Protein AF-A0A922L3V4-F1 (afdb_monomer_lite)

InterPro domains:
  IPR001154 DNA topoisomerase II, eukaryotic-type [PR01158] (78-90)
  IPR001154 DNA topoisomerase II, eukaryotic-type [PR01158] (203-226)
  IPR002205 DNA topoisomerase, type IIA, domain A [PF00521] (175-257)
  IPR002205 DNA topoisomerase, type IIA, domain A [PS52040] (177-422)
  IPR002205 DNA topoisomerase, type IIA, domain A [SM00434] (155-391)
  IPR013758 DNA topoisomerase, type IIA, domain A, alpha-beta [G3DSA:3.90.199.10] (173-296)
  IPR013759 DNA topoisomerase, type IIA, subunit B, C-terminal [G3DSA:3.40.50.670] (58-172)
  IPR013760 DNA topoisomerase, type IIA-like domain superfamily [SSF56719] (78-256)
  IPR031660 C-terminal associated domain of TOPRIM [PF16898] (78-173)
  IPR050634 DNA Topoisomerase II [PTHR10169] (78-257)

Structure (mmCIF, N/CA/C/O backbone):
data_AF-A0A922L3V4-F1
#
_entry.id   AF-A0A922L3V4-F1
#
loop_
_atom_site.group_PDB
_atom_site.id
_atom_site.type_symbol
_atom_site.label_atom_id
_atom_site.label_alt_id
_atom_site.label_comp_id
_atom_site.label_asym_id
_atom_site.label_entity_id
_atom_site.label_seq_id
_atom_site.pdbx_PDB_ins_code
_atom_site.Cartn_x
_atom_site.Cartn_y
_atom_site.Cartn_z
_atom_site.occupancy
_atom_site.B_iso_or_equiv
_atom_site.auth_seq_id
_atom_site.auth_comp_id
_atom_site.auth_asym_id
_atom_site.auth_atom_id
_atom_site.pdbx_PDB_model_num
ATOM 1 N N . MET A 1 1 ? 60.036 5.336 -0.768 1.00 25.92 1 MET A N 1
ATOM 2 C CA . MET A 1 1 ? 60.297 6.714 -1.249 1.00 25.92 1 MET A CA 1
ATOM 3 C C . MET A 1 1 ? 59.589 6.863 -2.587 1.00 25.92 1 MET A C 1
ATOM 5 O O . MET A 1 1 ? 59.737 5.952 -3.379 1.00 25.92 1 MET A O 1
ATOM 9 N N . SER A 1 2 ? 58.806 7.871 -2.942 1.00 23.41 2 SER A N 1
ATOM 10 C CA . SER A 1 2 ? 58.337 9.097 -2.295 1.00 23.41 2 SER A CA 1
ATOM 11 C C . SER A 1 2 ? 57.252 9.677 -3.221 1.00 23.41 2 SER A C 1
ATOM 13 O O . SER A 1 2 ? 57.492 9.841 -4.410 1.00 23.41 2 SER A O 1
ATOM 15 N N . THR A 1 3 ? 56.068 9.887 -2.651 1.00 24.22 3 THR A N 1
ATOM 16 C CA . THR A 1 3 ? 55.086 10.981 -2.808 1.00 24.22 3 THR A CA 1
ATOM 17 C C . THR A 1 3 ? 55.228 12.003 -3.954 1.00 24.22 3 THR A C 1
ATOM 19 O O . THR A 1 3 ? 56.295 12.585 -4.091 1.00 24.22 3 THR A O 1
ATOM 22 N N . ILE A 1 4 ? 54.102 12.292 -4.638 1.00 24.23 4 ILE A N 1
ATOM 23 C CA . ILE A 1 4 ? 53.485 13.590 -5.069 1.00 24.23 4 ILE A CA 1
ATOM 24 C C . ILE A 1 4 ? 52.202 13.159 -5.836 1.00 24.23 4 ILE A C 1
ATOM 26 O O . ILE A 1 4 ? 52.320 12.448 -6.823 1.00 24.23 4 ILE A O 1
ATOM 30 N N . ILE A 1 5 ? 50.950 13.246 -5.359 1.00 26.70 5 ILE A N 1
ATOM 31 C CA . ILE A 1 5 ? 50.065 14.362 -4.945 1.00 26.70 5 ILE A CA 1
ATOM 32 C C . ILE A 1 5 ? 49.883 15.456 -6.011 1.00 26.70 5 ILE A C 1
ATOM 34 O O . ILE A 1 5 ? 50.557 16.474 -5.951 1.00 26.70 5 ILE A O 1
ATOM 38 N N . GLU A 1 6 ? 48.855 15.315 -6.856 1.00 26.03 6 GLU A N 1
ATOM 39 C CA . GLU A 1 6 ? 48.089 16.432 -7.447 1.00 26.03 6 GLU A CA 1
ATOM 40 C C . GLU A 1 6 ? 46.595 16.046 -7.430 1.00 26.03 6 GLU A C 1
ATOM 42 O O . GLU A 1 6 ? 46.161 15.132 -8.118 1.00 26.03 6 GLU A O 1
ATOM 47 N N . ARG A 1 7 ? 45.874 16.416 -6.364 1.00 23.95 7 ARG A N 1
ATOM 48 C CA . ARG A 1 7 ? 44.991 17.595 -6.229 1.00 23.95 7 ARG A CA 1
ATOM 49 C C . ARG A 1 7 ? 43.665 17.486 -6.996 1.00 23.95 7 ARG A C 1
ATOM 51 O O . ARG A 1 7 ? 43.504 17.970 -8.106 1.00 23.95 7 ARG A O 1
ATOM 58 N N . ASN A 1 8 ? 42.689 16.941 -6.267 1.00 25.91 8 ASN A N 1
ATOM 59 C CA . ASN A 1 8 ? 41.256 17.175 -6.420 1.00 25.91 8 ASN A CA 1
ATOM 60 C C . ASN A 1 8 ? 40.939 18.674 -6.560 1.00 25.91 8 ASN A C 1
ATOM 62 O O . ASN A 1 8 ? 41.177 19.442 -5.626 1.00 25.91 8 ASN A O 1
ATOM 66 N N . THR A 1 9 ? 40.289 19.065 -7.652 1.00 24.41 9 THR A N 1
ATOM 67 C CA . THR A 1 9 ? 39.433 20.256 -7.702 1.00 24.41 9 THR A CA 1
ATOM 68 C C . THR A 1 9 ? 37.987 19.829 -7.457 1.00 24.41 9 THR A C 1
ATOM 70 O O . THR A 1 9 ? 37.200 19.582 -8.363 1.00 24.41 9 THR A O 1
ATOM 73 N N . LEU A 1 10 ? 37.644 19.729 -6.173 1.00 24.91 10 LEU A N 1
ATOM 74 C CA . LEU A 1 10 ? 36.265 19.816 -5.702 1.00 24.91 10 LEU A CA 1
ATOM 75 C C . LEU A 1 10 ? 35.822 21.276 -5.851 1.00 24.91 10 LEU A C 1
ATOM 77 O O . LEU A 1 10 ? 36.384 22.146 -5.188 1.00 24.91 10 LEU A O 1
ATOM 81 N N . ILE A 1 11 ? 34.821 21.553 -6.687 1.00 22.64 11 ILE A N 1
ATOM 82 C CA . ILE A 1 11 ? 34.084 22.821 -6.609 1.00 22.64 11 ILE A CA 1
ATOM 83 C C . ILE A 1 11 ? 33.045 22.663 -5.486 1.00 22.64 11 ILE A C 1
ATOM 85 O O . ILE A 1 11 ? 32.180 21.788 -5.579 1.00 22.64 11 ILE A O 1
ATOM 89 N N . PRO A 1 12 ? 33.121 23.461 -4.406 1.00 22.95 12 PRO A N 1
ATOM 90 C CA . PRO A 1 12 ? 32.189 23.380 -3.296 1.00 22.95 12 PRO A CA 1
ATOM 91 C C . PRO A 1 12 ? 30.939 24.196 -3.628 1.00 22.95 12 PRO A C 1
ATOM 93 O O . PRO A 1 12 ? 31.010 25.413 -3.788 1.00 22.95 12 PRO A O 1
ATOM 96 N N . ILE A 1 13 ? 29.769 23.560 -3.674 1.00 24.56 13 ILE A N 1
ATOM 97 C CA . ILE A 1 13 ? 28.508 24.309 -3.637 1.00 24.56 13 ILE A CA 1
ATOM 98 C C . ILE A 1 13 ? 28.261 24.694 -2.176 1.00 24.56 13 ILE A C 1
ATOM 100 O O . ILE A 1 13 ? 27.690 23.938 -1.388 1.00 24.56 13 ILE A O 1
ATOM 104 N N . GLN A 1 14 ? 28.758 25.872 -1.798 1.00 24.48 14 GLN A N 1
ATOM 105 C CA . GLN A 1 14 ? 28.368 26.543 -0.565 1.00 24.48 14 GLN A CA 1
ATOM 106 C C . GLN A 1 14 ? 26.897 26.962 -0.656 1.00 24.48 14 GLN A C 1
ATOM 108 O O . GLN A 1 14 ? 26.466 27.605 -1.609 1.00 24.48 14 GLN A O 1
ATOM 113 N N . ARG A 1 15 ? 26.131 26.619 0.383 1.00 28.17 15 ARG A N 1
ATOM 114 C CA . ARG A 1 15 ? 24.833 27.234 0.670 1.00 28.17 15 ARG A CA 1
ATOM 115 C C . ARG A 1 15 ? 25.059 28.682 1.094 1.00 28.17 15 ARG A C 1
ATOM 117 O O . ARG A 1 15 ? 25.556 28.912 2.195 1.00 28.17 15 ARG A O 1
ATOM 124 N N . THR A 1 16 ? 24.600 29.638 0.301 1.00 23.73 16 THR A N 1
ATOM 125 C CA . THR A 1 16 ? 24.307 30.990 0.782 1.00 23.73 16 THR A CA 1
ATOM 126 C C . THR A 1 16 ? 22.803 31.112 1.017 1.00 23.73 16 THR A C 1
ATOM 128 O O . THR A 1 16 ? 21.981 30.877 0.136 1.00 23.73 16 THR A O 1
ATOM 131 N N . LYS A 1 17 ? 22.434 31.418 2.265 1.00 28.56 17 LYS A N 1
ATOM 132 C CA . LYS A 1 17 ? 21.102 31.919 2.613 1.00 28.56 17 LYS A CA 1
ATOM 133 C C . LYS A 1 17 ? 21.004 33.362 2.114 1.00 28.56 17 LYS A C 1
ATOM 135 O O . LYS A 1 17 ? 21.827 34.180 2.511 1.00 28.56 17 LYS A O 1
ATOM 140 N N . GLY A 1 18 ? 19.969 33.660 1.340 1.00 23.31 18 GLY A N 1
ATOM 141 C CA . GLY A 1 18 ? 19.440 35.004 1.127 1.00 23.31 18 GLY A CA 1
ATOM 142 C C . GLY A 1 18 ? 17.927 34.944 1.306 1.00 23.31 18 GLY A C 1
ATOM 143 O O . GLY A 1 18 ? 17.251 34.218 0.586 1.00 23.31 18 GLY A O 1
ATOM 144 N N . PHE A 1 19 ? 17.430 35.612 2.342 1.00 22.34 19 PHE A N 1
ATOM 145 C CA . PHE A 1 19 ? 16.015 35.925 2.536 1.00 22.34 19 PHE A CA 1
ATOM 146 C C . PHE A 1 19 ? 15.600 36.981 1.501 1.00 22.34 19 PHE A C 1
ATOM 148 O O . PHE A 1 19 ? 16.358 37.927 1.331 1.00 22.34 19 PHE A O 1
ATOM 155 N N . GLU A 1 20 ? 14.433 36.810 0.867 1.00 21.75 20 GLU A N 1
ATOM 156 C CA . GLU A 1 20 ? 13.394 37.827 0.559 1.00 21.75 20 GLU A CA 1
ATOM 157 C C . GLU A 1 20 ? 12.424 37.258 -0.500 1.00 21.75 20 GLU A C 1
ATOM 159 O O . GLU A 1 20 ? 12.811 36.909 -1.608 1.00 21.75 20 GLU A O 1
ATOM 164 N N . THR A 1 21 ? 11.242 36.814 -0.057 1.00 24.00 21 THR A N 1
ATOM 165 C CA . THR A 1 21 ? 9.917 37.399 -0.371 1.00 24.00 21 THR A CA 1
ATOM 166 C C . THR A 1 21 ? 9.510 37.334 -1.844 1.00 24.00 21 THR A C 1
ATOM 168 O O . THR A 1 21 ? 9.984 38.102 -2.669 1.00 24.00 21 THR A O 1
ATOM 171 N N . GLY A 1 22 ? 8.536 36.474 -2.140 1.00 21.41 22 GLY A N 1
ATOM 172 C CA . GLY A 1 22 ? 7.862 36.429 -3.433 1.00 21.41 22 GLY A CA 1
ATOM 173 C C . GLY A 1 22 ? 7.052 35.151 -3.550 1.00 21.41 22 GLY A C 1
ATOM 174 O O . GLY A 1 22 ? 7.593 34.095 -3.853 1.00 21.41 22 GLY A O 1
ATOM 175 N N . PHE A 1 23 ? 5.766 35.244 -3.223 1.00 25.61 23 PHE A N 1
ATOM 176 C CA . PHE A 1 23 ? 4.773 34.261 -3.630 1.00 25.61 23 PHE A CA 1
ATOM 177 C C . PHE A 1 23 ? 4.863 34.081 -5.145 1.00 25.61 23 PHE A C 1
ATOM 179 O O . PHE A 1 23 ? 4.768 35.076 -5.848 1.00 25.61 23 PHE A O 1
ATOM 186 N N . ASP A 1 24 ? 4.969 32.844 -5.626 1.00 23.16 24 ASP A N 1
ATOM 187 C CA . ASP A 1 24 ? 4.148 32.434 -6.759 1.00 23.16 24 ASP A CA 1
ATOM 188 C C . ASP A 1 24 ? 3.940 30.919 -6.809 1.00 23.16 24 ASP A C 1
ATOM 190 O O . ASP A 1 24 ? 4.831 30.096 -6.592 1.00 23.16 24 ASP A O 1
ATOM 194 N N . ASN A 1 25 ? 2.673 30.581 -7.028 1.00 30.75 25 ASN A N 1
ATOM 195 C CA . ASN A 1 25 ? 2.144 29.244 -7.213 1.00 30.75 25 ASN A CA 1
ATOM 196 C C . ASN A 1 25 ? 2.721 28.618 -8.482 1.00 30.75 25 ASN A C 1
ATOM 198 O O . ASN A 1 25 ? 2.481 29.159 -9.551 1.00 30.75 25 ASN A O 1
ATOM 202 N N . GLN A 1 26 ? 3.365 27.453 -8.369 1.00 25.34 26 GLN A N 1
ATOM 203 C CA . GLN A 1 26 ? 3.388 26.372 -9.369 1.00 25.34 26 GLN A CA 1
ATOM 204 C C . GLN A 1 26 ? 4.271 25.233 -8.829 1.00 25.34 26 GLN A C 1
ATOM 206 O O . GLN A 1 26 ? 5.491 25.329 -8.800 1.00 25.34 26 GLN A O 1
ATOM 211 N N . ASN A 1 27 ? 3.659 24.141 -8.363 1.00 23.39 27 ASN A N 1
ATOM 212 C CA . ASN A 1 27 ? 4.379 22.914 -7.998 1.00 23.39 27 ASN A CA 1
ATOM 213 C C . ASN A 1 27 ? 4.147 21.850 -9.076 1.00 23.39 27 ASN A C 1
ATOM 215 O O . ASN A 1 27 ? 3.427 20.873 -8.880 1.00 23.39 27 ASN A O 1
ATOM 219 N N . SER A 1 28 ? 4.794 22.065 -10.215 1.00 23.78 28 SER A N 1
ATOM 220 C CA . SER A 1 28 ? 5.120 21.051 -11.216 1.00 23.78 28 SER A CA 1
ATOM 221 C C . SER A 1 28 ? 6.589 21.242 -11.586 1.00 23.78 28 SER A C 1
ATOM 223 O O . SER A 1 28 ? 6.910 21.854 -12.596 1.00 23.78 28 SER A O 1
ATOM 225 N N . TYR A 1 29 ? 7.494 20.766 -10.732 1.00 23.66 29 TYR A N 1
ATOM 226 C CA . TYR A 1 29 ? 8.915 20.699 -11.072 1.00 23.66 29 TYR A CA 1
ATOM 227 C C . TYR A 1 29 ? 9.140 19.494 -11.996 1.00 23.66 29 TYR A C 1
ATOM 229 O O . TYR A 1 29 ? 9.478 18.401 -11.544 1.00 23.66 29 TYR A O 1
ATOM 237 N N . PHE A 1 30 ? 8.901 19.696 -13.291 1.00 22.77 30 PHE A N 1
ATOM 238 C CA . PHE A 1 30 ? 9.600 18.962 -14.342 1.00 22.77 30 PHE A CA 1
ATOM 239 C C . PHE A 1 30 ? 10.972 19.632 -14.508 1.00 22.77 30 PHE A C 1
ATOM 241 O O . PHE A 1 30 ? 11.011 20.856 -14.612 1.00 22.77 30 PHE A O 1
ATOM 248 N N . PRO A 1 31 ? 12.102 18.905 -14.480 1.00 28.16 31 PRO A N 1
ATOM 249 C CA . PRO A 1 31 ? 13.363 19.492 -14.900 1.00 28.16 31 PRO A CA 1
ATOM 250 C C . PRO A 1 31 ? 13.306 19.728 -16.413 1.00 28.16 31 PRO A C 1
ATOM 252 O O . PRO A 1 31 ? 12.919 18.831 -17.164 1.00 28.16 31 PRO A O 1
ATOM 255 N N . ASP A 1 32 ? 13.658 20.946 -16.817 1.00 24.50 32 ASP A N 1
ATOM 256 C CA . ASP A 1 32 ? 13.682 21.410 -18.200 1.00 24.50 32 ASP A CA 1
ATOM 257 C C . ASP A 1 32 ? 14.374 20.414 -19.142 1.00 24.50 32 ASP A C 1
ATOM 259 O O . ASP A 1 32 ? 15.419 19.829 -18.841 1.00 24.50 32 ASP A O 1
ATOM 263 N N . SER A 1 33 ? 13.750 20.227 -20.301 1.00 26.41 33 SER A N 1
ATOM 264 C CA . SER A 1 33 ? 14.195 19.391 -21.409 1.00 26.41 33 SER A CA 1
ATOM 265 C C . SER A 1 33 ? 15.575 19.820 -21.915 1.00 26.41 33 SER A C 1
ATOM 267 O O . SER A 1 33 ? 15.713 20.874 -22.537 1.00 26.41 33 SER A O 1
ATOM 269 N N . TYR A 1 34 ? 16.585 18.973 -21.715 1.00 26.20 34 TYR A N 1
ATOM 270 C CA . TYR A 1 34 ? 17.838 19.052 -22.463 1.00 26.20 34 TYR A CA 1
ATOM 271 C C . TYR A 1 34 ? 17.752 18.128 -23.686 1.00 26.20 34 TYR A C 1
ATOM 273 O O . TYR A 1 34 ? 17.377 16.964 -23.526 1.00 26.20 34 TYR A O 1
ATOM 281 N N . PRO A 1 35 ? 18.102 18.595 -24.899 1.00 23.55 35 PRO A N 1
ATOM 282 C CA . PRO A 1 35 ? 18.116 17.741 -26.078 1.00 23.55 35 PRO A CA 1
ATOM 283 C C . PRO A 1 35 ? 19.216 16.679 -25.936 1.00 23.55 35 PRO A C 1
ATOM 285 O O . PRO A 1 35 ? 20.406 16.995 -25.865 1.00 23.55 35 PRO A O 1
ATOM 288 N N . PHE A 1 36 ? 18.819 15.407 -25.883 1.00 26.02 36 PHE A N 1
ATOM 289 C CA . PHE A 1 36 ? 19.728 14.264 -25.943 1.00 26.02 36 PHE A CA 1
ATOM 290 C C . PHE A 1 36 ? 20.154 14.036 -27.400 1.00 26.02 36 PHE A C 1
ATOM 292 O O . PHE A 1 36 ? 19.508 13.313 -28.146 1.00 26.02 36 PHE A O 1
ATOM 299 N N . THR A 1 37 ? 21.268 14.630 -27.827 1.00 22.86 37 THR A N 1
ATOM 300 C CA . THR A 1 37 ? 21.982 14.160 -29.027 1.00 22.86 37 THR A CA 1
ATOM 301 C C . THR A 1 37 ? 22.879 12.987 -28.643 1.00 22.86 37 THR A C 1
ATOM 303 O O . THR A 1 37 ? 23.949 13.178 -28.059 1.00 22.86 37 THR A O 1
ATOM 306 N N . LEU A 1 38 ? 22.449 11.765 -28.963 1.00 28.42 38 LEU A N 1
ATOM 307 C CA . LEU A 1 38 ? 23.183 10.523 -28.714 1.00 28.42 38 LEU A CA 1
ATOM 308 C C . LEU A 1 38 ? 24.312 10.352 -29.750 1.00 28.42 38 LEU A C 1
ATOM 310 O O . LEU A 1 38 ? 24.283 9.500 -30.629 1.00 28.42 38 LEU A O 1
ATOM 314 N N . GLN A 1 39 ? 25.348 11.192 -29.666 1.00 25.78 39 GLN A N 1
ATOM 315 C CA . GLN A 1 39 ? 26.584 10.964 -30.416 1.00 25.78 39 GLN A CA 1
ATOM 316 C C . GLN A 1 39 ? 27.424 9.894 -29.711 1.00 25.78 39 GLN A C 1
ATOM 318 O O . GLN A 1 39 ? 28.137 10.186 -28.753 1.00 25.78 39 GLN A O 1
ATOM 323 N N . SER A 1 40 ? 27.324 8.654 -30.206 1.00 31.67 40 SER A N 1
ATOM 324 C CA . SER A 1 40 ? 28.329 7.577 -30.135 1.00 31.67 40 SER A CA 1
ATOM 325 C C . SER A 1 40 ? 29.387 7.731 -29.026 1.00 31.67 40 SER A C 1
ATOM 327 O O . SER A 1 40 ? 30.548 8.063 -29.287 1.00 31.67 40 SER A O 1
ATOM 329 N N . LYS A 1 41 ? 29.025 7.417 -27.782 1.00 27.33 41 LYS A N 1
ATOM 330 C CA . LYS A 1 41 ? 29.985 7.066 -26.728 1.00 27.33 41 LYS A CA 1
ATOM 331 C C . LYS A 1 41 ? 29.385 5.922 -25.927 1.00 27.33 41 LYS A C 1
ATOM 333 O O . LYS A 1 41 ? 28.283 6.054 -25.415 1.00 27.33 41 LYS A O 1
ATOM 338 N N . ARG A 1 42 ? 30.090 4.786 -25.869 1.00 27.30 42 ARG A N 1
ATOM 339 C CA . ARG A 1 42 ? 29.727 3.616 -25.052 1.00 27.30 42 ARG A CA 1
ATOM 340 C C . ARG A 1 42 ? 29.253 4.073 -23.667 1.00 27.30 42 ARG A C 1
ATOM 342 O O . ARG A 1 42 ? 30.061 4.564 -22.883 1.00 27.30 42 ARG A O 1
ATOM 349 N N . CYS A 1 43 ? 27.969 3.901 -23.369 1.00 28.55 43 CYS A N 1
ATOM 350 C CA . CYS A 1 43 ? 27.445 4.070 -22.021 1.00 28.55 43 CYS A CA 1
ATOM 351 C C . CYS A 1 43 ? 27.662 2.759 -21.264 1.00 28.55 43 CYS A C 1
ATOM 353 O O . CYS A 1 43 ? 26.917 1.797 -21.433 1.00 28.55 43 CYS A O 1
ATOM 355 N N . GLU A 1 44 ? 28.719 2.700 -20.456 1.00 29.80 44 GLU A N 1
ATOM 356 C CA . GLU A 1 44 ? 28.932 1.597 -19.520 1.00 29.80 44 GLU A CA 1
ATOM 357 C C . GLU A 1 44 ? 28.156 1.892 -18.234 1.00 29.80 44 GLU A C 1
ATOM 359 O O . GLU A 1 44 ? 28.559 2.722 -17.422 1.00 29.80 44 GLU A O 1
ATOM 364 N N . ILE A 1 45 ? 27.013 1.233 -18.055 1.00 32.81 45 ILE A N 1
ATOM 365 C CA . ILE A 1 45 ? 26.258 1.286 -16.803 1.00 32.81 45 ILE A CA 1
ATOM 366 C C . ILE A 1 45 ? 26.657 0.058 -15.987 1.00 32.81 45 ILE A C 1
ATOM 368 O O . ILE A 1 45 ? 26.307 -1.071 -16.330 1.00 32.81 45 ILE A O 1
ATOM 372 N N . ILE A 1 46 ? 27.391 0.267 -14.891 1.00 31.83 46 ILE A N 1
ATOM 373 C CA . ILE A 1 46 ? 27.606 -0.777 -13.884 1.00 31.83 46 ILE A CA 1
ATOM 374 C C . ILE A 1 46 ? 26.289 -0.931 -13.119 1.00 31.83 46 ILE A C 1
ATOM 376 O O . ILE A 1 46 ? 26.000 -0.202 -12.170 1.00 31.83 46 ILE A O 1
ATOM 380 N N . VAL A 1 47 ? 25.452 -1.859 -13.574 1.00 35.22 47 VAL A N 1
ATOM 381 C CA . VAL A 1 47 ? 24.212 -2.227 -12.891 1.00 35.22 47 VAL A CA 1
ATOM 382 C C . VAL A 1 47 ? 24.593 -3.041 -11.653 1.00 35.22 47 VAL A C 1
ATOM 384 O O . VAL A 1 47 ? 25.098 -4.154 -11.784 1.00 35.22 47 VAL A O 1
ATOM 387 N N . LYS A 1 48 ? 24.336 -2.529 -10.435 1.00 32.19 48 LYS A N 1
ATOM 388 C CA . LYS A 1 48 ? 24.268 -3.412 -9.258 1.00 32.19 48 LYS A CA 1
ATOM 389 C C . LYS A 1 48 ? 23.135 -4.383 -9.525 1.00 32.19 48 LYS A C 1
ATOM 391 O O . LYS A 1 48 ? 21.969 -3.994 -9.578 1.00 32.19 48 LYS A O 1
ATOM 396 N N . LEU A 1 49 ? 23.487 -5.638 -9.737 1.00 37.22 49 LEU A N 1
ATOM 397 C CA . LEU A 1 49 ? 22.500 -6.627 -10.086 1.00 37.22 49 LEU A CA 1
ATOM 398 C C . LEU A 1 49 ? 21.665 -6.992 -8.871 1.00 37.22 49 LEU A C 1
ATOM 400 O O . LEU A 1 49 ? 22.127 -7.649 -7.946 1.00 37.22 49 LEU A O 1
ATOM 404 N N . LYS A 1 50 ? 20.378 -6.674 -8.987 1.00 35.97 50 LYS A N 1
ATOM 405 C CA . LYS A 1 50 ? 19.259 -7.432 -8.423 1.00 35.97 50 LYS A CA 1
ATOM 406 C C . LYS A 1 50 ? 19.223 -8.893 -8.939 1.00 35.97 50 LYS A C 1
ATOM 408 O O . LYS A 1 50 ? 18.144 -9.434 -9.116 1.00 35.97 50 LYS A O 1
ATOM 413 N N . ARG A 1 51 ? 20.343 -9.560 -9.258 1.00 39.94 51 ARG A N 1
ATOM 414 C CA . ARG A 1 51 ? 20.292 -10.900 -9.889 1.00 39.94 51 ARG A CA 1
ATOM 415 C C . ARG A 1 51 ? 19.918 -12.021 -8.930 1.00 39.94 51 ARG A C 1
ATOM 417 O O . ARG A 1 51 ? 19.285 -12.961 -9.363 1.00 39.94 51 ARG A O 1
ATOM 424 N N . GLU A 1 52 ? 20.211 -11.883 -7.641 1.00 35.38 52 GLU A N 1
ATOM 425 C CA . GLU A 1 52 ? 19.680 -12.779 -6.592 1.00 35.38 52 GLU A CA 1
ATOM 426 C C . GLU A 1 52 ? 18.446 -12.165 -5.897 1.00 35.38 52 GLU A C 1
ATOM 428 O O . GLU A 1 52 ? 17.953 -12.634 -4.874 1.00 35.38 52 GLU A O 1
ATOM 433 N N . HIS A 1 53 ? 17.926 -11.069 -6.463 1.00 44.47 53 HIS A N 1
ATOM 434 C CA . HIS A 1 53 ? 16.853 -10.256 -5.892 1.00 44.47 53 HIS A CA 1
ATOM 435 C C . HIS A 1 53 ? 15.790 -9.846 -6.919 1.00 44.47 53 HIS A C 1
ATOM 437 O O . HIS A 1 53 ? 14.984 -8.950 -6.645 1.00 44.47 53 HIS A O 1
ATOM 443 N N . ASN A 1 54 ? 15.739 -10.492 -8.090 1.00 48.41 54 ASN A N 1
ATOM 444 C CA . ASN A 1 54 ? 14.578 -10.381 -8.955 1.00 48.41 54 ASN A CA 1
ATOM 445 C C . ASN A 1 54 ? 13.439 -11.077 -8.223 1.00 48.41 54 ASN A C 1
ATOM 447 O O . ASN A 1 54 ? 13.441 -12.293 -8.050 1.00 48.41 54 ASN A O 1
ATOM 451 N N . LEU A 1 55 ? 12.477 -10.285 -7.746 1.00 49.44 55 LEU A N 1
ATOM 452 C CA . LEU A 1 55 ? 11.396 -10.780 -6.898 1.00 49.44 55 LEU A CA 1
ATOM 453 C C . LEU A 1 55 ? 10.669 -11.961 -7.559 1.00 49.44 55 LEU A C 1
ATOM 455 O O . LEU A 1 55 ? 10.339 -12.925 -6.881 1.00 49.44 55 LEU A O 1
ATOM 459 N N . CYS A 1 56 ? 10.488 -11.913 -8.882 1.00 46.00 56 CYS A N 1
ATOM 460 C CA . CYS A 1 56 ? 9.861 -12.988 -9.649 1.00 46.00 56 CYS A CA 1
ATOM 461 C C . CYS A 1 56 ? 10.699 -14.274 -9.650 1.00 46.00 56 CYS A C 1
ATOM 463 O O . CYS A 1 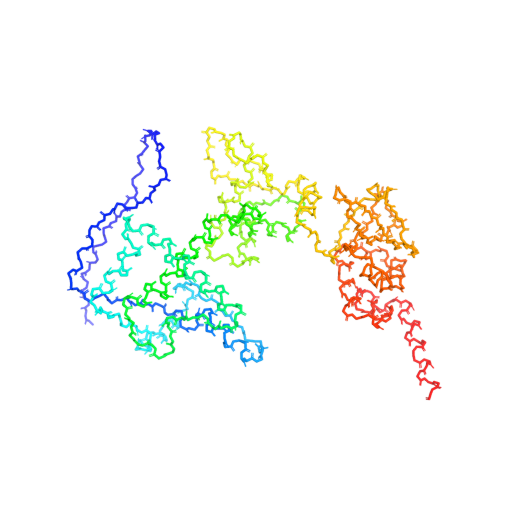56 ? 10.143 -15.345 -9.431 1.00 46.00 56 CYS A O 1
ATOM 465 N N . GLU A 1 57 ? 12.019 -14.179 -9.817 1.00 48.59 57 GLU A N 1
ATOM 466 C CA . GLU A 1 57 ? 12.918 -15.336 -9.764 1.00 48.59 57 GLU A CA 1
ATOM 467 C C . GLU A 1 57 ? 12.930 -15.954 -8.358 1.00 48.59 57 GLU A C 1
ATOM 469 O O . GLU A 1 57 ? 12.715 -17.157 -8.213 1.00 48.59 57 GLU A O 1
ATOM 474 N N . ASN A 1 58 ? 13.015 -15.127 -7.311 1.00 48.75 58 ASN A N 1
ATOM 475 C CA . ASN A 1 58 ? 12.954 -15.585 -5.920 1.00 48.75 58 ASN A CA 1
ATOM 476 C C . ASN A 1 58 ? 11.607 -16.227 -5.562 1.00 48.75 58 ASN A C 1
ATOM 478 O O . ASN A 1 58 ? 11.579 -17.241 -4.871 1.00 48.75 58 ASN A O 1
ATOM 482 N N . ILE A 1 59 ? 10.486 -15.690 -6.055 1.00 52.34 59 ILE A N 1
ATOM 483 C CA . ILE A 1 59 ? 9.165 -16.315 -5.892 1.00 52.34 59 ILE A CA 1
ATOM 484 C C . ILE A 1 59 ? 9.123 -17.667 -6.618 1.00 52.34 59 ILE A C 1
ATOM 486 O O . ILE A 1 59 ? 8.596 -18.639 -6.075 1.00 52.34 59 ILE A O 1
ATOM 490 N N . THR A 1 60 ? 9.706 -17.771 -7.817 1.00 50.06 60 THR A N 1
ATOM 491 C CA . THR A 1 60 ? 9.759 -19.050 -8.542 1.00 50.06 60 THR A CA 1
ATOM 492 C C . THR A 1 60 ? 10.681 -20.073 -7.883 1.00 50.06 60 THR A C 1
ATOM 494 O O . THR A 1 60 ? 10.344 -21.248 -7.878 1.00 50.06 60 THR A O 1
ATOM 497 N N . HIS A 1 61 ? 11.790 -19.646 -7.276 1.00 49.03 61 HIS A N 1
ATOM 498 C CA . HIS A 1 61 ? 12.718 -20.532 -6.575 1.00 49.03 61 HIS A CA 1
ATOM 499 C C . HIS A 1 61 ? 12.134 -21.013 -5.232 1.00 49.03 61 HIS A C 1
ATOM 501 O O . HIS A 1 61 ? 12.145 -22.210 -4.939 1.00 49.03 61 HIS A O 1
ATOM 507 N N . ASN A 1 62 ? 11.506 -20.108 -4.471 1.00 42.81 62 ASN A N 1
ATOM 508 C CA . ASN A 1 62 ? 10.848 -20.415 -3.193 1.00 42.81 62 ASN A CA 1
ATOM 509 C C . ASN A 1 62 ? 9.555 -21.232 -3.342 1.00 42.81 62 ASN A C 1
ATOM 511 O O . ASN A 1 62 ? 9.138 -21.877 -2.389 1.00 42.81 62 ASN A O 1
ATOM 515 N N . SER A 1 63 ? 8.901 -21.210 -4.507 1.00 43.84 63 SER A N 1
ATOM 516 C CA . SER A 1 63 ? 7.748 -22.086 -4.779 1.00 43.84 63 SER A CA 1
ATOM 517 C C . SER A 1 63 ? 8.158 -23.505 -5.188 1.00 43.84 63 SER A C 1
ATOM 519 O O . SER A 1 63 ? 7.359 -24.426 -5.045 1.00 43.84 63 SER A O 1
ATOM 521 N N . THR A 1 64 ? 9.397 -23.702 -5.658 1.00 41.31 64 THR A N 1
ATOM 522 C CA . THR A 1 64 ? 9.937 -25.020 -6.046 1.00 41.31 64 THR A CA 1
ATOM 523 C C . THR A 1 64 ? 10.676 -25.761 -4.932 1.00 41.31 64 THR A C 1
ATOM 525 O O . THR A 1 64 ? 10.795 -26.982 -4.994 1.00 41.31 64 THR A O 1
ATOM 528 N N . ILE A 1 65 ? 11.170 -25.056 -3.914 1.00 34.44 65 ILE A N 1
ATOM 529 C CA . ILE A 1 65 ? 11.883 -25.641 -2.774 1.00 34.44 65 ILE A CA 1
ATOM 530 C C . ILE A 1 65 ? 10.932 -25.592 -1.574 1.00 34.44 65 ILE A C 1
ATOM 532 O O . ILE A 1 65 ? 10.464 -24.513 -1.222 1.00 34.44 65 ILE A O 1
ATOM 536 N N . TYR A 1 66 ? 10.624 -26.741 -0.950 1.00 31.19 66 TYR A N 1
ATOM 537 C CA . TYR A 1 66 ? 9.917 -26.776 0.341 1.00 31.19 66 TYR A CA 1
ATOM 538 C C . TYR A 1 66 ? 10.569 -25.756 1.268 1.00 31.19 66 TYR A C 1
ATOM 540 O O . TYR A 1 66 ? 11.781 -25.838 1.445 1.00 31.19 66 TYR A O 1
ATOM 548 N N . ALA A 1 67 ? 9.786 -24.804 1.787 1.00 33.56 67 ALA A N 1
ATOM 549 C CA . ALA A 1 67 ? 10.244 -23.669 2.582 1.00 33.56 67 ALA A CA 1
ATOM 550 C C . ALA A 1 67 ? 11.135 -24.123 3.750 1.00 33.56 67 ALA A C 1
ATOM 552 O O . ALA A 1 67 ? 10.670 -24.361 4.860 1.00 33.56 67 ALA A O 1
ATOM 553 N N . ALA A 1 68 ? 12.424 -24.287 3.473 1.00 30.59 68 ALA A N 1
ATOM 554 C CA . ALA A 1 68 ? 13.455 -24.374 4.476 1.00 30.59 68 ALA A CA 1
ATOM 555 C C . ALA A 1 68 ? 13.572 -22.977 5.083 1.00 30.59 68 ALA A C 1
ATOM 557 O O . ALA A 1 68 ? 13.443 -21.985 4.360 1.00 30.59 68 ALA A O 1
ATOM 558 N N . ASP A 1 69 ? 13.803 -22.907 6.393 1.00 33.38 69 ASP A N 1
ATOM 559 C CA . ASP A 1 69 ? 14.058 -21.678 7.150 1.00 33.38 69 ASP A CA 1
ATOM 560 C C . ASP A 1 69 ? 15.373 -21.018 6.687 1.00 33.38 69 ASP A C 1
ATOM 562 O O . ASP A 1 69 ? 16.367 -20.961 7.409 1.00 33.38 69 ASP A O 1
ATOM 566 N N . ILE A 1 70 ? 15.409 -20.557 5.439 1.00 34.81 70 ILE A N 1
ATOM 567 C CA . ILE A 1 70 ? 16.513 -19.815 4.855 1.00 34.81 70 ILE A CA 1
ATOM 568 C C . ILE A 1 70 ? 16.245 -18.345 5.184 1.00 34.81 70 ILE A C 1
ATOM 570 O O . ILE A 1 70 ? 15.259 -17.779 4.699 1.00 34.81 70 ILE A O 1
ATOM 574 N N . PRO A 1 71 ? 17.081 -17.697 6.013 1.00 35.38 71 PRO A N 1
ATOM 575 C CA . PRO A 1 71 ? 16.930 -16.279 6.293 1.00 35.38 71 PRO A CA 1
ATOM 576 C C . PRO A 1 71 ? 17.138 -15.479 5.001 1.00 35.38 71 PRO A C 1
ATOM 578 O O . PRO A 1 71 ? 18.251 -15.364 4.495 1.00 35.38 71 PRO A O 1
ATOM 581 N N . ALA A 1 72 ? 16.053 -14.924 4.461 1.00 41.84 72 ALA A N 1
ATOM 582 C CA . ALA A 1 72 ? 16.091 -14.083 3.272 1.00 41.84 72 ALA A CA 1
ATOM 583 C C . ALA A 1 72 ? 16.380 -12.624 3.658 1.00 41.84 72 ALA A C 1
ATOM 585 O O . ALA A 1 72 ? 15.565 -11.960 4.305 1.00 41.84 72 ALA A O 1
ATOM 586 N N . THR A 1 73 ? 17.531 -12.101 3.238 1.00 45.44 73 THR A N 1
ATOM 587 C CA . THR A 1 73 ? 17.884 -10.682 3.355 1.00 45.44 73 THR A CA 1
ATOM 588 C C . THR A 1 73 ? 17.545 -9.954 2.054 1.00 45.44 73 THR A C 1
ATOM 590 O O . THR A 1 73 ? 18.060 -10.260 0.983 1.00 45.44 73 THR A O 1
ATOM 593 N N . LEU A 1 74 ? 16.642 -8.973 2.125 1.00 46.66 74 LEU A N 1
ATOM 594 C CA . LEU A 1 74 ? 16.265 -8.157 0.970 1.00 46.66 74 LEU A CA 1
ATOM 595 C C . LEU A 1 74 ? 17.203 -6.947 0.859 1.00 46.66 74 LEU A C 1
ATOM 597 O O . LEU A 1 74 ? 17.125 -6.035 1.684 1.00 46.66 74 LEU A O 1
ATOM 601 N N . THR A 1 75 ? 18.067 -6.908 -0.160 1.00 51.28 75 THR A N 1
ATOM 602 C CA . THR A 1 75 ? 18.934 -5.745 -0.410 1.00 51.28 75 THR A CA 1
ATOM 603 C C . THR A 1 75 ? 18.300 -4.799 -1.437 1.00 51.28 75 THR A C 1
ATOM 605 O O . THR A 1 75 ? 18.461 -4.923 -2.646 1.00 51.28 75 THR A O 1
ATOM 608 N N . ASP A 1 76 ? 17.544 -3.810 -0.954 1.00 52.66 76 ASP A N 1
ATOM 609 C CA . ASP A 1 76 ? 16.897 -2.814 -1.826 1.00 52.66 76 ASP A CA 1
ATOM 610 C C . ASP A 1 76 ? 17.864 -1.686 -2.272 1.00 52.66 76 ASP A C 1
ATOM 612 O O . ASP A 1 76 ? 17.498 -0.842 -3.088 1.00 52.66 76 ASP A O 1
ATOM 616 N N . SER A 1 77 ? 19.090 -1.605 -1.732 1.00 58.66 77 SER A N 1
ATOM 617 C CA . SER A 1 77 ? 20.016 -0.482 -1.974 1.00 58.66 77 SER A CA 1
ATOM 618 C C . SER A 1 77 ? 21.473 -0.900 -2.184 1.00 58.66 77 SER A C 1
ATOM 620 O O . SER A 1 77 ? 21.962 -1.879 -1.616 1.00 58.66 77 SER A O 1
ATOM 622 N N . LEU A 1 78 ? 22.214 -0.100 -2.966 1.00 65.94 78 LEU A N 1
ATOM 623 C CA . LEU A 1 78 ? 23.669 -0.238 -3.139 1.00 65.94 78 LEU A CA 1
ATOM 624 C C . LEU A 1 78 ? 24.410 -0.247 -1.798 1.00 65.94 78 LEU A C 1
ATOM 626 O O . LEU A 1 78 ? 25.283 -1.080 -1.601 1.00 65.94 78 LEU A O 1
ATOM 630 N N . ALA A 1 79 ? 23.977 0.598 -0.865 1.00 64.88 79 ALA A N 1
ATOM 631 C CA . ALA A 1 79 ? 24.577 0.752 0.456 1.00 64.88 79 ALA A CA 1
ATOM 632 C C . ALA A 1 79 ? 24.266 -0.383 1.451 1.00 64.88 79 ALA A C 1
ATOM 634 O O . ALA A 1 79 ? 24.810 -0.377 2.549 1.00 64.88 79 ALA A O 1
ATOM 635 N N . SER A 1 80 ? 23.383 -1.328 1.109 1.00 66.19 80 SER A N 1
ATOM 636 C CA . SER A 1 80 ? 23.032 -2.445 1.999 1.00 66.19 80 SER A CA 1
ATOM 637 C C . SER A 1 80 ? 24.031 -3.600 1.946 1.00 66.19 80 SER A C 1
ATOM 639 O O . SER A 1 80 ? 24.004 -4.436 2.841 1.00 66.19 80 SER A O 1
ATOM 641 N N . SER A 1 81 ? 24.879 -3.659 0.914 1.00 76.56 81 SER A N 1
ATOM 642 C CA . SER A 1 81 ? 25.910 -4.692 0.799 1.00 76.56 81 SER A CA 1
ATOM 643 C C . SER A 1 81 ? 27.145 -4.322 1.606 1.00 76.56 81 SER A C 1
ATOM 645 O O . SER A 1 81 ? 27.588 -3.169 1.570 1.00 76.56 81 SER A O 1
ATOM 647 N N . THR A 1 82 ? 27.715 -5.302 2.301 1.00 81.88 82 THR A N 1
ATOM 648 C CA . THR A 1 82 ? 28.968 -5.116 3.040 1.00 81.88 82 THR A CA 1
ATOM 649 C C . THR A 1 82 ? 30.145 -4.865 2.091 1.00 81.88 82 THR A C 1
ATOM 651 O O . THR A 1 82 ? 30.086 -5.149 0.894 1.00 81.88 82 THR A O 1
ATOM 654 N N . SER A 1 83 ? 31.249 -4.322 2.613 1.00 83.06 83 SER A N 1
ATOM 655 C CA . SER A 1 83 ? 32.482 -4.173 1.827 1.00 83.06 83 SER A CA 1
ATOM 656 C C . SER A 1 83 ? 33.034 -5.522 1.357 1.00 83.06 83 SER A C 1
ATOM 658 O O . SER A 1 83 ? 33.619 -5.583 0.281 1.00 83.06 83 SER A O 1
ATOM 660 N N . VAL A 1 84 ? 32.816 -6.592 2.130 1.00 83.62 84 VAL A N 1
ATOM 661 C CA . VAL A 1 84 ? 33.195 -7.966 1.771 1.00 83.62 84 VAL A CA 1
ATOM 662 C C . VAL A 1 84 ? 32.398 -8.436 0.556 1.00 83.62 84 VAL A C 1
ATOM 664 O O . VAL A 1 84 ? 32.999 -8.779 -0.456 1.00 83.62 84 VAL A O 1
ATOM 667 N N . GLU A 1 85 ? 31.068 -8.323 0.597 1.00 78.38 85 GLU A N 1
ATOM 668 C CA . GLU A 1 85 ? 30.208 -8.633 -0.556 1.00 78.38 85 GLU A CA 1
ATOM 669 C C . GLU A 1 85 ? 30.563 -7.786 -1.780 1.00 78.38 85 GLU A C 1
ATOM 671 O O . GLU A 1 85 ? 30.581 -8.279 -2.901 1.00 78.38 85 GLU A O 1
ATOM 676 N N . ALA A 1 86 ? 30.880 -6.501 -1.587 1.00 80.06 86 ALA A N 1
ATOM 677 C CA . ALA A 1 86 ? 31.307 -5.648 -2.688 1.00 80.06 86 ALA A CA 1
ATOM 678 C C . ALA A 1 86 ? 32.581 -6.190 -3.352 1.00 80.06 86 ALA A C 1
ATOM 680 O O . ALA A 1 86 ? 32.631 -6.290 -4.577 1.00 80.06 86 ALA A O 1
ATOM 681 N N . ILE A 1 87 ? 33.586 -6.579 -2.561 1.00 83.56 87 ILE A N 1
ATOM 682 C CA . ILE A 1 87 ? 34.812 -7.203 -3.073 1.00 83.56 87 ILE A CA 1
ATOM 683 C C . ILE A 1 87 ? 34.482 -8.501 -3.820 1.00 83.56 87 ILE A C 1
ATOM 685 O O . ILE A 1 87 ? 35.039 -8.724 -4.894 1.00 83.56 87 ILE A O 1
ATOM 689 N N . GLU A 1 88 ? 33.555 -9.319 -3.322 1.00 83.12 88 GLU A N 1
ATOM 690 C CA . GLU A 1 88 ? 33.097 -10.535 -4.009 1.00 83.12 88 GLU A CA 1
ATOM 691 C C . GLU A 1 88 ? 32.423 -10.217 -5.356 1.00 83.12 88 GLU A C 1
ATOM 693 O O . GLU A 1 88 ? 32.773 -10.812 -6.378 1.00 83.12 88 GLU A O 1
ATOM 698 N N . TYR A 1 89 ? 31.541 -9.212 -5.406 1.00 79.81 89 TYR A N 1
ATOM 699 C CA . TYR A 1 89 ? 30.894 -8.773 -6.648 1.00 79.81 89 TYR A CA 1
ATOM 700 C C . TYR A 1 89 ? 31.907 -8.290 -7.691 1.00 79.81 89 TYR A C 1
ATOM 702 O O . TYR A 1 89 ? 31.797 -8.630 -8.871 1.00 79.81 89 TYR A O 1
ATOM 710 N N . PHE A 1 90 ? 32.909 -7.513 -7.268 1.00 85.69 90 PHE A N 1
ATOM 711 C CA . PHE A 1 90 ? 33.974 -7.043 -8.158 1.00 85.69 90 PHE A CA 1
ATOM 712 C C . PHE A 1 90 ? 34.968 -8.151 -8.530 1.00 85.69 90 PHE A C 1
ATOM 714 O O . PHE A 1 90 ? 35.549 -8.093 -9.614 1.00 85.69 90 PHE A O 1
ATOM 721 N N . SER A 1 91 ? 35.137 -9.174 -7.688 1.00 87.69 91 SER A N 1
ATOM 722 C CA . SER A 1 91 ? 35.977 -10.339 -8.000 1.00 87.69 91 SER A CA 1
ATOM 723 C C . SER A 1 91 ? 35.396 -11.154 -9.157 1.00 87.69 91 SER A C 1
ATOM 725 O O . SER A 1 91 ? 36.148 -11.609 -10.016 1.00 87.69 91 SER A O 1
ATOM 727 N N . ASP A 1 92 ? 34.066 -11.258 -9.250 1.00 85.25 92 ASP A N 1
ATOM 728 C CA . ASP A 1 92 ? 33.367 -11.815 -10.417 1.00 85.25 92 ASP A CA 1
ATOM 729 C C . ASP A 1 92 ? 32.684 -10.716 -11.252 1.00 85.25 92 ASP A C 1
ATOM 731 O O . ASP A 1 92 ? 31.483 -10.745 -11.539 1.00 85.25 92 ASP A O 1
ATOM 735 N N . ILE A 1 93 ? 33.453 -9.696 -11.653 1.00 85.44 93 ILE A N 1
ATOM 736 C CA . ILE A 1 93 ? 32.917 -8.563 -12.427 1.00 85.44 93 ILE A CA 1
ATOM 737 C C . ILE A 1 93 ? 32.299 -9.004 -13.755 1.00 85.44 93 ILE A C 1
ATOM 739 O O . ILE A 1 93 ? 31.357 -8.386 -14.239 1.00 85.44 93 ILE A O 1
ATOM 743 N N . GLN A 1 94 ? 32.806 -10.086 -14.354 1.00 82.44 94 GLN A N 1
ATOM 744 C CA . GLN A 1 94 ? 32.289 -10.584 -15.622 1.00 82.44 94 GLN A CA 1
ATOM 745 C C . GLN A 1 94 ? 30.864 -11.088 -15.459 1.00 82.44 94 GLN A C 1
ATOM 747 O O . GLN A 1 94 ? 30.034 -10.829 -16.333 1.00 82.44 94 GLN A O 1
ATOM 752 N N . ARG A 1 95 ? 30.562 -11.811 -14.370 1.00 78.88 95 ARG A N 1
ATOM 753 C CA . ARG A 1 95 ? 29.177 -12.123 -14.021 1.00 78.88 95 ARG A CA 1
ATOM 754 C C . ARG A 1 95 ? 28.427 -10.817 -13.832 1.00 78.88 95 ARG A C 1
ATOM 756 O O . ARG A 1 95 ? 27.443 -10.621 -14.526 1.00 78.88 95 ARG A O 1
ATOM 763 N N . HIS A 1 96 ? 28.897 -9.896 -12.999 1.00 80.44 96 HIS A N 1
ATOM 764 C CA . HIS A 1 96 ? 28.094 -8.734 -12.612 1.00 80.44 96 HIS A CA 1
ATOM 765 C C . HIS A 1 96 ? 27.955 -7.613 -13.667 1.00 80.44 96 HIS A C 1
ATOM 767 O O . HIS A 1 96 ? 27.172 -6.683 -13.481 1.00 80.44 96 HIS A O 1
ATOM 773 N N . ARG A 1 97 ? 28.666 -7.695 -14.794 1.00 83.50 97 ARG A N 1
ATOM 774 C CA . ARG A 1 97 ? 28.602 -6.730 -15.899 1.00 83.50 97 ARG A CA 1
ATOM 775 C C . ARG A 1 97 ? 27.556 -7.149 -16.936 1.00 83.50 97 ARG A C 1
ATOM 777 O O . ARG A 1 97 ? 27.511 -8.304 -17.357 1.00 83.50 97 ARG A O 1
ATOM 784 N N . ILE A 1 98 ? 26.731 -6.192 -17.364 1.00 86.44 98 ILE A N 1
ATOM 785 C CA . ILE A 1 98 ? 25.792 -6.344 -18.483 1.00 86.44 98 ILE A CA 1
ATOM 786 C C . ILE A 1 98 ? 26.137 -5.312 -19.543 1.00 86.44 98 ILE A C 1
ATOM 788 O O . ILE A 1 98 ? 26.122 -4.115 -19.267 1.00 86.44 98 ILE A O 1
ATOM 792 N N . ASP A 1 99 ? 26.416 -5.779 -20.756 1.00 87.75 99 ASP A N 1
ATOM 793 C CA . ASP A 1 99 ? 26.668 -4.895 -21.889 1.00 87.75 99 ASP A CA 1
ATOM 794 C C . ASP A 1 99 ? 25.351 -4.518 -22.575 1.00 87.75 99 ASP A C 1
ATOM 796 O O . ASP A 1 99 ? 24.649 -5.382 -23.110 1.00 87.75 99 ASP A O 1
ATOM 800 N N . PHE A 1 100 ? 25.044 -3.223 -22.613 1.00 90.06 100 PHE A N 1
ATOM 801 C CA . PHE A 1 100 ? 23.947 -2.702 -23.423 1.00 90.06 100 PHE A CA 1
ATOM 802 C C . PHE A 1 100 ? 24.364 -2.619 -24.891 1.00 90.06 100 PHE A C 1
ATOM 804 O O . PHE A 1 100 ? 25.438 -2.109 -25.223 1.00 90.06 100 PHE A O 1
ATOM 811 N N . ARG A 1 101 ? 23.517 -3.141 -25.778 1.00 90.50 101 ARG A N 1
ATOM 812 C CA . ARG A 1 101 ? 23.694 -3.073 -27.229 1.00 90.50 101 ARG A CA 1
ATOM 813 C C . ARG A 1 101 ? 22.621 -2.190 -27.836 1.00 90.50 101 ARG A C 1
ATOM 815 O O . ARG A 1 101 ? 21.446 -2.413 -27.577 1.00 90.50 101 ARG A O 1
ATOM 822 N N . TYR A 1 102 ? 23.061 -1.247 -28.660 1.00 92.50 102 TYR A N 1
ATOM 823 C CA . TYR A 1 102 ? 22.184 -0.480 -29.528 1.00 92.50 102 TYR A CA 1
ATOM 824 C C . TYR A 1 102 ? 21.893 -1.298 -30.796 1.00 92.50 102 TYR A C 1
ATOM 826 O O . TYR A 1 102 ? 22.825 -1.743 -31.473 1.00 92.50 102 TYR A O 1
ATOM 834 N N . GLY A 1 103 ? 20.616 -1.559 -31.042 1.00 84.69 103 GLY A N 1
ATOM 835 C CA . GLY A 1 103 ? 20.049 -2.371 -32.113 1.00 84.69 103 GLY A CA 1
ATOM 836 C C . GLY A 1 103 ? 19.549 -1.576 -33.321 1.00 84.69 103 GLY A C 1
ATOM 837 O O . GLY A 1 103 ? 19.148 -2.203 -34.296 1.00 84.69 103 GLY A O 1
ATOM 838 N N . GLY A 1 104 ? 19.616 -0.240 -33.296 1.00 91.38 104 GLY A N 1
ATOM 839 C CA . GLY A 1 104 ? 19.154 0.637 -34.380 1.00 91.38 104 GLY A CA 1
ATOM 840 C C . GLY A 1 104 ? 17.886 1.409 -34.014 1.00 91.38 104 GLY A C 1
ATOM 841 O O . GLY A 1 104 ? 17.635 1.650 -32.836 1.00 91.38 104 GLY A O 1
ATOM 842 N N . GLU A 1 105 ? 17.086 1.762 -35.023 1.00 93.69 105 GLU A N 1
ATOM 843 C CA . GLU A 1 105 ? 15.910 2.644 -34.891 1.00 93.69 105 GLU A CA 1
ATOM 844 C C . GLU A 1 105 ? 14.868 2.140 -33.875 1.00 93.69 105 GLU A C 1
ATOM 846 O O . GLU A 1 105 ? 14.280 2.940 -33.160 1.00 93.69 105 GLU A O 1
ATOM 851 N N . GLU A 1 106 ? 14.698 0.821 -33.715 1.00 91.75 106 GLU A N 1
ATOM 852 C CA . GLU A 1 106 ? 13.744 0.271 -32.735 1.00 91.75 106 GLU A CA 1
ATOM 853 C C . GLU A 1 106 ? 14.068 0.653 -31.279 1.00 91.75 106 GLU A C 1
ATOM 855 O O . GLU A 1 106 ? 13.169 0.740 -30.440 1.00 91.75 106 GLU A O 1
ATOM 860 N N . ASP A 1 107 ? 15.351 0.850 -30.956 1.00 92.06 107 ASP A N 1
ATOM 861 C CA . ASP A 1 107 ? 15.758 1.303 -29.626 1.00 92.06 107 ASP A CA 1
ATOM 862 C C . ASP A 1 107 ? 15.437 2.790 -29.433 1.00 92.06 107 ASP A C 1
ATOM 864 O O . ASP A 1 107 ? 15.047 3.187 -28.333 1.00 92.06 107 ASP A O 1
ATOM 868 N N . ASP A 1 108 ? 15.576 3.597 -30.489 1.00 92.38 108 ASP A N 1
ATOM 869 C CA . ASP A 1 108 ? 15.238 5.021 -30.461 1.00 92.38 108 ASP A CA 1
ATOM 870 C C . ASP A 1 108 ? 13.728 5.201 -30.286 1.00 92.38 108 ASP A C 1
ATOM 872 O O . ASP A 1 108 ? 13.305 5.905 -29.370 1.00 92.38 108 ASP A O 1
ATOM 876 N N . ASP A 1 109 ? 12.920 4.458 -31.048 1.00 93.62 109 ASP A N 1
ATOM 877 C CA . ASP A 1 109 ? 11.459 4.449 -30.923 1.00 93.62 109 ASP A CA 1
ATOM 878 C C . ASP A 1 109 ? 11.008 4.066 -29.504 1.00 93.62 109 ASP A C 1
ATOM 880 O O . ASP A 1 109 ? 10.093 4.672 -28.934 1.00 93.62 109 ASP A O 1
ATOM 884 N N . ALA A 1 110 ? 11.661 3.072 -28.890 1.00 92.25 110 ALA A N 1
ATOM 885 C CA . ALA A 1 110 ? 11.359 2.652 -27.524 1.00 92.25 110 ALA A CA 1
ATOM 886 C C . ALA A 1 110 ? 11.689 3.750 -26.496 1.00 92.25 110 ALA A C 1
ATOM 888 O O . ALA A 1 110 ? 10.925 3.982 -25.552 1.00 92.25 110 ALA A O 1
ATOM 889 N N . PHE A 1 111 ? 12.813 4.450 -26.667 1.00 92.62 111 PHE A N 1
ATOM 890 C CA . PHE A 1 111 ? 13.185 5.573 -25.806 1.00 92.62 111 PHE A CA 1
ATOM 891 C C . PHE A 1 111 ? 12.276 6.786 -26.016 1.00 92.62 111 PHE A C 1
ATOM 893 O O . PHE A 1 111 ? 11.859 7.404 -25.030 1.00 92.62 111 PHE A O 1
ATOM 900 N N . ASP A 1 112 ? 11.894 7.080 -27.254 1.00 93.81 112 ASP A N 1
ATOM 901 C CA . ASP A 1 112 ? 10.950 8.143 -27.584 1.00 93.81 112 ASP A CA 1
ATOM 902 C C . ASP A 1 112 ? 9.567 7.855 -27.000 1.00 93.81 112 ASP A C 1
ATOM 904 O O . ASP A 1 112 ? 8.952 8.735 -26.398 1.00 93.81 112 ASP A O 1
ATOM 908 N N . LEU A 1 113 ? 9.085 6.613 -27.060 1.00 93.12 113 LEU A N 1
ATOM 909 C CA . LEU A 1 113 ? 7.858 6.213 -26.368 1.00 93.12 113 LEU A CA 1
ATOM 910 C C . LEU A 1 113 ? 7.955 6.439 -24.846 1.00 93.12 113 LEU A C 1
ATOM 912 O O . LEU A 1 113 ? 6.982 6.843 -24.200 1.00 93.12 113 LEU A O 1
ATOM 916 N N . ALA A 1 114 ? 9.120 6.177 -24.249 1.00 90.81 114 ALA A N 1
ATOM 917 C CA . ALA A 1 114 ? 9.311 6.252 -22.805 1.00 90.81 114 ALA A CA 1
ATOM 918 C C . ALA A 1 114 ? 9.498 7.686 -22.275 1.00 90.81 114 ALA A C 1
ATOM 920 O O . ALA A 1 114 ? 9.011 7.987 -21.175 1.00 90.81 114 ALA A O 1
ATOM 921 N N . PHE A 1 115 ? 10.194 8.556 -23.010 1.00 92.06 115 PHE A N 1
ATOM 922 C CA . PHE A 1 115 ? 10.667 9.851 -22.507 1.00 92.06 115 PHE A CA 1
ATOM 923 C C . PHE A 1 115 ? 10.169 11.069 -23.289 1.00 92.06 115 PHE A C 1
ATOM 925 O O . PHE A 1 115 ? 10.185 12.161 -22.717 1.00 92.06 115 PHE A O 1
ATOM 932 N N . ASN A 1 116 ? 9.696 10.919 -24.531 1.00 92.94 116 ASN A N 1
ATOM 933 C CA . ASN A 1 116 ? 9.197 12.058 -25.297 1.00 92.94 116 ASN A CA 1
ATOM 934 C C . ASN A 1 116 ? 7.868 12.568 -24.690 1.00 92.94 116 ASN A C 1
ATOM 936 O O . ASN A 1 116 ? 6.901 11.801 -24.593 1.00 92.94 116 ASN A O 1
ATOM 940 N N . PRO A 1 117 ? 7.781 13.849 -24.279 1.00 90.62 117 PRO A N 1
ATOM 941 C CA . PRO A 1 117 ? 6.558 14.423 -23.720 1.00 90.62 117 PRO A CA 1
ATOM 942 C C . PRO A 1 117 ? 5.397 14.501 -24.723 1.00 90.62 117 PRO A C 1
ATOM 944 O O . PRO A 1 117 ? 4.251 14.620 -24.301 1.00 90.62 117 PRO A O 1
ATOM 947 N N . GLU A 1 118 ? 5.650 14.417 -26.028 1.00 93.88 118 GLU A N 1
ATOM 948 C CA . GLU A 1 118 ? 4.595 14.417 -27.049 1.00 93.88 118 GLU A CA 1
ATOM 949 C C . GLU A 1 118 ? 3.870 13.061 -27.129 1.00 93.88 118 GLU A C 1
ATOM 951 O O . GLU A 1 118 ? 2.679 12.998 -27.434 1.00 93.88 118 GLU A O 1
ATOM 956 N N . ASN A 1 119 ? 4.537 11.973 -26.729 1.00 92.06 119 ASN A N 1
ATOM 957 C CA . ASN A 1 119 ? 4.037 10.598 -26.838 1.00 92.06 119 ASN A CA 1
ATOM 958 C C . ASN A 1 119 ? 3.245 10.117 -25.608 1.00 92.06 119 ASN A C 1
ATOM 960 O O . ASN A 1 119 ? 3.128 8.914 -25.360 1.00 92.06 119 ASN A O 1
ATOM 964 N N . ILE A 1 120 ? 2.663 11.032 -24.823 1.00 92.88 120 ILE A N 1
ATOM 965 C CA . ILE A 1 120 ? 1.952 10.691 -23.576 1.00 92.88 120 ILE A CA 1
ATOM 966 C C . ILE A 1 120 ? 0.840 9.660 -23.809 1.00 92.88 120 ILE A C 1
ATOM 968 O O . ILE A 1 120 ? 0.677 8.747 -22.999 1.00 92.88 120 ILE A O 1
ATOM 972 N N . GLU A 1 121 ? 0.070 9.789 -24.890 1.00 94.88 121 GLU A N 1
ATOM 973 C CA . GLU A 1 121 ? -1.067 8.896 -25.138 1.00 94.88 121 GLU A CA 1
ATOM 974 C C . GLU A 1 121 ? -0.616 7.486 -25.539 1.00 94.88 121 GLU A C 1
ATOM 976 O O . GLU A 1 121 ? -1.098 6.502 -24.976 1.00 94.88 121 GLU A O 1
ATOM 981 N N . ALA A 1 122 ? 0.391 7.384 -26.410 1.00 94.69 122 ALA A N 1
ATOM 982 C CA . ALA A 1 122 ? 1.015 6.110 -26.760 1.00 94.69 122 ALA A CA 1
ATOM 983 C C . ALA A 1 122 ? 1.616 5.427 -25.520 1.00 94.69 122 ALA A C 1
ATOM 985 O O . ALA A 1 122 ? 1.412 4.233 -25.297 1.00 94.69 122 ALA A O 1
ATOM 986 N N . LYS A 1 123 ? 2.274 6.196 -24.643 1.00 94.19 123 LYS A N 1
ATOM 987 C CA . LYS A 1 123 ? 2.830 5.690 -23.384 1.00 94.19 123 LYS A CA 1
ATOM 988 C C . LYS A 1 123 ? 1.754 5.153 -22.437 1.00 94.19 123 LYS A C 1
ATOM 990 O O . LYS A 1 123 ? 1.961 4.113 -21.811 1.00 94.19 123 LYS A O 1
ATOM 995 N N . LYS A 1 124 ? 0.602 5.824 -22.316 1.00 94.69 124 LYS A N 1
ATOM 996 C CA . LYS A 1 124 ? -0.528 5.318 -21.513 1.00 94.69 124 LYS A CA 1
ATOM 997 C C . LYS A 1 124 ? -1.060 4.002 -22.066 1.00 94.69 124 LYS A C 1
ATOM 999 O O . LYS A 1 124 ? -1.266 3.076 -21.286 1.00 94.69 124 LYS A O 1
ATOM 1004 N N . GLN A 1 125 ? -1.268 3.920 -23.382 1.00 96.06 125 GLN A N 1
ATOM 1005 C CA . GLN A 1 125 ? -1.747 2.703 -24.040 1.00 96.06 125 GLN A CA 1
ATOM 1006 C C . GLN A 1 125 ? -0.762 1.549 -23.848 1.00 96.06 125 GLN A C 1
ATOM 1008 O O . GLN A 1 125 ? -1.165 0.453 -23.470 1.00 96.06 125 GLN A O 1
ATOM 1013 N N . TRP A 1 126 ? 0.535 1.813 -24.006 1.00 94.75 126 TRP A N 1
ATOM 1014 C CA . TRP A 1 126 ? 1.592 0.845 -23.735 1.00 94.75 126 TRP A CA 1
ATOM 1015 C C . TRP A 1 126 ? 1.540 0.314 -22.295 1.00 94.75 126 TRP A C 1
ATOM 1017 O O . TRP A 1 126 ? 1.485 -0.899 -22.091 1.00 94.75 126 TRP A O 1
ATOM 1027 N N . ILE A 1 127 ? 1.468 1.201 -21.293 1.00 94.06 127 ILE A N 1
ATOM 1028 C CA . ILE A 1 127 ? 1.359 0.798 -19.880 1.00 94.06 127 ILE A CA 1
ATOM 1029 C C . ILE A 1 127 ? 0.081 -0.017 -19.634 1.00 94.06 127 ILE A C 1
ATOM 1031 O O . ILE A 1 127 ? 0.137 -1.044 -18.957 1.00 94.06 127 ILE A O 1
ATOM 1035 N N . ALA A 1 128 ? -1.056 0.409 -20.188 1.00 94.50 128 ALA A N 1
ATOM 1036 C CA . ALA A 1 128 ? -2.331 -0.287 -20.038 1.00 94.50 128 ALA A CA 1
ATOM 1037 C C . ALA A 1 128 ? -2.285 -1.707 -20.626 1.00 94.50 128 ALA A C 1
ATOM 1039 O O . ALA A 1 128 ? -2.693 -2.655 -19.956 1.00 94.50 128 ALA A O 1
ATOM 1040 N N . ASN A 1 129 ? -1.717 -1.867 -21.824 1.00 94.88 129 ASN A N 1
ATOM 1041 C CA . ASN A 1 129 ? -1.563 -3.166 -22.479 1.00 94.88 129 ASN A CA 1
ATOM 1042 C C . ASN A 1 129 ? -0.686 -4.113 -21.650 1.00 94.88 129 ASN A C 1
ATOM 1044 O O . ASN A 1 129 ? -1.064 -5.262 -21.430 1.00 94.88 129 ASN A O 1
ATOM 1048 N N . VAL A 1 130 ? 0.441 -3.625 -21.115 1.00 92.19 130 VAL A N 1
ATOM 1049 C CA . VAL A 1 130 ? 1.313 -4.435 -20.246 1.00 92.19 130 VAL A CA 1
ATOM 1050 C C . VAL A 1 130 ? 0.602 -4.831 -18.947 1.00 92.19 130 VAL A C 1
ATOM 1052 O O . VAL A 1 130 ? 0.757 -5.956 -18.467 1.00 92.19 130 VAL A O 1
ATOM 1055 N N . MET A 1 131 ? -0.178 -3.928 -18.345 1.00 89.81 131 MET A N 1
ATOM 1056 C CA . MET A 1 131 ? -0.947 -4.239 -17.135 1.00 89.81 131 MET A CA 1
ATOM 1057 C C . MET A 1 131 ? -2.014 -5.311 -17.393 1.00 89.81 131 MET A C 1
ATOM 1059 O O . MET A 1 131 ? -2.187 -6.202 -16.558 1.00 89.8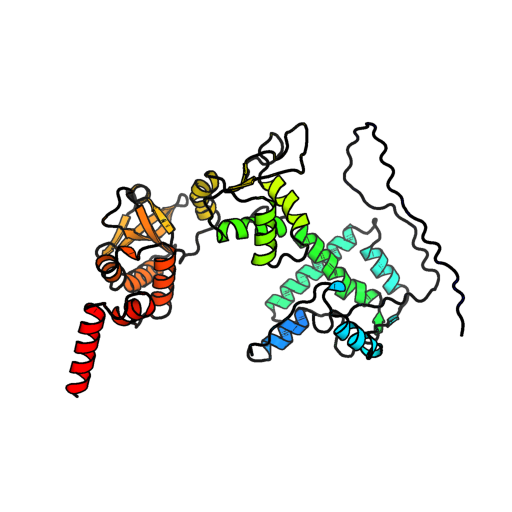1 131 MET A O 1
ATOM 1063 N N . GLU A 1 132 ? -2.684 -5.254 -18.545 1.00 92.25 132 GLU A N 1
ATOM 1064 C CA . GLU A 1 132 ? -3.677 -6.247 -18.953 1.00 92.25 132 GLU A CA 1
ATOM 1065 C C . GLU A 1 132 ? -3.034 -7.607 -19.248 1.00 92.25 132 GLU A C 1
ATOM 1067 O O . GLU A 1 132 ? -3.486 -8.630 -18.734 1.00 92.25 132 GLU A O 1
ATOM 1072 N N . GLU A 1 133 ? -1.903 -7.630 -19.956 1.00 90.81 133 GLU A N 1
ATOM 1073 C CA . GLU A 1 133 ? -1.126 -8.853 -20.174 1.00 90.81 133 GLU A CA 1
ATOM 1074 C C . GLU A 1 133 ? -0.724 -9.506 -18.839 1.00 90.81 133 GLU A C 1
ATOM 1076 O O . GLU A 1 133 ? -0.884 -10.712 -18.646 1.00 90.81 133 GLU A O 1
ATOM 1081 N N . ARG A 1 134 ? -0.270 -8.715 -17.855 1.00 88.50 134 ARG A N 1
ATOM 1082 C CA . ARG A 1 134 ? 0.054 -9.217 -16.505 1.00 88.50 134 ARG A CA 1
ATOM 1083 C C . ARG A 1 134 ? -1.161 -9.734 -15.745 1.00 88.50 134 ARG A C 1
ATOM 1085 O O . ARG A 1 134 ? -1.010 -10.601 -14.881 1.00 88.50 134 ARG A O 1
ATOM 1092 N N . ARG A 1 135 ? -2.350 -9.183 -15.987 1.00 87.19 135 ARG A N 1
ATOM 1093 C CA . ARG A 1 135 ? -3.597 -9.696 -15.406 1.00 87.19 135 ARG A CA 1
ATOM 1094 C C . ARG A 1 135 ? -3.909 -11.076 -15.984 1.00 87.19 135 ARG A C 1
ATOM 1096 O O . ARG A 1 135 ? -4.048 -12.016 -15.209 1.00 87.19 135 ARG A O 1
ATOM 1103 N N . LEU A 1 136 ? -3.889 -11.205 -17.310 1.00 89.50 136 LEU A N 1
ATOM 1104 C CA . LEU A 1 136 ? -4.145 -12.463 -18.018 1.00 89.50 136 LEU A CA 1
ATOM 1105 C C . LEU A 1 136 ? -3.140 -13.558 -17.638 1.00 89.50 136 LEU A C 1
ATOM 1107 O O . LEU A 1 136 ? -3.533 -14.674 -17.312 1.00 89.50 136 LEU A O 1
ATOM 1111 N N . ARG A 1 137 ? -1.843 -13.232 -17.575 1.00 87.94 137 ARG A N 1
ATOM 1112 C CA . ARG A 1 137 ? -0.806 -14.182 -17.137 1.00 87.94 137 ARG A CA 1
ATOM 1113 C C . ARG A 1 137 ? -1.055 -14.704 -15.724 1.00 87.94 137 ARG A C 1
ATOM 1115 O O . ARG A 1 137 ? -0.905 -15.897 -15.487 1.00 87.94 137 ARG A O 1
ATOM 1122 N N . ARG A 1 138 ? -1.473 -13.839 -14.789 1.00 83.75 138 ARG A N 1
ATOM 1123 C CA . ARG A 1 138 ? -1.818 -14.261 -13.418 1.00 83.75 138 ARG A CA 1
ATOM 1124 C C . ARG A 1 138 ? -3.019 -15.203 -13.389 1.00 83.75 138 ARG A C 1
ATOM 1126 O O . ARG A 1 138 ? -3.002 -16.150 -12.613 1.00 83.75 138 ARG A O 1
ATOM 1133 N N . GLU A 1 139 ? -4.024 -14.961 -14.224 1.00 87.19 139 GLU A N 1
ATOM 1134 C CA . GLU A 1 139 ? -5.215 -15.817 -14.334 1.00 87.19 139 GLU A CA 1
ATOM 1135 C C . GLU A 1 139 ? -4.889 -17.182 -14.944 1.00 87.19 139 GLU A C 1
ATOM 1137 O O . GLU A 1 139 ? -5.400 -18.200 -14.484 1.00 87.19 139 GLU A O 1
ATOM 1142 N N . ASN A 1 140 ? -3.962 -17.215 -15.900 1.00 87.06 140 ASN A N 1
ATOM 1143 C CA . ASN A 1 140 ? -3.487 -18.444 -16.534 1.00 87.06 140 ASN A CA 1
ATOM 1144 C C . ASN A 1 140 ? -2.400 -19.179 -15.724 1.00 87.06 140 ASN A C 1
ATOM 1146 O O . ASN A 1 140 ? -1.945 -20.245 -16.135 1.00 87.06 140 ASN A O 1
ATOM 1150 N N . GLY A 1 141 ? -1.946 -18.622 -14.593 1.00 83.56 141 GLY A N 1
ATOM 1151 C CA . GLY A 1 141 ? -0.841 -19.179 -13.803 1.00 83.56 141 GLY A CA 1
ATOM 1152 C C . GLY A 1 141 ? 0.528 -19.105 -14.495 1.00 83.56 141 GLY A C 1
ATOM 1153 O O . GLY A 1 141 ? 1.451 -19.838 -14.139 1.00 83.56 141 GLY A O 1
ATOM 1154 N N . GLU A 1 142 ? 0.675 -18.231 -15.488 1.00 84.31 142 GLU A N 1
ATOM 1155 C CA . GLU A 1 142 ? 1.913 -18.026 -16.231 1.00 84.31 142 GLU A CA 1
ATOM 1156 C C . GLU A 1 142 ? 2.896 -17.124 -15.478 1.00 84.31 142 GLU A C 1
ATOM 1158 O O . GLU A 1 142 ? 2.530 -16.216 -14.726 1.00 84.31 142 GLU A O 1
ATOM 1163 N N . LYS A 1 143 ? 4.189 -17.346 -15.724 1.00 77.81 143 LYS A N 1
ATOM 1164 C CA . LYS A 1 143 ? 5.255 -16.532 -15.138 1.00 77.81 143 LYS A CA 1
ATOM 1165 C C . LYS A 1 143 ? 5.342 -15.172 -15.830 1.00 77.81 143 LYS A C 1
ATOM 1167 O O . LYS A 1 143 ? 5.206 -15.064 -17.046 1.00 77.81 143 LYS A O 1
ATOM 1172 N N . VAL A 1 144 ? 5.632 -14.138 -15.043 1.00 76.25 144 VAL A N 1
ATOM 1173 C CA . VAL A 1 144 ? 5.943 -12.805 -15.572 1.00 76.25 144 VAL A CA 1
ATOM 1174 C C . VAL A 1 144 ? 7.376 -12.822 -16.117 1.00 76.25 144 VAL A C 1
ATOM 1176 O O . VAL A 1 144 ? 8.282 -13.227 -15.382 1.00 76.25 144 VAL A O 1
ATOM 1179 N N . PRO A 1 145 ? 7.606 -12.399 -17.373 1.00 74.69 145 PRO A N 1
ATOM 1180 C CA . PRO A 1 145 ? 8.952 -12.319 -17.925 1.00 74.69 145 PRO A CA 1
ATOM 1181 C C . PRO A 1 145 ? 9.782 -11.273 -17.169 1.00 74.69 145 PRO A C 1
ATOM 1183 O O . PRO A 1 145 ? 9.283 -10.204 -16.815 1.00 74.69 145 PRO A O 1
ATOM 1186 N N . TYR A 1 146 ? 11.056 -11.575 -16.930 1.00 79.69 146 TYR A N 1
ATOM 1187 C CA . TYR A 1 146 ? 12.018 -10.675 -16.292 1.00 79.69 146 TYR A CA 1
ATOM 1188 C C . TYR A 1 146 ? 13.289 -10.578 -17.137 1.00 79.69 146 TYR A C 1
ATOM 1190 O O . TYR A 1 146 ? 13.627 -11.497 -17.876 1.00 79.69 146 TYR A O 1
ATOM 1198 N N . LEU A 1 147 ? 13.974 -9.435 -17.060 1.00 81.38 147 LEU A N 1
ATOM 1199 C CA . LEU A 1 147 ? 15.046 -9.097 -17.999 1.00 81.38 147 LEU A CA 1
ATOM 1200 C C . LEU A 1 147 ? 16.371 -9.820 -17.719 1.00 81.38 147 LEU A C 1
ATOM 1202 O O . LEU A 1 147 ? 17.100 -10.171 -18.641 1.00 81.38 147 LEU A O 1
ATOM 1206 N N . TYR A 1 148 ? 16.715 -9.996 -16.444 1.00 81.25 148 TYR A N 1
ATOM 1207 C CA . TYR A 1 148 ? 18.033 -10.481 -16.039 1.00 81.25 148 TYR A CA 1
ATOM 1208 C C . TYR A 1 148 ? 17.977 -11.952 -15.623 1.00 81.25 148 TYR A C 1
ATOM 1210 O O . TYR A 1 148 ? 17.802 -12.246 -14.446 1.00 81.25 148 TYR A O 1
ATOM 1218 N N . GLU A 1 149 ? 18.156 -12.866 -16.575 1.00 76.88 149 GLU A N 1
ATOM 1219 C CA . GLU A 1 149 ? 18.369 -14.295 -16.294 1.00 76.88 149 GLU A CA 1
ATOM 1220 C C . GLU A 1 149 ? 19.839 -14.589 -15.939 1.00 76.88 149 GLU A C 1
ATOM 1222 O O . GLU A 1 149 ? 20.731 -13.806 -16.289 1.00 76.88 149 GLU A O 1
ATOM 1227 N N . TYR A 1 150 ? 20.116 -15.749 -15.325 1.00 70.88 150 TYR A N 1
ATOM 1228 C CA . TYR A 1 150 ? 21.452 -16.167 -14.856 1.00 70.88 150 TYR A CA 1
ATOM 1229 C C . TYR A 1 150 ? 22.572 -15.999 -15.902 1.00 70.88 150 TYR A C 1
ATOM 1231 O O . TYR A 1 150 ? 23.673 -15.546 -15.583 1.00 70.88 150 TYR A O 1
ATOM 1239 N N . ASN A 1 151 ? 22.283 -16.304 -17.170 1.00 76.56 151 ASN A N 1
ATOM 1240 C CA . ASN A 1 151 ? 23.259 -16.268 -18.263 1.00 76.56 151 ASN A CA 1
ATOM 1241 C C . ASN A 1 151 ? 23.258 -14.952 -19.064 1.00 76.56 151 ASN A C 1
ATOM 1243 O O . ASN A 1 151 ? 23.985 -14.830 -20.055 1.00 76.56 151 ASN A O 1
ATOM 1247 N N . THR A 1 152 ? 22.473 -13.953 -18.653 1.00 82.25 152 THR A N 1
ATOM 1248 C CA . THR A 1 152 ? 22.293 -12.713 -19.421 1.00 82.25 152 THR A CA 1
ATOM 1249 C C . THR A 1 152 ? 23.519 -11.817 -19.304 1.00 82.25 152 THR A C 1
ATOM 1251 O O . THR A 1 152 ? 23.714 -11.130 -18.304 1.00 82.25 152 THR A O 1
ATOM 1254 N N . ARG A 1 153 ? 24.355 -11.795 -20.344 1.00 83.25 153 ARG A N 1
ATOM 1255 C CA . ARG A 1 153 ? 25.567 -10.951 -20.409 1.00 83.25 153 ARG A CA 1
ATOM 1256 C C . ARG A 1 153 ? 25.355 -9.668 -21.209 1.00 83.25 153 ARG A C 1
ATOM 1258 O O . ARG A 1 153 ? 26.119 -8.720 -21.061 1.00 83.25 153 ARG A O 1
ATOM 1265 N N . LYS A 1 154 ? 24.359 -9.661 -22.097 1.00 86.62 154 LYS A N 1
ATOM 1266 C CA . LYS A 1 154 ? 24.084 -8.565 -23.028 1.00 86.62 154 LYS A CA 1
ATOM 1267 C C . LYS A 1 154 ? 22.584 -8.338 -23.114 1.00 86.62 154 LYS A C 1
ATOM 1269 O O . LYS A 1 154 ? 21.838 -9.311 -23.099 1.00 86.62 154 LYS A O 1
ATOM 1274 N N . VAL A 1 155 ? 22.181 -7.079 -23.208 1.00 89.94 155 VAL A N 1
ATOM 1275 C CA . VAL A 1 155 ? 20.779 -6.648 -23.238 1.00 89.94 155 VAL A CA 1
ATOM 1276 C C . VAL A 1 155 ? 20.623 -5.563 -24.304 1.00 89.94 155 VAL A C 1
ATOM 1278 O O . VAL A 1 155 ? 21.534 -4.753 -24.485 1.00 89.94 155 VAL A O 1
ATOM 1281 N N . THR A 1 156 ? 19.511 -5.565 -25.038 1.00 90.81 156 THR A N 1
ATOM 1282 C CA . THR A 1 156 ? 19.179 -4.473 -25.969 1.00 90.81 156 THR A CA 1
ATOM 1283 C C . THR A 1 156 ? 18.530 -3.310 -25.220 1.00 90.81 156 THR A C 1
ATOM 1285 O O . THR A 1 156 ? 17.956 -3.495 -24.143 1.00 90.81 156 THR A O 1
ATOM 1288 N N . LEU A 1 157 ? 18.636 -2.093 -25.753 1.00 89.62 157 LEU A N 1
ATOM 1289 C CA . LEU A 1 157 ? 18.024 -0.927 -25.115 1.00 89.62 157 LEU A CA 1
ATOM 1290 C C . LEU A 1 157 ? 16.490 -1.024 -25.121 1.00 89.62 157 LEU A C 1
ATOM 1292 O O . LEU A 1 157 ? 15.870 -0.745 -24.094 1.00 89.62 157 LEU A O 1
ATOM 1296 N N . LYS A 1 158 ? 15.895 -1.538 -26.200 1.00 92.19 158 LYS A N 1
ATOM 1297 C CA . LYS A 1 158 ? 14.473 -1.886 -26.275 1.00 92.19 158 LYS A CA 1
ATOM 1298 C C . LYS A 1 158 ? 14.049 -2.871 -25.189 1.00 92.19 158 LYS A C 1
ATOM 1300 O O . LYS A 1 158 ? 13.124 -2.573 -24.437 1.00 92.19 158 LYS A O 1
ATOM 1305 N N . ASP A 1 159 ? 14.756 -3.996 -25.028 1.00 90.38 159 ASP A N 1
ATOM 1306 C CA . ASP A 1 159 ? 14.440 -4.983 -23.982 1.00 90.38 159 ASP A CA 1
ATOM 1307 C C . ASP A 1 159 ? 14.468 -4.353 -22.584 1.00 90.38 159 ASP A C 1
ATOM 1309 O O . ASP A 1 159 ? 13.650 -4.681 -21.725 1.00 90.38 159 ASP A O 1
ATOM 1313 N N . PHE A 1 160 ? 15.401 -3.433 -22.341 1.00 90.19 160 PHE A N 1
ATOM 1314 C CA . PHE A 1 160 ? 15.454 -2.701 -21.083 1.00 90.19 160 PHE A CA 1
ATOM 1315 C C . PHE A 1 160 ? 14.232 -1.809 -20.871 1.00 90.19 160 PHE A C 1
ATOM 1317 O O . PHE A 1 160 ? 13.654 -1.830 -19.780 1.00 90.19 160 PHE A O 1
ATOM 1324 N N . VAL A 1 161 ? 13.805 -1.067 -21.894 1.00 90.75 161 VAL A N 1
ATOM 1325 C CA . VAL A 1 161 ? 12.599 -0.232 -21.821 1.00 90.75 161 VAL A CA 1
ATOM 1326 C C . VAL A 1 161 ? 11.354 -1.093 -21.575 1.00 90.75 161 VAL A C 1
ATOM 1328 O O . VAL A 1 161 ? 10.578 -0.832 -20.650 1.00 90.75 161 VAL A O 1
ATOM 1331 N N . GLU A 1 162 ? 11.196 -2.159 -22.357 1.00 90.00 162 GLU A N 1
ATOM 1332 C CA . GLU A 1 162 ? 10.004 -3.007 -22.374 1.00 90.00 162 GLU A CA 1
ATOM 1333 C C . GLU A 1 162 ? 9.892 -3.955 -21.179 1.00 90.00 162 GLU A C 1
ATOM 1335 O O . GLU A 1 162 ? 8.777 -4.285 -20.778 1.00 90.00 162 GLU A O 1
ATOM 1340 N N . LYS A 1 163 ? 11.010 -4.395 -20.586 1.00 87.19 163 LYS A N 1
ATOM 1341 C CA . LYS A 1 163 ? 11.000 -5.414 -19.518 1.00 87.19 163 LYS A CA 1
ATOM 1342 C C . LYS A 1 163 ? 11.403 -4.882 -18.145 1.00 87.19 163 LYS A C 1
ATOM 1344 O O . LYS A 1 163 ? 10.918 -5.413 -17.148 1.00 87.19 163 LYS A O 1
ATOM 1349 N N . GLU A 1 164 ? 12.237 -3.842 -18.062 1.00 86.69 164 GLU A N 1
ATOM 1350 C CA . GLU A 1 164 ? 12.701 -3.279 -16.780 1.00 86.69 164 GLU A CA 1
ATOM 1351 C C . GLU A 1 164 ? 12.111 -1.891 -16.508 1.00 86.69 164 GLU A C 1
ATOM 1353 O O . GLU A 1 164 ? 11.510 -1.676 -15.453 1.00 86.69 164 GLU A O 1
ATOM 1358 N N . LEU A 1 165 ? 12.218 -0.951 -17.452 1.00 89.31 165 LEU A N 1
ATOM 1359 C CA . LEU A 1 165 ? 11.755 0.427 -17.252 1.00 89.31 165 LEU A CA 1
ATOM 1360 C C . LEU A 1 165 ? 10.231 0.509 -17.090 1.00 89.31 165 LEU A C 1
ATOM 1362 O O . LEU A 1 165 ? 9.737 1.302 -16.286 1.00 89.31 165 LEU A O 1
ATOM 1366 N N . ILE A 1 166 ? 9.474 -0.352 -17.776 1.00 90.44 166 ILE A N 1
ATOM 1367 C CA . ILE A 1 166 ? 8.020 -0.445 -17.591 1.00 90.44 166 ILE A CA 1
ATOM 1368 C C . ILE A 1 166 ? 7.627 -0.723 -16.130 1.00 90.44 166 ILE A C 1
ATOM 1370 O O . ILE A 1 166 ? 6.638 -0.172 -15.643 1.00 90.44 166 ILE A O 1
ATOM 1374 N N . ASN A 1 167 ? 8.423 -1.510 -15.389 1.00 88.19 167 ASN A N 1
ATOM 1375 C CA . ASN A 1 167 ? 8.156 -1.800 -13.976 1.00 88.19 167 ASN A CA 1
ATOM 1376 C C . ASN A 1 167 ? 8.218 -0.532 -13.136 1.00 88.19 167 ASN A C 1
ATOM 1378 O O . ASN A 1 167 ? 7.385 -0.339 -12.253 1.00 88.19 167 ASN A O 1
ATOM 1382 N N . TYR A 1 168 ? 9.175 0.346 -13.438 1.00 89.38 168 TYR A N 1
ATOM 1383 C CA . TYR A 1 168 ? 9.277 1.635 -12.775 1.00 89.38 168 TYR A CA 1
ATOM 1384 C C . TYR A 1 168 ? 8.018 2.472 -13.018 1.00 89.38 168 TYR A C 1
ATOM 1386 O O . TYR A 1 168 ? 7.455 2.986 -12.055 1.00 89.38 168 TYR A O 1
ATOM 1394 N N . PHE A 1 169 ? 7.530 2.581 -14.259 1.00 91.50 169 PHE A N 1
ATOM 1395 C CA . PHE A 1 169 ? 6.318 3.361 -14.545 1.00 91.50 169 PHE A CA 1
ATOM 1396 C C . PHE A 1 169 ? 5.073 2.793 -13.855 1.00 91.50 169 PHE A C 1
ATOM 1398 O O . PHE A 1 169 ? 4.298 3.558 -13.277 1.00 91.50 169 PHE A O 1
ATOM 1405 N N . ILE A 1 170 ? 4.908 1.468 -13.846 1.00 89.94 170 ILE A N 1
ATOM 1406 C CA . ILE A 1 170 ? 3.811 0.808 -13.125 1.00 89.94 170 ILE A CA 1
ATOM 1407 C C . ILE A 1 170 ? 3.913 1.098 -11.618 1.00 89.94 170 ILE A C 1
ATOM 1409 O O . ILE A 1 170 ? 2.951 1.587 -11.029 1.00 89.94 170 ILE A O 1
ATOM 1413 N N . GLU A 1 171 ? 5.083 0.911 -10.999 1.00 87.81 171 GLU A N 1
ATOM 1414 C CA . GLU A 1 171 ? 5.293 1.176 -9.565 1.00 87.81 171 GLU A CA 1
ATOM 1415 C C . GLU A 1 171 ? 5.109 2.667 -9.215 1.00 87.81 171 GLU A C 1
ATOM 1417 O O . GLU A 1 171 ? 4.633 3.025 -8.132 1.00 87.81 171 GLU A O 1
ATOM 1422 N N . GLN A 1 172 ? 5.474 3.582 -10.120 1.00 89.75 172 GLN A N 1
ATOM 1423 C CA . GLN A 1 172 ? 5.188 5.009 -9.956 1.00 89.75 172 GLN A CA 1
ATOM 1424 C C . GLN A 1 172 ? 3.683 5.278 -9.938 1.00 89.75 172 GLN A C 1
ATOM 1426 O O . GLN A 1 172 ? 3.213 5.984 -9.041 1.00 89.75 172 GLN A O 1
ATOM 1431 N N . ASN A 1 173 ? 2.926 4.691 -10.867 1.00 91.31 173 ASN A N 1
ATOM 1432 C CA . ASN A 1 173 ? 1.473 4.834 -10.919 1.00 91.31 173 ASN A CA 1
ATOM 1433 C C . ASN A 1 173 ? 0.807 4.237 -9.673 1.00 91.31 173 ASN A C 1
ATOM 1435 O O . ASN A 1 173 ? 0.018 4.921 -9.026 1.00 91.31 173 ASN A O 1
ATOM 1439 N N . GLU A 1 174 ? 1.188 3.027 -9.260 1.00 88.69 174 GLU A N 1
ATOM 1440 C CA . GLU A 1 174 ? 0.649 2.355 -8.065 1.00 88.69 174 GLU A CA 1
ATOM 1441 C C . GLU A 1 174 ? 0.897 3.127 -6.757 1.00 88.69 174 GLU A C 1
ATOM 1443 O O . GLU A 1 174 ? 0.118 3.052 -5.801 1.00 88.69 174 GLU A O 1
ATOM 1448 N N . ARG A 1 175 ? 2.000 3.877 -6.671 1.00 89.06 175 ARG A N 1
ATOM 1449 C CA . ARG A 1 175 ? 2.292 4.720 -5.499 1.00 89.06 175 ARG A CA 1
ATOM 1450 C C . ARG A 1 175 ? 1.638 6.093 -5.575 1.00 89.06 175 ARG A C 1
ATOM 1452 O O . ARG A 1 175 ? 1.362 6.684 -4.528 1.00 89.06 175 ARG A O 1
ATOM 1459 N N . SER A 1 176 ? 1.430 6.613 -6.781 1.00 90.12 176 SER A N 1
ATOM 1460 C CA . SER A 1 176 ? 0.978 7.989 -7.005 1.00 90.12 176 SER A CA 1
ATOM 1461 C C . SER A 1 176 ? -0.534 8.115 -7.115 1.00 90.12 176 SER A C 1
ATOM 1463 O O . SER A 1 176 ? -1.072 9.145 -6.698 1.00 90.12 176 SER A O 1
ATOM 1465 N N . LEU A 1 177 ? -1.204 7.092 -7.641 1.00 92.00 177 LEU A N 1
ATOM 1466 C CA . LEU A 1 177 ? -2.650 7.041 -7.803 1.00 92.00 177 LEU A CA 1
ATOM 1467 C C . LEU A 1 177 ? -3.301 6.389 -6.581 1.00 92.00 177 LEU A C 1
ATOM 1469 O O . LEU A 1 177 ? -2.781 5.439 -5.996 1.00 92.00 177 LEU A O 1
ATOM 1473 N N . SER A 1 178 ? -4.439 6.943 -6.177 1.00 93.81 178 SER A N 1
ATOM 1474 C CA . SER A 1 178 ? -5.266 6.363 -5.123 1.00 93.81 178 SER A CA 1
ATOM 1475 C C . SER A 1 178 ? -6.126 5.231 -5.680 1.00 93.81 178 SER A C 1
ATOM 1477 O O . SER A 1 178 ? -6.527 5.271 -6.843 1.00 93.81 178 SER A O 1
ATOM 1479 N N . SER A 1 179 ? -6.451 4.245 -4.844 1.00 90.75 179 SER A N 1
ATOM 1480 C CA . SER A 1 179 ? -7.466 3.248 -5.203 1.00 90.75 179 SER A CA 1
ATOM 1481 C C . SER A 1 179 ? -8.865 3.853 -5.115 1.00 90.75 179 SER A C 1
ATOM 1483 O O . SER A 1 179 ? -9.141 4.667 -4.235 1.00 90.75 179 SER A O 1
ATOM 1485 N N . LEU A 1 180 ? -9.762 3.418 -6.000 1.00 91.12 180 LEU A N 1
ATOM 1486 C CA . LEU A 1 180 ? -11.170 3.819 -5.981 1.00 91.12 180 LEU A CA 1
ATOM 1487 C C . LEU A 1 180 ? -11.898 3.329 -4.719 1.00 91.12 180 LEU A C 1
ATOM 1489 O O . LEU A 1 180 ? -12.820 3.987 -4.254 1.00 91.12 180 LEU A O 1
ATOM 1493 N N . VAL A 1 181 ? -11.484 2.182 -4.172 1.00 85.38 181 VAL A N 1
ATOM 1494 C CA . VAL A 1 181 ? -12.183 1.517 -3.059 1.00 85.38 181 VAL A CA 1
ATOM 1495 C C . VAL A 1 181 ? -12.047 2.301 -1.753 1.00 85.38 181 VAL A C 1
ATOM 1497 O O . VAL A 1 181 ? -13.023 2.468 -1.034 1.00 85.38 181 VAL A O 1
ATOM 1500 N N . ASP A 1 182 ? -10.839 2.776 -1.444 1.00 85.06 182 ASP A N 1
ATOM 1501 C CA . ASP A 1 182 ? -10.521 3.427 -0.166 1.00 85.06 182 ASP A CA 1
ATOM 1502 C C . ASP A 1 182 ? -10.065 4.888 -0.307 1.00 85.06 182 ASP A C 1
ATOM 1504 O O . ASP A 1 182 ? -9.905 5.584 0.693 1.00 85.06 182 ASP A O 1
ATOM 1508 N N . GLY A 1 183 ? -9.826 5.368 -1.530 1.00 88.88 183 GLY A N 1
ATOM 1509 C CA . GLY A 1 183 ? -9.291 6.705 -1.787 1.00 88.88 183 GLY A CA 1
ATOM 1510 C C . GLY A 1 183 ? -7.821 6.886 -1.389 1.00 88.88 183 GLY A C 1
ATOM 1511 O O . GLY A 1 183 ? -7.285 7.991 -1.520 1.00 88.88 183 GLY A O 1
ATOM 1512 N N . PHE A 1 184 ? -7.128 5.831 -0.945 1.00 90.94 184 PHE A N 1
ATOM 1513 C CA . PHE A 1 184 ? -5.757 5.923 -0.449 1.00 90.94 184 PHE A CA 1
ATOM 1514 C C . PHE A 1 184 ? -4.715 5.560 -1.497 1.00 90.94 184 PHE A C 1
ATOM 1516 O O . PHE A 1 184 ? -4.825 4.579 -2.238 1.00 90.94 184 PHE A O 1
ATOM 1523 N N . LYS A 1 185 ? -3.612 6.311 -1.457 1.00 92.62 185 LYS A N 1
ATOM 1524 C CA . LYS A 1 185 ? -2.333 5.889 -2.030 1.00 92.62 185 LYS A CA 1
ATOM 1525 C C . LYS A 1 185 ? -1.712 4.793 -1.170 1.00 92.62 185 LYS A C 1
ATOM 1527 O O . LYS A 1 185 ? -1.923 4.742 0.045 1.00 92.62 185 LYS A O 1
ATOM 1532 N N . THR A 1 186 ? -0.833 3.990 -1.762 1.00 91.12 186 THR A N 1
ATOM 1533 C CA . THR A 1 186 ? -0.145 2.879 -1.081 1.00 91.12 186 THR A CA 1
ATOM 1534 C C . THR A 1 186 ? 0.497 3.282 0.257 1.00 91.12 186 THR A C 1
ATOM 1536 O O . THR A 1 186 ? 0.351 2.579 1.256 1.00 91.12 186 THR A O 1
ATOM 1539 N N . ALA A 1 187 ? 1.161 4.440 0.324 1.00 91.31 187 ALA A N 1
ATOM 1540 C CA . ALA A 1 187 ? 1.781 4.916 1.563 1.00 91.31 187 ALA A CA 1
ATOM 1541 C C . ALA A 1 187 ? 0.756 5.330 2.640 1.00 91.31 187 ALA A C 1
ATOM 1543 O O . ALA A 1 187 ? 0.970 5.055 3.819 1.00 91.31 187 ALA A O 1
ATOM 1544 N N . GLN A 1 188 ? -0.369 5.942 2.251 1.00 91.56 188 GLN A N 1
ATOM 1545 C CA . GLN A 1 188 ? -1.447 6.311 3.178 1.00 91.56 188 GLN A CA 1
ATOM 1546 C C . GLN A 1 188 ? -2.108 5.061 3.767 1.00 91.56 188 GLN A C 1
ATOM 1548 O O . GLN A 1 188 ? -2.272 4.973 4.981 1.00 91.56 188 GLN A O 1
ATOM 1553 N N . ARG A 1 189 ? -2.380 4.051 2.931 1.00 91.81 189 ARG A N 1
ATOM 1554 C CA . ARG A 1 189 ? -2.928 2.761 3.375 1.00 91.81 189 ARG A CA 1
ATOM 1555 C C . ARG A 1 189 ? -2.022 2.077 4.400 1.00 91.81 189 ARG A C 1
ATOM 1557 O O . ARG A 1 189 ? -2.507 1.585 5.412 1.00 91.81 189 ARG A O 1
ATOM 1564 N N . LYS A 1 190 ? -0.700 2.099 4.185 1.00 92.06 190 LYS A N 1
ATOM 1565 C CA . LYS A 1 190 ? 0.287 1.557 5.139 1.00 92.06 190 LYS A CA 1
ATOM 1566 C C . LYS A 1 190 ? 0.257 2.273 6.495 1.00 92.06 190 LYS A C 1
ATOM 1568 O O . LYS A 1 190 ? 0.358 1.610 7.527 1.00 92.06 190 LYS A O 1
ATOM 1573 N N . ILE A 1 191 ? 0.092 3.598 6.503 1.00 89.25 191 ILE A N 1
ATOM 1574 C CA . ILE A 1 191 ? -0.052 4.387 7.739 1.00 89.25 191 ILE A CA 1
ATOM 1575 C C . ILE A 1 191 ? -1.314 3.955 8.491 1.00 89.25 191 ILE A C 1
ATOM 1577 O O . ILE A 1 191 ? -1.225 3.581 9.656 1.00 89.25 191 ILE A O 1
ATOM 1581 N N . ILE A 1 192 ? -2.464 3.941 7.814 1.00 87.19 192 ILE A N 1
ATOM 1582 C CA . ILE A 1 192 ? -3.752 3.583 8.424 1.00 87.19 192 ILE A CA 1
ATOM 1583 C C . ILE A 1 192 ? -3.744 2.138 8.943 1.00 87.19 192 ILE A C 1
ATOM 1585 O O . ILE A 1 192 ? -4.128 1.901 10.084 1.00 87.19 192 ILE A O 1
ATOM 1589 N N . TYR A 1 193 ? -3.204 1.190 8.171 1.00 87.06 193 TYR A N 1
ATOM 1590 C CA . TYR A 1 193 ? -3.006 -0.189 8.626 1.00 87.06 193 TYR A CA 1
ATOM 1591 C C . TYR A 1 193 ? -2.153 -0.268 9.899 1.00 87.06 193 TYR A C 1
ATOM 1593 O O . TYR A 1 193 ? -2.474 -1.017 10.817 1.00 87.06 193 TYR A O 1
ATOM 1601 N N . THR A 1 194 ? -1.077 0.518 9.983 1.00 85.81 194 THR A N 1
ATOM 1602 C CA . THR A 1 194 ? -0.225 0.548 11.182 1.00 85.81 194 THR A CA 1
ATOM 1603 C C . THR A 1 194 ? -0.989 1.094 12.382 1.00 85.81 194 THR A C 1
ATOM 1605 O O . THR A 1 194 ? -0.874 0.545 13.473 1.00 85.81 194 THR A O 1
ATOM 1608 N N . CYS A 1 195 ? -1.791 2.141 12.186 1.00 81.31 195 CYS A N 1
ATOM 1609 C CA . CYS A 1 195 ? -2.646 2.686 13.233 1.00 81.31 195 CYS A CA 1
ATOM 1610 C C . CYS A 1 195 ? -3.664 1.650 13.740 1.00 81.31 195 CYS A C 1
ATOM 1612 O O . CYS A 1 195 ? -3.777 1.471 14.950 1.00 81.31 195 CYS A O 1
ATOM 1614 N N . PHE A 1 196 ? -4.319 0.909 12.839 1.00 79.12 196 PHE A N 1
ATOM 1615 C CA . PHE A 1 196 ? -5.207 -0.196 13.217 1.00 79.12 196 PHE A CA 1
ATOM 1616 C C . PHE A 1 196 ? -4.472 -1.310 13.961 1.00 79.12 196 PHE A C 1
ATOM 1618 O O . PHE A 1 196 ? -4.974 -1.830 14.951 1.00 79.12 196 PHE A O 1
ATOM 1625 N N . LYS A 1 197 ? -3.262 -1.659 13.512 1.00 77.19 197 LYS A N 1
ATOM 1626 C CA . LYS A 1 197 ? -2.456 -2.717 14.127 1.00 77.19 197 LYS A CA 1
ATOM 1627 C C . LYS A 1 197 ? -1.990 -2.365 15.539 1.00 77.19 197 LYS A C 1
ATOM 1629 O O . LYS A 1 197 ? -1.886 -3.258 16.372 1.00 77.19 197 LYS A O 1
ATOM 1634 N N . LEU A 1 198 ? -1.652 -1.100 15.787 1.00 73.88 198 LEU A N 1
ATOM 1635 C CA . LEU A 1 198 ? -1.241 -0.641 17.114 1.00 73.88 198 LEU A CA 1
ATOM 1636 C C . LEU A 1 198 ? -2.437 -0.554 18.067 1.00 73.88 198 LEU A C 1
ATOM 1638 O O . LEU A 1 198 ? -2.271 -0.855 19.242 1.00 73.88 198 LEU A O 1
ATOM 1642 N N . ASN A 1 199 ? -3.624 -0.185 17.562 1.00 66.50 199 ASN A N 1
ATOM 1643 C CA . ASN A 1 199 ? -4.846 -0.000 18.356 1.00 66.50 199 ASN A CA 1
ATOM 1644 C C . ASN A 1 199 ? -4.615 0.842 19.631 1.00 66.50 199 ASN A C 1
ATOM 1646 O O . ASN A 1 199 ? -5.237 0.619 20.668 1.00 66.50 199 ASN A O 1
ATOM 1650 N N . ASP A 1 200 ? -3.671 1.784 19.565 1.00 60.19 200 ASP A N 1
ATOM 1651 C CA . ASP A 1 200 ? -3.251 2.570 20.718 1.00 60.19 200 ASP A CA 1
ATOM 1652 C C . ASP A 1 200 ? -4.239 3.716 20.953 1.00 60.19 200 ASP A C 1
ATOM 1654 O O . ASP A 1 200 ? -4.392 4.618 20.125 1.00 60.19 200 ASP A O 1
ATOM 1658 N N . GLU A 1 201 ? -4.856 3.730 22.135 1.00 57.00 201 GLU A N 1
ATOM 1659 C CA . GLU A 1 201 ? -5.636 4.876 22.621 1.00 57.00 201 GLU A CA 1
ATOM 1660 C C . GLU A 1 201 ? -4.740 6.053 23.054 1.00 57.00 201 GLU A C 1
ATOM 1662 O O . GLU A 1 201 ? -5.227 7.145 23.365 1.00 57.00 201 GLU A O 1
ATOM 1667 N N . CYS A 1 202 ? -3.421 5.846 23.065 1.00 62.50 202 CYS A N 1
ATOM 1668 C CA . CYS A 1 202 ? -2.418 6.800 23.516 1.00 62.50 202 CYS A CA 1
ATOM 1669 C C . CYS A 1 202 ? -1.859 7.665 22.378 1.00 62.50 202 CYS A C 1
ATOM 1671 O O . CYS A 1 202 ? -1.712 7.254 21.226 1.00 62.50 202 CYS A O 1
ATOM 1673 N N . GLU A 1 203 ? -1.496 8.896 22.725 1.00 76.38 203 GLU A N 1
ATOM 1674 C CA . GLU A 1 203 ? -0.878 9.845 21.801 1.00 76.38 203 GLU A CA 1
ATOM 1675 C C . GLU A 1 203 ? 0.538 9.389 21.435 1.00 76.38 203 GLU A C 1
ATOM 1677 O O . GLU A 1 203 ? 1.372 9.123 22.300 1.00 76.38 203 GLU A O 1
ATOM 1682 N N . THR A 1 204 ? 0.832 9.329 20.140 1.00 80.19 204 THR A N 1
ATOM 1683 C CA . THR A 1 204 ? 2.122 8.896 19.606 1.00 80.19 204 THR A CA 1
ATOM 1684 C C . THR A 1 204 ? 2.761 10.016 18.796 1.00 80.19 204 THR A C 1
ATOM 1686 O O . THR A 1 204 ? 2.122 10.683 17.983 1.00 80.19 204 THR A O 1
ATOM 1689 N N . LYS A 1 205 ? 4.068 10.227 18.979 1.00 82.31 205 LYS A N 1
ATOM 1690 C CA . LYS A 1 205 ? 4.825 11.183 18.158 1.00 82.31 205 LYS A CA 1
ATOM 1691 C C . LYS A 1 205 ? 4.803 10.774 16.686 1.00 82.31 205 LYS A C 1
ATOM 1693 O O . LYS A 1 205 ? 5.011 9.606 16.361 1.00 82.31 205 LYS A O 1
ATOM 1698 N N . VAL A 1 206 ? 4.660 11.750 15.788 1.00 84.81 206 VAL A N 1
ATOM 1699 C CA . VAL A 1 206 ? 4.625 11.531 14.324 1.00 84.81 206 VAL A CA 1
ATOM 1700 C C . VAL A 1 206 ? 5.857 10.753 13.846 1.00 84.81 206 VAL A C 1
ATOM 1702 O O . VAL A 1 20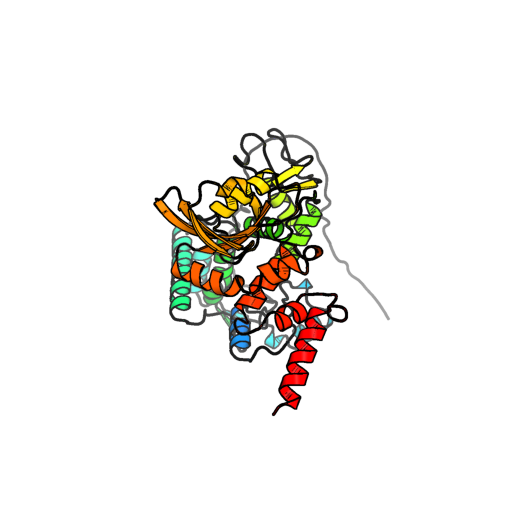6 ? 5.755 9.848 13.020 1.00 84.81 206 VAL A O 1
ATOM 1705 N N . THR A 1 207 ? 7.028 11.083 14.395 1.00 86.69 207 THR A N 1
ATOM 1706 C CA . THR A 1 207 ? 8.307 10.420 14.101 1.00 86.69 207 THR A CA 1
ATOM 1707 C C . THR A 1 207 ? 8.294 8.941 14.480 1.00 86.69 207 THR A C 1
ATOM 1709 O O . THR A 1 207 ? 8.765 8.105 13.710 1.00 86.69 207 THR A O 1
ATOM 1712 N N . HIS A 1 208 ? 7.728 8.606 15.642 1.00 86.19 208 HIS A N 1
ATOM 1713 C CA . HIS A 1 208 ? 7.616 7.227 16.106 1.00 86.19 208 HIS A CA 1
ATOM 1714 C C . HIS A 1 208 ? 6.628 6.451 15.242 1.00 86.19 208 HIS A C 1
ATOM 1716 O O . HIS A 1 208 ? 6.974 5.377 14.760 1.00 86.19 208 HIS A O 1
ATOM 1722 N N . LEU A 1 209 ? 5.448 7.016 14.961 1.00 85.88 209 LEU A N 1
ATOM 1723 C CA . LEU A 1 209 ? 4.457 6.381 14.090 1.00 85.88 209 LEU A CA 1
ATOM 1724 C C . LEU A 1 209 ? 5.021 6.113 12.685 1.00 85.88 209 LEU A C 1
ATOM 1726 O O . LEU A 1 209 ? 4.818 5.031 12.135 1.00 85.88 209 LEU A O 1
ATOM 1730 N N . ALA A 1 210 ? 5.786 7.052 12.120 1.00 88.38 210 ALA A N 1
ATOM 1731 C CA . ALA A 1 210 ? 6.478 6.855 10.847 1.00 88.38 210 ALA A CA 1
ATOM 1732 C C . ALA A 1 210 ? 7.504 5.709 10.914 1.00 88.38 210 ALA A C 1
ATOM 1734 O O . ALA A 1 210 ? 7.570 4.890 9.995 1.00 88.38 210 ALA A O 1
ATOM 1735 N N . GLY A 1 211 ? 8.274 5.618 12.004 1.00 88.44 211 GLY A N 1
ATOM 1736 C CA . GLY A 1 211 ? 9.214 4.520 12.244 1.00 88.44 211 GLY A CA 1
ATOM 1737 C C . GLY A 1 211 ? 8.517 3.162 12.375 1.00 88.44 211 GLY A C 1
ATOM 1738 O O . GLY A 1 211 ? 8.903 2.200 11.708 1.00 88.44 211 GLY A O 1
ATOM 1739 N N . PHE A 1 212 ? 7.442 3.092 13.165 1.00 86.50 212 PHE A N 1
ATOM 1740 C CA . PHE A 1 212 ? 6.624 1.887 13.317 1.00 86.50 212 PHE A CA 1
ATOM 1741 C C . PHE A 1 212 ? 5.972 1.467 12.005 1.00 86.50 212 PHE A C 1
ATOM 1743 O O . PHE A 1 212 ? 5.994 0.283 11.670 1.00 86.50 212 PHE A O 1
ATOM 1750 N N . THR A 1 213 ? 5.449 2.417 11.229 1.00 88.44 213 THR A N 1
ATOM 1751 C CA . THR A 1 213 ? 4.863 2.146 9.910 1.00 88.44 213 THR A CA 1
ATOM 1752 C C . THR A 1 213 ? 5.914 1.572 8.974 1.00 88.44 213 THR A C 1
ATOM 1754 O O . THR A 1 213 ? 5.678 0.550 8.329 1.00 88.44 213 THR A O 1
ATOM 1757 N N . ALA A 1 214 ? 7.105 2.176 8.933 1.00 88.69 214 ALA A N 1
ATOM 1758 C CA . ALA A 1 214 ? 8.174 1.703 8.067 1.00 88.69 214 ALA A CA 1
ATOM 1759 C C . ALA A 1 214 ? 8.600 0.268 8.395 1.00 88.69 214 ALA A C 1
ATOM 1761 O O . ALA A 1 214 ? 8.718 -0.554 7.486 1.00 88.69 214 ALA A O 1
ATOM 1762 N N . LYS A 1 215 ? 8.735 -0.046 9.689 1.00 85.62 215 LYS A N 1
ATOM 1763 C CA . LYS A 1 215 ? 9.068 -1.388 10.176 1.00 85.62 215 LYS A CA 1
ATOM 1764 C C . LYS A 1 215 ? 7.955 -2.404 9.907 1.00 85.62 215 LYS A C 1
ATOM 1766 O O . LYS A 1 215 ? 8.218 -3.479 9.387 1.00 85.62 215 LYS A O 1
ATOM 1771 N N . SER A 1 216 ? 6.717 -2.084 10.278 1.00 83.81 216 SER A N 1
ATOM 1772 C CA . SER A 1 216 ? 5.596 -3.037 10.268 1.00 83.81 216 SER A CA 1
ATOM 1773 C C . SER A 1 216 ? 5.044 -3.340 8.876 1.00 83.81 216 SER A C 1
ATOM 1775 O O . SER A 1 216 ? 4.458 -4.403 8.683 1.00 83.81 216 SER A O 1
ATOM 1777 N N . THR A 1 217 ? 5.233 -2.431 7.917 1.00 85.62 217 THR A N 1
ATOM 1778 C CA . THR A 1 217 ? 4.710 -2.558 6.545 1.00 85.62 217 THR A CA 1
ATOM 1779 C C . THR A 1 217 ? 5.798 -2.737 5.489 1.00 85.62 217 THR A C 1
ATOM 1781 O O . THR A 1 217 ? 5.505 -2.637 4.292 1.00 85.62 217 THR A O 1
ATOM 1784 N N . ALA A 1 218 ? 7.052 -2.936 5.915 1.00 85.06 218 ALA A N 1
ATOM 1785 C CA . ALA A 1 218 ? 8.226 -2.978 5.044 1.00 85.06 218 ALA A CA 1
ATOM 1786 C C . ALA A 1 218 ? 8.236 -1.801 4.043 1.00 85.06 218 ALA A C 1
ATOM 1788 O O . ALA A 1 218 ? 8.265 -1.977 2.822 1.00 85.06 218 ALA A O 1
ATOM 1789 N N . TYR A 1 219 ? 8.093 -0.568 4.543 1.00 85.50 219 TYR A N 1
ATOM 1790 C CA . TYR A 1 219 ? 8.096 0.615 3.681 1.00 85.50 219 TYR A CA 1
ATOM 1791 C C . TYR A 1 219 ? 9.524 0.976 3.261 1.00 85.50 219 TYR A C 1
ATOM 1793 O O . TYR A 1 219 ? 10.317 1.484 4.053 1.00 85.50 219 TYR A O 1
ATOM 1801 N N . LYS A 1 220 ? 9.820 0.752 1.982 1.00 78.56 220 LYS A N 1
ATOM 1802 C CA . LYS A 1 220 ? 11.176 0.805 1.421 1.00 78.56 220 LYS A CA 1
ATOM 1803 C C . LYS A 1 220 ? 11.752 2.211 1.260 1.00 78.56 220 LYS A C 1
ATOM 1805 O O . LYS A 1 220 ? 12.963 2.380 1.239 1.00 78.56 220 LYS A O 1
ATOM 1810 N N . HIS A 1 221 ? 10.908 3.239 1.168 1.00 80.38 221 HIS A N 1
ATOM 1811 C CA . HIS A 1 221 ? 11.378 4.608 0.909 1.00 80.38 221 HIS A CA 1
ATOM 1812 C C . HIS A 1 221 ? 11.812 5.351 2.180 1.00 80.38 221 HIS A C 1
ATOM 1814 O O . HIS A 1 221 ? 12.289 6.475 2.096 1.00 80.38 221 HIS A O 1
ATOM 1820 N N . GLY A 1 222 ? 11.686 4.729 3.357 1.00 76.06 222 GLY A N 1
ATOM 1821 C CA . GLY A 1 222 ? 12.128 5.290 4.632 1.00 76.06 222 GLY A CA 1
ATOM 1822 C C . GLY A 1 222 ? 11.103 6.202 5.318 1.00 76.06 222 GLY A C 1
ATOM 1823 O O . GLY A 1 222 ? 10.242 6.826 4.693 1.00 76.06 222 GLY A O 1
ATOM 1824 N N . GLY A 1 223 ? 11.206 6.297 6.649 1.00 76.81 223 GLY A N 1
ATOM 1825 C CA . GLY A 1 223 ? 10.226 6.990 7.499 1.00 76.81 223 GLY A CA 1
ATOM 1826 C C . GLY A 1 223 ? 10.117 8.503 7.268 1.00 76.81 223 GLY A C 1
ATOM 1827 O O . GLY A 1 223 ? 9.059 9.083 7.506 1.00 76.81 223 GLY A O 1
ATOM 1828 N N . ARG A 1 224 ? 11.162 9.150 6.730 1.00 82.75 224 ARG A N 1
ATOM 1829 C CA . ARG A 1 224 ? 11.165 10.599 6.452 1.00 82.75 224 ARG A CA 1
ATOM 1830 C C . ARG A 1 224 ? 10.060 11.014 5.479 1.00 82.75 224 ARG A C 1
ATOM 1832 O O . ARG A 1 224 ? 9.490 12.086 5.647 1.00 82.75 224 ARG A O 1
ATOM 1839 N N . PHE A 1 225 ? 9.741 10.178 4.491 1.00 85.69 225 PHE A N 1
ATOM 1840 C CA . PHE A 1 225 ? 8.663 10.463 3.539 1.00 85.69 225 PHE A CA 1
ATOM 1841 C C . PHE A 1 225 ? 7.280 10.188 4.125 1.00 85.69 225 PHE A C 1
ATOM 1843 O O . PHE A 1 225 ? 6.305 10.773 3.670 1.00 85.69 225 PHE A O 1
ATOM 1850 N N . LEU A 1 226 ? 7.182 9.340 5.151 1.00 88.56 226 LEU A N 1
ATOM 1851 C CA . LEU A 1 226 ? 5.911 9.065 5.812 1.00 88.56 226 LEU A CA 1
ATOM 1852 C C . LEU A 1 226 ? 5.477 10.235 6.694 1.00 88.56 226 LEU A C 1
ATOM 1854 O O . LEU A 1 226 ? 4.296 10.552 6.711 1.00 88.56 226 LEU A O 1
ATOM 1858 N N . MET A 1 227 ? 6.401 10.932 7.366 1.00 88.12 227 MET A N 1
ATOM 1859 C CA . MET A 1 227 ? 6.035 12.023 8.282 1.00 88.12 227 MET A CA 1
ATOM 1860 C C . MET A 1 227 ? 5.154 13.110 7.628 1.00 88.12 227 MET A C 1
ATOM 1862 O O . MET A 1 227 ? 4.077 13.366 8.166 1.00 88.12 227 MET A O 1
ATOM 1866 N N . PRO A 1 228 ? 5.501 13.706 6.465 1.00 87.62 228 PRO A N 1
ATOM 1867 C CA . PRO A 1 228 ? 4.627 14.680 5.804 1.00 87.62 228 PRO A CA 1
ATOM 1868 C C . PRO A 1 228 ? 3.273 14.098 5.381 1.00 87.62 228 PRO A C 1
ATOM 1870 O O . PRO A 1 228 ? 2.271 14.807 5.399 1.00 87.62 228 PRO A O 1
ATOM 1873 N N . LEU A 1 229 ? 3.225 12.816 5.003 1.00 89.12 229 LEU A N 1
ATOM 1874 C CA . LEU A 1 229 ? 1.973 12.144 4.644 1.00 89.12 229 LEU A CA 1
ATOM 1875 C C . LEU A 1 229 ? 1.060 11.982 5.860 1.00 89.12 229 LEU A C 1
ATOM 1877 O O . LEU A 1 229 ? -0.132 12.259 5.762 1.00 89.12 229 LEU A O 1
ATOM 1881 N N . ILE A 1 230 ? 1.620 11.581 7.001 1.00 88.56 230 ILE A N 1
ATOM 1882 C CA . ILE A 1 230 ? 0.879 11.459 8.256 1.00 88.56 230 ILE A CA 1
ATOM 1883 C C . ILE A 1 230 ? 0.341 12.838 8.681 1.00 88.56 230 ILE A C 1
ATOM 1885 O O . ILE A 1 230 ? -0.825 12.950 9.049 1.00 88.56 230 ILE A O 1
ATOM 1889 N N . ILE A 1 231 ? 1.151 13.898 8.562 1.00 87.06 231 ILE A N 1
ATOM 1890 C CA . ILE A 1 231 ? 0.710 15.277 8.836 1.00 87.06 231 ILE A CA 1
ATOM 1891 C C . ILE A 1 231 ? -0.487 15.638 7.953 1.00 87.06 231 ILE A C 1
ATOM 1893 O O . ILE A 1 231 ? -1.507 16.082 8.472 1.00 87.06 231 ILE A O 1
ATOM 1897 N N . LYS A 1 232 ? -0.405 15.385 6.640 1.00 88.31 232 LYS A N 1
ATOM 1898 C CA . LYS A 1 232 ? -1.504 15.650 5.699 1.00 88.31 232 LYS A CA 1
ATOM 1899 C C . LYS A 1 232 ? -2.780 14.876 6.030 1.00 88.31 232 LYS A C 1
ATOM 1901 O O . LYS A 1 232 ? -3.855 15.441 5.891 1.00 88.31 232 LYS A O 1
ATOM 1906 N N . LEU A 1 233 ? -2.686 13.628 6.493 1.00 87.88 233 LEU A N 1
ATOM 1907 C CA . LEU A 1 233 ? -3.854 12.832 6.908 1.00 87.88 233 LEU A CA 1
ATOM 1908 C C . LEU A 1 233 ? -4.540 13.369 8.178 1.00 87.88 233 LEU A C 1
ATOM 1910 O O . LEU A 1 233 ? -5.713 13.076 8.409 1.00 87.88 233 LEU A O 1
ATOM 1914 N N . ALA A 1 234 ? -3.818 14.134 9.000 1.00 86.75 234 ALA A N 1
ATOM 1915 C CA . ALA A 1 234 ? -4.325 14.704 10.247 1.00 86.75 234 ALA A CA 1
ATOM 1916 C C . ALA A 1 234 ? -4.863 16.137 10.112 1.00 86.75 234 ALA A C 1
ATOM 1918 O O . ALA A 1 234 ? -5.555 16.619 11.004 1.00 86.75 234 ALA A O 1
ATOM 1919 N N . GLN A 1 235 ? -4.533 16.839 9.024 1.00 86.88 235 GLN A N 1
ATOM 1920 C CA . GLN A 1 235 ? -4.934 18.232 8.813 1.00 86.88 235 GLN A CA 1
ATOM 1921 C C . GLN A 1 235 ? -6.459 18.398 8.804 1.00 86.88 235 GLN A C 1
ATOM 1923 O O . GLN A 1 235 ? -7.161 17.631 8.145 1.00 86.88 235 GLN A O 1
ATOM 1928 N N . ASN A 1 236 ? -6.943 19.414 9.528 1.00 85.94 236 ASN A N 1
ATOM 1929 C CA . ASN A 1 236 ? -8.365 19.690 9.765 1.00 85.94 236 ASN A CA 1
ATOM 1930 C C . ASN A 1 236 ? -8.766 21.163 9.513 1.00 85.94 236 ASN A C 1
ATOM 1932 O O . ASN A 1 236 ? -9.775 21.634 10.033 1.00 85.94 236 ASN A O 1
ATOM 1936 N N . PHE A 1 237 ? -7.976 21.924 8.750 1.00 87.25 237 PHE A N 1
ATOM 1937 C CA . PHE A 1 237 ? -8.322 23.302 8.381 1.00 87.25 237 PHE A CA 1
ATOM 1938 C C . PHE A 1 237 ? -9.166 23.349 7.095 1.00 87.25 237 PHE A C 1
ATOM 1940 O O . PHE A 1 237 ? -9.117 22.436 6.270 1.00 87.25 237 PHE A O 1
ATOM 1947 N N . VAL A 1 238 ? -9.919 24.435 6.890 1.00 87.88 238 VAL A N 1
ATOM 1948 C CA . VAL A 1 238 ? -10.776 24.623 5.701 1.00 87.88 238 VAL A CA 1
ATOM 1949 C C . VAL A 1 238 ? -9.958 24.492 4.410 1.00 87.88 238 VAL A C 1
ATOM 1951 O O . VAL A 1 238 ? -8.996 25.236 4.218 1.00 87.88 238 VAL A O 1
ATOM 1954 N N . GLY A 1 239 ? -10.356 23.568 3.530 1.00 87.25 239 GLY A N 1
ATOM 1955 C CA . GLY A 1 239 ? -9.649 23.247 2.281 1.00 87.25 239 GLY A CA 1
ATOM 1956 C C . GLY A 1 239 ? -8.641 22.092 2.377 1.00 87.25 239 GLY A C 1
ATOM 1957 O O . GLY A 1 239 ? -7.964 21.816 1.392 1.00 87.25 239 GLY A O 1
ATOM 1958 N N . SER A 1 240 ? -8.526 21.429 3.537 1.00 88.38 240 SER A N 1
ATOM 1959 C CA . SER A 1 240 ? -7.757 20.184 3.703 1.00 88.38 240 SER A CA 1
ATOM 1960 C C . SER A 1 240 ? -8.661 18.945 3.600 1.00 88.38 240 SER A C 1
ATOM 1962 O O . SER A 1 240 ? -9.277 18.730 2.559 1.00 88.38 240 SER A O 1
ATOM 1964 N N . ASN A 1 241 ? -8.763 18.127 4.651 1.00 85.62 241 ASN A N 1
ATOM 1965 C CA . ASN A 1 241 ? -9.615 16.941 4.665 1.00 85.62 241 ASN A CA 1
ATOM 1966 C C . ASN A 1 241 ? -11.004 17.287 5.210 1.00 85.62 241 ASN A C 1
ATOM 1968 O O . ASN A 1 241 ? -11.113 17.846 6.300 1.00 85.62 241 ASN A O 1
ATOM 1972 N N . ASN A 1 242 ? -12.062 16.885 4.500 1.00 85.56 242 ASN A N 1
ATOM 1973 C CA . ASN A 1 242 ? -13.437 16.988 5.011 1.00 85.56 242 ASN A CA 1
ATOM 1974 C C . ASN A 1 242 ? -13.638 16.129 6.268 1.00 85.56 242 ASN A C 1
ATOM 1976 O O . ASN A 1 242 ? -14.373 16.511 7.172 1.00 85.56 242 ASN A O 1
ATOM 1980 N N . ILE A 1 243 ? -12.973 14.970 6.310 1.00 83.69 243 ILE A N 1
ATOM 1981 C CA . ILE A 1 243 ? -12.913 14.071 7.462 1.00 83.69 243 ILE A CA 1
ATOM 1982 C C . ILE A 1 243 ? -11.447 13.681 7.641 1.00 83.69 243 ILE A C 1
ATOM 1984 O O . ILE A 1 243 ? -10.888 12.935 6.837 1.00 83.69 243 ILE A O 1
ATOM 1988 N N . ASN A 1 244 ? -10.801 14.213 8.675 1.00 80.44 244 ASN A N 1
ATOM 1989 C CA . ASN A 1 244 ? -9.444 13.828 9.041 1.00 80.44 244 ASN A CA 1
ATOM 1990 C C . ASN A 1 244 ? -9.477 12.541 9.875 1.00 80.44 244 ASN A C 1
ATOM 1992 O O . ASN A 1 244 ? -10.167 12.452 10.886 1.00 80.44 244 ASN A O 1
ATOM 1996 N N . LEU A 1 245 ? -8.708 11.538 9.459 1.00 78.56 245 LEU A N 1
ATOM 1997 C CA . LEU A 1 245 ? -8.678 10.234 10.132 1.00 78.56 245 LEU A CA 1
ATOM 1998 C C . LEU A 1 245 ? -7.813 10.284 11.401 1.00 78.56 245 LEU A C 1
ATOM 2000 O O . LEU A 1 245 ? -8.082 9.616 12.396 1.00 78.56 245 LEU A O 1
ATOM 2004 N N . LEU A 1 246 ? -6.784 11.125 11.398 1.00 82.12 246 LEU A N 1
ATOM 2005 C CA . LEU A 1 246 ? -5.878 11.315 12.528 1.00 82.12 246 LEU A CA 1
ATOM 2006 C C . LEU A 1 246 ? -6.187 12.638 13.238 1.00 82.12 246 LEU A C 1
ATOM 2008 O O . LEU A 1 246 ? -6.484 13.633 12.575 1.00 82.12 246 LEU A O 1
ATOM 2012 N N . LEU A 1 247 ? -6.111 12.671 14.575 1.00 80.25 247 LEU A N 1
ATOM 2013 C CA . LEU A 1 247 ? -6.242 13.922 15.323 1.00 80.25 247 LEU A CA 1
ATOM 2014 C C . LEU A 1 247 ? -4.925 14.684 15.281 1.00 80.25 247 LEU A C 1
ATOM 2016 O O . LEU A 1 247 ? -3.899 14.143 15.711 1.00 80.25 247 LEU A O 1
ATOM 2020 N N . PRO A 1 248 ? -4.958 15.952 14.854 1.00 81.88 248 PRO A N 1
ATOM 2021 C CA . PRO A 1 248 ? -3.801 16.820 14.922 1.00 81.88 248 PRO A CA 1
ATOM 2022 C C . PRO A 1 248 ? -3.597 17.301 16.368 1.00 81.88 248 PRO A C 1
ATOM 2024 O O . PRO A 1 248 ? -4.140 18.329 16.767 1.00 81.88 248 PRO A O 1
ATOM 2027 N N . ILE A 1 249 ? -2.821 16.567 17.176 1.00 79.62 249 ILE A N 1
ATOM 2028 C CA . ILE A 1 249 ? -2.495 16.982 18.552 1.00 79.62 249 ILE A CA 1
ATOM 2029 C C . ILE A 1 249 ? -1.217 17.823 18.558 1.00 79.62 249 ILE A C 1
ATOM 2031 O O . ILE A 1 249 ? -0.087 17.340 18.609 1.00 79.62 249 ILE A O 1
ATOM 2035 N N . GLY A 1 250 ? -1.407 19.133 18.476 1.00 78.06 250 GLY A N 1
ATOM 2036 C CA . GLY A 1 250 ? -0.331 20.106 18.340 1.00 78.06 250 GLY A CA 1
ATOM 2037 C C . GLY A 1 250 ? -0.416 20.817 16.996 1.00 78.06 250 GLY A C 1
ATOM 2038 O O . GLY A 1 250 ? -1.501 21.091 16.490 1.00 78.06 250 GLY A O 1
ATOM 2039 N N . GLN A 1 251 ? 0.730 21.156 16.414 1.00 78.69 251 GLN A N 1
ATOM 2040 C CA . GLN A 1 251 ? 0.787 22.070 15.278 1.00 78.69 251 GLN A CA 1
ATOM 2041 C C . GLN A 1 251 ? 0.885 21.320 13.937 1.00 78.69 251 GLN A C 1
ATOM 2043 O O . GLN A 1 251 ? 1.944 20.839 13.555 1.00 78.69 251 GLN A O 1
ATOM 2048 N N . PHE A 1 252 ? -0.233 21.228 13.208 1.00 81.00 252 PHE A N 1
ATOM 2049 C CA . PHE A 1 252 ? -0.353 20.482 11.934 1.00 81.00 252 PHE A CA 1
ATOM 2050 C C . PHE A 1 252 ? -0.508 21.377 10.696 1.00 81.00 252 PHE A C 1
ATOM 2052 O O . PHE A 1 252 ? -0.861 20.915 9.610 1.00 81.00 252 PHE A O 1
ATOM 2059 N N . GLY A 1 253 ? -0.216 22.668 10.854 1.00 79.25 253 GLY A N 1
ATOM 2060 C CA . GLY A 1 253 ? -0.487 23.690 9.848 1.00 79.25 253 GLY A CA 1
ATOM 2061 C C . GLY A 1 253 ? -1.824 24.391 10.074 1.00 79.25 253 GLY A C 1
ATOM 2062 O O . GLY A 1 253 ? -2.701 23.908 10.789 1.00 79.25 253 GLY A O 1
ATOM 2063 N N . LYS A 1 254 ? -1.953 25.567 9.470 1.00 78.75 254 LYS A N 1
ATOM 2064 C CA . LYS A 1 254 ? -3.171 26.378 9.414 1.00 78.75 254 LYS A CA 1
ATOM 2065 C C . LYS A 1 254 ? -3.436 26.730 7.952 1.00 78.75 254 LYS A C 1
ATOM 2067 O O . LYS A 1 254 ? -2.545 26.629 7.116 1.00 78.75 254 LYS A O 1
ATOM 2072 N N . ARG A 1 255 ? -4.631 27.238 7.646 1.00 80.12 255 ARG A N 1
ATOM 2073 C CA . ARG A 1 255 ? -4.987 27.681 6.284 1.00 80.12 255 ARG A CA 1
ATOM 2074 C C . ARG A 1 255 ? -3.970 28.661 5.674 1.00 80.12 255 ARG A C 1
ATOM 2076 O O . ARG A 1 255 ? -3.720 28.600 4.480 1.00 80.12 255 ARG A O 1
ATOM 2083 N N . LEU A 1 256 ? -3.415 29.558 6.491 1.00 75.81 256 LEU A N 1
ATOM 2084 C CA . LEU A 1 256 ? -2.465 30.589 6.056 1.00 75.81 256 LEU A CA 1
ATOM 2085 C C . LEU A 1 256 ? -1.008 30.105 6.022 1.00 75.81 256 LEU A C 1
ATOM 2087 O O . LEU A 1 256 ? -0.168 30.776 5.435 1.00 75.81 256 LEU A O 1
ATOM 2091 N N . GLU A 1 257 ? -0.694 28.968 6.651 1.00 69.81 257 GLU A N 1
ATOM 2092 C CA . GLU A 1 257 ? 0.683 28.501 6.802 1.00 69.81 257 GLU A CA 1
ATOM 2093 C C . GLU A 1 257 ? 0.747 26.972 6.908 1.00 69.81 257 GLU A C 1
ATOM 2095 O O . GLU A 1 257 ? 0.267 26.359 7.869 1.00 69.81 257 GLU A O 1
ATOM 2100 N N . ILE A 1 258 ? 1.380 26.346 5.916 1.00 62.88 258 ILE A N 1
ATOM 2101 C CA . ILE A 1 258 ? 1.639 24.907 5.915 1.00 62.88 258 ILE A CA 1
ATOM 2102 C C . ILE A 1 258 ? 2.879 24.655 6.772 1.00 62.88 258 ILE A C 1
ATOM 2104 O O . ILE A 1 258 ? 3.990 25.029 6.404 1.00 62.88 258 ILE A O 1
ATOM 2108 N N . LEU A 1 259 ? 2.695 23.994 7.914 1.00 56.78 259 LEU A N 1
ATOM 2109 C CA . LEU A 1 259 ? 3.785 23.690 8.836 1.00 56.78 259 LEU A CA 1
ATOM 2110 C C . LEU A 1 259 ? 4.230 22.238 8.687 1.00 56.78 259 LEU A C 1
ATOM 2112 O O . LEU A 1 259 ? 3.419 21.317 8.711 1.00 56.78 259 LEU A O 1
ATOM 2116 N N . ASN A 1 260 ? 5.546 22.047 8.594 1.00 53.34 260 ASN A N 1
ATOM 2117 C CA . ASN A 1 260 ? 6.193 20.731 8.539 1.00 53.34 260 ASN A CA 1
ATOM 2118 C C . ASN A 1 260 ? 6.655 20.234 9.923 1.00 53.34 260 ASN A C 1
ATOM 2120 O O . ASN A 1 260 ? 7.427 19.280 10.011 1.00 53.34 260 ASN A O 1
ATOM 2124 N N . GLN A 1 261 ? 6.224 20.890 11.003 1.00 52.25 261 GLN A N 1
ATOM 2125 C CA . GLN A 1 261 ? 6.641 20.591 12.374 1.00 52.25 261 GLN A CA 1
ATOM 2126 C C . GLN A 1 261 ? 5.442 20.164 13.214 1.00 52.25 261 GLN A C 1
ATOM 2128 O O . GLN A 1 261 ? 4.893 20.938 13.991 1.00 52.25 261 GLN A O 1
ATOM 2133 N N . ALA A 1 262 ? 5.052 18.908 13.042 1.00 57.91 262 ALA A N 1
ATOM 2134 C CA . ALA A 1 262 ? 4.052 18.265 13.872 1.00 57.91 262 ALA A CA 1
ATOM 2135 C C . ALA A 1 262 ? 4.716 17.423 14.962 1.00 57.91 262 ALA A C 1
ATOM 2137 O O . ALA A 1 262 ? 5.707 16.735 14.706 1.00 57.91 262 ALA A O 1
ATOM 2138 N N . ILE A 1 263 ? 4.162 17.468 16.174 1.00 58.50 263 ILE A N 1
ATOM 2139 C CA . ILE A 1 263 ? 4.823 16.918 17.364 1.00 58.50 263 ILE A CA 1
ATOM 2140 C C . ILE A 1 263 ? 4.144 15.620 17.807 1.00 58.50 263 ILE A C 1
ATOM 2142 O O . ILE A 1 263 ? 4.807 14.584 17.893 1.00 58.50 263 ILE A O 1
ATOM 2146 N N . PHE A 1 264 ? 2.826 15.640 18.009 1.00 56.34 264 PHE A N 1
ATOM 2147 C CA . PHE A 1 264 ? 2.067 14.493 18.499 1.00 56.34 264 PHE A CA 1
ATOM 2148 C C . PHE A 1 264 ? 0.841 14.221 17.636 1.00 56.34 264 PHE A C 1
ATOM 2150 O O . PHE A 1 264 ? 0.242 15.116 17.058 1.00 56.34 264 PHE A O 1
ATOM 2157 N N . LEU A 1 265 ? 0.476 12.957 17.519 1.00 56.91 265 LEU A N 1
ATOM 2158 C CA . LEU A 1 265 ? -0.750 12.522 16.877 1.00 56.91 265 LEU A CA 1
ATOM 2159 C C . LEU A 1 265 ? -1.475 11.597 17.813 1.00 56.91 265 LEU A C 1
ATOM 2161 O O . LEU A 1 265 ? -0.864 10.808 18.528 1.00 56.91 265 LEU A O 1
ATOM 2165 N N . LYS A 1 266 ? -2.789 11.628 17.719 1.00 55.09 266 LYS A N 1
ATOM 2166 C CA . LYS A 1 266 ? -3.620 10.579 18.280 1.00 55.09 266 LYS A CA 1
ATOM 2167 C C . LYS A 1 266 ? -4.500 10.055 17.176 1.00 55.09 266 LYS A C 1
ATOM 2169 O O . LYS A 1 266 ? -4.899 10.804 16.283 1.00 55.09 266 LYS A O 1
ATOM 2174 N N . MET A 1 267 ? -4.821 8.774 17.231 1.00 52.41 267 MET A N 1
ATOM 2175 C CA . MET A 1 267 ? -6.007 8.309 16.528 1.00 52.41 267 MET A CA 1
ATOM 2176 C C . MET A 1 267 ? -7.203 9.137 17.011 1.00 52.41 267 MET A C 1
ATOM 2178 O O . MET A 1 267 ? -7.313 9.456 18.197 1.00 52.41 267 MET A O 1
ATOM 2182 N N . THR A 1 268 ? -8.069 9.558 16.092 1.00 47.97 268 THR A N 1
ATOM 2183 C CA . THR A 1 268 ? -9.307 10.232 16.488 1.00 47.97 268 THR A CA 1
ATOM 2184 C C . THR A 1 268 ? -10.130 9.335 17.410 1.00 47.97 268 THR A C 1
ATOM 2186 O O . THR A 1 268 ? -10.218 8.134 17.191 1.00 47.97 268 THR A O 1
ATOM 2189 N N . SER A 1 269 ? -10.794 9.911 18.420 1.00 42.62 269 SER A N 1
ATOM 2190 C CA . SER A 1 269 ? -11.958 9.261 19.052 1.00 42.62 269 SER A CA 1
ATOM 2191 C C . SER A 1 269 ? -13.051 9.007 18.011 1.00 42.62 269 SER A C 1
ATOM 2193 O O . SER A 1 269 ? -13.805 8.047 18.087 1.00 42.62 269 SER A O 1
ATOM 2195 N N . PHE A 1 270 ? -13.065 9.815 16.952 1.00 39.47 270 PHE A N 1
ATOM 2196 C CA . PHE A 1 270 ? -13.812 9.546 15.738 1.00 39.47 270 PHE A CA 1
ATOM 2197 C C . PHE A 1 270 ? -13.351 8.288 15.000 1.00 39.47 270 PHE A C 1
ATOM 2199 O O . PHE A 1 270 ? -14.085 7.889 14.134 1.00 39.47 270 PHE A O 1
ATOM 2206 N N . LEU A 1 271 ? -12.236 7.625 15.327 1.00 43.62 271 LEU A N 1
ATOM 2207 C CA . LEU A 1 271 ? -11.857 6.273 14.885 1.00 43.62 271 LEU A CA 1
ATOM 2208 C C . LEU A 1 271 ? -12.096 5.206 15.962 1.00 43.62 271 LEU A C 1
ATOM 2210 O O . LEU A 1 271 ? -11.868 4.037 15.695 1.00 43.62 271 LEU A O 1
ATOM 2214 N N . SER A 1 272 ? -12.627 5.564 17.137 1.00 42.75 272 SER A N 1
ATOM 2215 C CA . SER A 1 272 ? -13.417 4.624 17.944 1.00 42.75 272 SER A CA 1
ATOM 2216 C C . SER A 1 272 ? -14.868 4.599 17.438 1.00 42.75 272 SER A C 1
ATOM 2218 O O . SER A 1 272 ? -15.428 3.530 17.211 1.00 42.75 272 SER A O 1
ATOM 2220 N N . LEU A 1 273 ? -15.424 5.765 17.078 1.00 37.44 273 LEU A N 1
ATOM 2221 C CA . LEU A 1 273 ? -16.715 5.885 16.385 1.00 37.44 273 LEU A CA 1
ATOM 2222 C C . LEU A 1 273 ? -16.639 5.463 14.909 1.00 37.44 273 LEU A C 1
ATOM 2224 O O . LEU A 1 273 ? -17.566 4.872 14.374 1.00 37.44 273 LEU A O 1
ATOM 2228 N N . ALA A 1 274 ? -15.512 5.713 14.250 1.00 39.72 274 ALA A N 1
ATOM 2229 C CA . ALA A 1 274 ? -15.165 5.182 12.946 1.00 39.72 274 ALA A CA 1
ATOM 2230 C C . ALA A 1 274 ? -14.366 3.896 13.057 1.00 39.72 274 ALA A C 1
ATOM 2232 O O . ALA A 1 274 ? -14.133 3.307 12.033 1.00 39.72 274 ALA A O 1
ATOM 2233 N N . ASN A 1 275 ? -14.072 3.351 14.237 1.00 43.25 275 ASN A N 1
ATOM 2234 C CA . ASN A 1 275 ? -13.996 1.898 14.325 1.00 43.25 275 ASN A CA 1
ATOM 2235 C C . ASN A 1 275 ? -15.415 1.418 14.082 1.00 43.25 275 ASN A C 1
ATOM 2237 O O . ASN A 1 275 ? -15.601 0.700 13.134 1.00 43.25 275 ASN A O 1
ATOM 2241 N N . GLN A 1 276 ? -16.457 1.942 14.729 1.00 42.22 276 GLN A N 1
ATOM 2242 C CA . GLN A 1 276 ? -17.853 1.601 14.389 1.00 42.22 276 GLN A CA 1
ATOM 2243 C C . GLN A 1 276 ? -18.263 1.896 12.919 1.00 42.22 276 GLN A C 1
ATOM 2245 O O . GLN A 1 276 ? -18.980 1.107 12.313 1.00 42.22 276 GLN A O 1
ATOM 2250 N N . PHE A 1 277 ? -17.807 3.000 12.314 1.00 40.84 277 PHE A N 1
ATOM 2251 C CA . PHE A 1 277 ? -18.094 3.365 10.913 1.00 40.84 277 PHE A CA 1
ATOM 2252 C C . PHE A 1 277 ? -17.164 2.674 9.901 1.00 40.84 277 PHE A C 1
ATOM 2254 O O . PHE A 1 277 ? -17.646 2.167 8.902 1.00 40.84 277 PHE A O 1
ATOM 2261 N N . LEU A 1 278 ? -15.853 2.587 10.143 1.00 40.91 278 LEU A N 1
ATOM 2262 C CA . LEU A 1 278 ? -14.881 1.877 9.291 1.00 40.91 278 LEU A CA 1
ATOM 2263 C C . LEU A 1 278 ? -14.969 0.363 9.470 1.00 40.91 278 LEU A C 1
ATOM 2265 O O . LEU A 1 278 ? -14.607 -0.321 8.540 1.00 40.91 278 LEU A O 1
ATOM 2269 N N . THR A 1 279 ? -15.504 -0.178 10.564 1.00 45.66 279 THR A N 1
ATOM 2270 C CA . THR A 1 279 ? -15.896 -1.601 10.662 1.00 45.66 279 THR A CA 1
ATOM 2271 C C . THR A 1 279 ? -17.188 -1.916 9.915 1.00 45.66 279 THR A C 1
ATOM 2273 O O . THR A 1 279 ? -17.398 -3.048 9.481 1.00 45.66 279 THR A O 1
ATOM 2276 N N . LYS A 1 280 ? -18.054 -0.910 9.744 1.00 43.59 280 LYS A N 1
ATOM 2277 C CA . LYS A 1 280 ? -19.228 -0.980 8.866 1.00 43.59 280 LYS A CA 1
ATOM 2278 C C . LYS A 1 280 ? -18.876 -0.738 7.391 1.00 43.59 280 LYS A C 1
ATOM 2280 O O . LYS A 1 280 ? -19.523 -1.310 6.524 1.00 43.59 280 LYS A O 1
ATOM 2285 N N . VAL A 1 281 ? -17.863 0.084 7.095 1.00 43.19 281 VAL A N 1
ATOM 2286 C CA . VAL A 1 281 ? -17.412 0.425 5.726 1.00 43.19 281 VAL A CA 1
ATOM 2287 C C . VAL A 1 281 ? -16.354 -0.553 5.203 1.00 43.19 281 VAL A C 1
ATOM 2289 O O . VAL A 1 281 ? -16.424 -0.969 4.052 1.00 43.19 281 VAL A O 1
ATOM 2292 N N . PHE A 1 282 ? -15.404 -0.962 6.041 1.00 44.03 282 PHE A N 1
ATOM 2293 C CA . PHE A 1 282 ? -14.549 -2.130 5.844 1.00 44.03 282 PHE A CA 1
ATOM 2294 C C . PHE A 1 282 ? -15.139 -3.240 6.702 1.00 44.03 282 PHE A C 1
ATOM 2296 O O . PHE A 1 282 ? -14.921 -3.257 7.910 1.00 44.03 282 PHE A O 1
ATOM 2303 N N . SER A 1 283 ? -15.934 -4.121 6.095 1.00 50.22 283 SER A N 1
ATOM 2304 C CA . SER A 1 283 ? -16.542 -5.267 6.773 1.00 50.22 283 SER A CA 1
ATOM 2305 C C . SER A 1 283 ? -15.536 -5.910 7.730 1.00 50.22 283 SER A C 1
ATOM 2307 O O . SER A 1 283 ? -14.491 -6.389 7.286 1.00 50.22 283 SER A O 1
ATOM 2309 N N . LEU A 1 284 ? -15.828 -5.873 9.036 1.00 56.72 284 LEU A N 1
ATOM 2310 C CA . LEU A 1 284 ? -15.058 -6.618 10.032 1.00 56.72 284 LEU A CA 1
ATOM 2311 C C . LEU A 1 284 ? -14.855 -8.037 9.526 1.00 56.72 284 LEU A C 1
ATOM 2313 O O . LEU A 1 284 ? -15.814 -8.684 9.099 1.00 56.72 284 LEU A O 1
ATOM 2317 N N . GLU A 1 285 ? -13.615 -8.521 9.584 1.00 64.81 285 GLU A N 1
ATOM 2318 C CA . GLU A 1 285 ? -13.353 -9.909 9.234 1.00 64.81 285 GLU A CA 1
ATOM 2319 C C . GLU A 1 285 ? -14.263 -10.809 10.086 1.00 64.81 285 GLU A C 1
ATOM 2321 O O . GLU A 1 285 ? -14.374 -10.568 11.300 1.00 64.81 285 GLU A O 1
ATOM 2326 N N . PRO A 1 286 ? -14.891 -11.842 9.491 1.00 78.94 286 PRO A N 1
ATOM 2327 C CA . PRO A 1 286 ? -15.898 -12.671 10.150 1.00 78.94 286 PRO A CA 1
ATOM 2328 C C . PRO A 1 286 ? -15.467 -13.194 11.519 1.00 78.94 286 PRO A C 1
ATOM 2330 O O . PRO A 1 286 ? -16.304 -13.352 12.390 1.00 78.94 286 PRO A O 1
ATOM 2333 N N . TYR A 1 287 ? -14.166 -13.422 11.724 1.00 83.06 287 TYR A N 1
ATOM 2334 C CA . TYR A 1 287 ? -13.586 -14.065 12.908 1.00 83.06 287 TYR A CA 1
ATOM 2335 C C . TYR A 1 287 ? -12.922 -13.100 13.904 1.00 83.06 287 TYR A C 1
ATOM 2337 O O . TYR A 1 287 ? -12.223 -13.545 14.818 1.00 83.06 287 TYR A O 1
ATOM 2345 N N . SER A 1 288 ? -13.060 -11.790 13.700 1.00 84.12 288 SER A N 1
ATOM 2346 C CA . SER A 1 288 ? -12.436 -10.782 14.559 1.00 84.12 288 SER A CA 1
ATOM 2347 C C . SER A 1 288 ? -13.241 -10.557 15.844 1.00 84.12 288 SER A C 1
ATOM 2349 O O . SER A 1 288 ? -14.422 -10.195 15.804 1.00 84.12 288 SER A O 1
ATOM 2351 N N . VAL A 1 289 ? -12.584 -10.738 16.992 1.00 87.44 289 VAL A N 1
ATOM 2352 C CA . VAL A 1 289 ? -13.173 -10.528 18.317 1.00 87.44 289 VAL A CA 1
ATOM 2353 C C . VAL A 1 289 ? -13.108 -9.050 18.686 1.00 87.44 289 VAL A C 1
ATOM 2355 O O . VAL A 1 289 ? -12.026 -8.467 18.764 1.00 87.44 289 VAL A O 1
ATOM 2358 N N . VAL A 1 290 ? -14.268 -8.444 18.942 1.00 85.44 290 VAL A N 1
ATOM 2359 C CA . VAL A 1 290 ? -14.399 -7.008 19.244 1.00 85.44 290 VAL A CA 1
ATOM 2360 C C . VAL A 1 290 ? -15.313 -6.808 20.449 1.00 85.44 290 VAL A C 1
ATOM 2362 O O . VAL A 1 290 ? -16.304 -7.518 20.602 1.00 85.44 290 VAL A O 1
ATOM 2365 N N . GLU A 1 291 ? -14.996 -5.841 21.308 1.00 86.25 291 GLU A N 1
ATOM 2366 C CA . GLU A 1 291 ? -15.874 -5.445 22.412 1.00 86.25 291 GLU A CA 1
ATOM 2367 C C . GLU A 1 291 ? -17.000 -4.529 21.907 1.00 86.25 291 GLU A C 1
ATOM 2369 O O . GLU A 1 291 ? -16.760 -3.567 21.178 1.00 86.25 291 GLU A O 1
ATOM 2374 N N . VAL A 1 292 ? -18.237 -4.846 22.283 1.00 84.88 292 VAL A N 1
ATOM 2375 C CA . VAL A 1 292 ? -19.465 -4.178 21.833 1.00 84.88 292 VAL A CA 1
ATOM 2376 C C . VAL A 1 292 ? -20.349 -3.817 23.026 1.00 84.88 292 VAL A C 1
ATOM 2378 O O . VAL A 1 292 ? -20.225 -4.398 24.106 1.00 84.88 292 VAL A O 1
ATOM 2381 N N . LYS A 1 293 ? -21.257 -2.852 22.858 1.00 83.94 293 LYS A N 1
ATOM 2382 C CA . LYS A 1 293 ? -22.239 -2.492 23.891 1.00 83.94 293 LYS A CA 1
ATOM 2383 C C . LYS A 1 293 ? -23.488 -3.348 23.730 1.00 83.94 293 LYS A C 1
ATOM 2385 O O . LYS A 1 293 ? -24.010 -3.464 22.630 1.00 83.94 293 LYS A O 1
ATOM 2390 N N . ILE A 1 294 ? -24.002 -3.896 24.830 1.00 83.38 294 ILE A N 1
ATOM 2391 C CA . ILE A 1 294 ? -25.217 -4.733 24.810 1.00 83.38 294 ILE A CA 1
ATOM 2392 C C . ILE A 1 294 ? -26.440 -3.923 24.344 1.00 83.38 294 ILE A C 1
ATOM 2394 O O . ILE A 1 294 ? -27.356 -4.466 23.735 1.00 83.38 294 ILE A O 1
ATOM 2398 N N . GLU A 1 295 ? -26.438 -2.612 24.594 1.00 79.75 295 GLU A N 1
ATOM 2399 C CA . GLU A 1 295 ? -27.518 -1.693 24.213 1.00 79.75 295 GLU A CA 1
ATOM 2400 C C . GLU A 1 295 ? -27.762 -1.646 22.698 1.00 79.75 295 GLU A C 1
ATOM 2402 O O . GLU A 1 295 ? -28.903 -1.482 22.273 1.00 79.75 295 GLU A O 1
ATOM 2407 N N . ASP A 1 296 ? -26.724 -1.888 21.893 1.00 79.62 296 ASP A N 1
ATOM 2408 C CA . ASP A 1 296 ? -26.817 -1.878 20.430 1.00 79.62 296 ASP A CA 1
ATOM 2409 C C . ASP A 1 296 ? -27.609 -3.089 19.883 1.00 79.62 296 ASP A C 1
ATOM 2411 O O . ASP A 1 296 ? -28.058 -3.065 18.740 1.00 79.62 296 ASP A O 1
ATOM 2415 N N . TYR A 1 297 ? -27.813 -4.130 20.701 1.00 84.62 297 TYR A N 1
ATOM 2416 C CA . TYR A 1 297 ? -28.411 -5.416 20.308 1.00 84.62 297 TYR A CA 1
ATOM 2417 C C . TYR A 1 297 ? -29.827 -5.621 20.865 1.00 84.62 297 TYR A C 1
ATOM 2419 O O . TYR A 1 297 ? -30.423 -6.676 20.665 1.00 84.62 297 TYR A O 1
ATOM 2427 N N . ILE A 1 298 ? -30.397 -4.627 21.559 1.00 80.94 298 ILE A N 1
ATOM 2428 C CA . ILE A 1 298 ? -31.727 -4.731 22.194 1.00 80.94 298 ILE A CA 1
ATOM 2429 C C . ILE A 1 298 ? -32.834 -5.025 21.167 1.00 80.94 298 ILE A C 1
ATOM 2431 O O . ILE A 1 298 ? -33.833 -5.659 21.497 1.00 80.94 298 ILE A O 1
ATOM 2435 N N . HIS A 1 299 ? -32.659 -4.564 19.930 1.00 79.38 299 HIS A N 1
ATOM 2436 C CA . HIS A 1 299 ? -33.642 -4.695 18.854 1.00 79.38 299 HIS A CA 1
ATOM 2437 C C . HIS A 1 299 ? -33.405 -5.903 17.941 1.00 79.38 299 HIS A C 1
ATOM 2439 O O . HIS A 1 299 ? -34.107 -6.039 16.943 1.00 79.38 299 HIS A O 1
ATOM 2445 N N . TYR A 1 300 ? -32.396 -6.728 18.225 1.00 86.75 300 TYR A N 1
ATOM 2446 C CA . TYR A 1 300 ? -32.030 -7.854 17.370 1.00 86.75 300 TYR A CA 1
ATOM 2447 C C . TYR A 1 300 ? -32.740 -9.130 17.818 1.00 86.75 300 TYR A C 1
ATOM 2449 O O . TYR A 1 300 ? -32.916 -9.374 19.014 1.00 86.75 300 TYR A O 1
ATOM 2457 N N . ASP A 1 301 ? -33.103 -9.968 16.850 1.00 86.88 301 ASP A N 1
ATOM 2458 C CA . ASP A 1 301 ? -33.774 -11.235 17.116 1.00 86.88 301 ASP A CA 1
ATOM 2459 C C . ASP A 1 301 ? -32.771 -12.259 17.647 1.00 86.88 301 ASP A C 1
ATOM 2461 O O . ASP A 1 301 ? -31.675 -12.422 17.109 1.00 86.88 301 ASP A O 1
ATOM 2465 N N . ILE A 1 302 ? -33.143 -12.982 18.702 1.00 92.06 302 ILE A N 1
ATOM 2466 C CA . ILE A 1 302 ? -32.312 -14.052 19.260 1.00 92.06 302 ILE A CA 1
ATOM 2467 C C . ILE A 1 302 ? -32.638 -15.351 18.523 1.00 92.06 302 ILE A C 1
ATOM 2469 O O . ILE A 1 302 ? -33.737 -15.884 18.659 1.00 92.06 302 ILE A O 1
ATOM 2473 N N . VAL A 1 303 ? -31.667 -15.876 17.775 1.00 91.69 303 VAL A N 1
ATOM 2474 C CA . VAL A 1 303 ? -31.786 -17.154 17.054 1.00 91.69 303 VAL A CA 1
ATOM 2475 C C . VAL A 1 303 ? -31.489 -18.325 17.987 1.00 91.69 303 VAL A C 1
ATOM 2477 O O . VAL A 1 303 ? -32.228 -19.306 18.019 1.00 91.69 303 VAL A O 1
ATOM 2480 N N . ALA A 1 304 ? -30.411 -18.219 18.767 1.00 90.12 304 ALA A N 1
ATOM 2481 C CA . ALA A 1 304 ? -29.990 -19.248 19.712 1.00 90.12 304 ALA A CA 1
ATOM 2482 C C . ALA A 1 304 ? -29.301 -18.628 20.931 1.00 90.12 304 ALA A C 1
ATOM 2484 O O . ALA A 1 304 ? -28.678 -17.569 20.843 1.00 90.12 304 ALA A O 1
ATOM 2485 N N . ARG A 1 305 ? -29.398 -19.299 22.081 1.00 91.75 305 ARG A N 1
ATOM 2486 C CA . ARG A 1 305 ? -28.769 -18.870 23.332 1.00 91.75 305 ARG A CA 1
ATOM 2487 C C . ARG A 1 305 ? -28.323 -20.074 24.148 1.00 91.75 305 ARG A C 1
ATOM 2489 O O . ARG A 1 305 ? -29.126 -20.966 24.391 1.00 91.75 305 ARG A O 1
ATOM 2496 N N . GLU A 1 306 ? -27.080 -20.034 24.614 1.00 89.94 306 GLU A N 1
ATOM 2497 C CA . GLU A 1 306 ? -26.491 -21.009 25.529 1.00 89.94 306 GLU A CA 1
ATOM 2498 C C . GLU A 1 306 ? -25.700 -20.254 26.604 1.00 89.94 306 GLU A C 1
ATOM 2500 O O . GLU A 1 306 ? -24.664 -19.655 26.315 1.00 89.94 306 GLU A O 1
ATOM 2505 N N . GLU A 1 307 ? -26.213 -20.237 27.836 1.00 87.62 307 GLU A N 1
ATOM 2506 C CA . GLU A 1 307 ? -25.650 -19.468 28.956 1.00 87.62 307 GLU A CA 1
ATOM 2507 C C . GLU A 1 307 ? -25.375 -17.988 28.590 1.00 87.62 307 GLU A C 1
ATOM 2509 O O . GLU A 1 307 ? -26.314 -17.196 28.405 1.00 87.62 307 GLU A O 1
ATOM 2514 N N . SER A 1 308 ? -24.093 -17.618 28.496 1.00 88.06 308 SER A N 1
ATOM 2515 C CA . SER A 1 308 ? -23.592 -16.289 28.146 1.00 88.06 308 SER A CA 1
ATOM 2516 C C . SER A 1 308 ? -23.325 -16.093 26.652 1.00 88.06 308 SER A C 1
ATOM 2518 O O . SER A 1 308 ? -23.006 -14.978 26.242 1.00 88.06 308 SER A O 1
ATOM 2520 N N . LEU A 1 309 ? -23.454 -17.135 25.831 1.00 92.56 309 LEU A N 1
ATOM 2521 C CA . LEU A 1 309 ? -23.276 -17.079 24.383 1.00 92.56 309 LEU A CA 1
ATOM 2522 C C . LEU A 1 309 ? -24.634 -16.926 23.685 1.00 92.56 309 LEU A C 1
ATOM 2524 O O . LEU A 1 309 ? -25.547 -17.724 23.897 1.00 92.56 309 LEU A O 1
ATOM 2528 N N . ILE A 1 310 ? -24.774 -15.917 22.830 1.00 93.44 310 ILE A N 1
ATOM 2529 C CA . ILE A 1 310 ? -26.026 -15.597 22.135 1.00 93.44 310 ILE A CA 1
ATOM 2530 C C . ILE A 1 310 ? -25.751 -15.391 20.646 1.00 93.44 310 ILE A C 1
ATOM 2532 O O . ILE A 1 310 ? -24.818 -14.683 20.281 1.00 93.44 310 ILE A O 1
ATOM 2536 N N . LEU A 1 311 ? -26.564 -16.006 19.789 1.00 94.62 311 LEU A N 1
ATOM 2537 C CA . LEU A 1 311 ? -26.595 -15.773 18.349 1.00 94.62 311 LEU A CA 1
ATOM 2538 C C . LEU A 1 311 ? -27.752 -14.826 18.023 1.00 94.62 311 LEU A C 1
ATOM 2540 O O . LEU A 1 311 ? -28.919 -15.178 18.212 1.00 94.62 311 LEU A O 1
ATOM 2544 N N . TYR A 1 312 ? -27.417 -13.645 17.517 1.00 92.38 312 TYR A N 1
ATOM 2545 C CA . TYR A 1 312 ? -28.363 -12.624 17.086 1.00 92.38 312 TYR A CA 1
ATOM 2546 C C . TYR A 1 312 ? -28.549 -12.640 15.569 1.00 92.38 312 TYR A C 1
ATOM 2548 O O . TYR A 1 312 ? -27.613 -12.949 14.832 1.00 92.38 312 TYR A O 1
ATOM 2556 N N . ASN A 1 313 ? -29.737 -12.248 15.117 1.00 90.75 313 ASN A N 1
ATOM 2557 C CA . ASN A 1 313 ? -30.057 -11.923 13.733 1.00 90.75 313 ASN A CA 1
ATOM 2558 C C . ASN A 1 313 ? -30.543 -10.471 13.643 1.00 90.75 313 ASN A C 1
ATOM 2560 O O . ASN A 1 313 ? -31.358 -10.026 14.454 1.00 90.75 313 ASN A O 1
ATOM 2564 N N . TYR A 1 314 ? -30.059 -9.740 12.644 1.00 84.88 314 TYR A N 1
ATOM 2565 C CA . TYR A 1 314 ? -30.506 -8.388 12.341 1.00 84.88 314 TYR A CA 1
ATOM 2566 C C . TYR A 1 314 ? -30.565 -8.136 10.838 1.00 84.88 314 TYR A C 1
ATOM 2568 O O . TYR A 1 314 ? -29.781 -8.676 10.060 1.00 84.88 314 TYR A O 1
ATOM 2576 N N . CYS A 1 315 ? -31.477 -7.259 10.427 1.00 76.44 315 CYS A N 1
ATOM 2577 C CA . CYS A 1 315 ? -31.530 -6.751 9.062 1.00 76.44 315 CYS A CA 1
ATOM 2578 C C . CYS A 1 315 ? -30.705 -5.467 8.954 1.00 76.44 315 CYS A C 1
ATOM 2580 O O . CYS A 1 315 ? -30.947 -4.513 9.693 1.00 76.44 315 CYS A O 1
ATOM 2582 N N . ASP A 1 316 ? -29.755 -5.417 8.019 1.00 71.44 316 ASP A N 1
ATOM 2583 C CA . ASP A 1 316 ? -29.111 -4.146 7.660 1.00 71.44 316 ASP A CA 1
ATOM 2584 C C . ASP A 1 316 ? -30.058 -3.284 6.799 1.00 71.44 316 ASP A C 1
ATOM 2586 O O . ASP A 1 316 ? -31.062 -3.771 6.278 1.00 71.44 316 ASP A O 1
ATOM 2590 N N . ASN A 1 317 ? -29.713 -2.015 6.572 1.00 65.44 317 ASN A N 1
ATOM 2591 C CA . ASN A 1 317 ? -30.483 -1.035 5.788 1.00 65.44 317 ASN A CA 1
ATOM 2592 C C . ASN A 1 317 ? -30.842 -1.495 4.357 1.00 65.44 317 ASN A C 1
ATOM 2594 O O . ASN A 1 317 ? -31.664 -0.872 3.689 1.00 65.44 317 ASN A O 1
ATOM 2598 N N . LYS A 1 318 ? -30.216 -2.573 3.867 1.00 65.25 318 LYS A N 1
ATOM 2599 C CA . LYS A 1 318 ? -30.493 -3.228 2.579 1.00 65.25 318 LYS A CA 1
ATOM 2600 C C . LYS A 1 318 ? -31.488 -4.400 2.675 1.00 65.25 318 LYS A C 1
ATOM 2602 O O . LYS A 1 318 ? -31.618 -5.137 1.702 1.00 65.25 318 LYS A O 1
ATOM 2607 N N . ASN A 1 319 ? -32.156 -4.601 3.816 1.00 71.81 319 ASN A N 1
ATOM 2608 C CA . ASN A 1 319 ? -33.014 -5.760 4.119 1.00 71.81 319 ASN A CA 1
ATOM 2609 C C . ASN A 1 319 ? -32.306 -7.121 3.958 1.00 71.81 319 ASN A C 1
ATOM 2611 O O . ASN A 1 319 ? -32.929 -8.118 3.598 1.00 71.81 319 ASN A O 1
ATOM 2615 N N . GLN A 1 320 ? -30.993 -7.169 4.196 1.00 77.06 320 GLN A N 1
ATOM 2616 C CA . GLN A 1 320 ? -30.233 -8.420 4.237 1.00 77.06 320 GLN A CA 1
ATOM 2617 C C . GLN A 1 320 ? -30.096 -8.888 5.685 1.00 77.06 320 GLN A C 1
ATOM 2619 O O . GLN A 1 320 ? -29.704 -8.093 6.542 1.00 77.06 320 GLN A O 1
ATOM 2624 N N . ASN A 1 321 ? -30.398 -10.166 5.929 1.00 83.81 321 ASN A N 1
ATOM 2625 C CA . ASN A 1 321 ? -30.199 -10.810 7.226 1.00 83.81 321 ASN A CA 1
ATOM 2626 C C . ASN A 1 321 ? -28.704 -10.992 7.497 1.00 83.81 321 ASN A C 1
ATOM 2628 O O . ASN A 1 321 ? -27.972 -11.522 6.660 1.00 83.81 321 ASN A O 1
ATOM 2632 N N . ASN A 1 322 ? -28.277 -10.582 8.682 1.00 87.56 322 ASN A N 1
ATOM 2633 C CA . ASN A 1 322 ? -26.931 -10.743 9.198 1.00 87.56 322 ASN A CA 1
ATOM 2634 C C . ASN A 1 322 ? -26.998 -11.410 10.565 1.00 87.56 322 ASN A C 1
ATOM 2636 O O . ASN A 1 322 ? -27.888 -11.136 11.365 1.00 87.56 322 ASN A O 1
ATOM 2640 N N . TYR A 1 323 ? -26.011 -12.249 10.835 1.00 91.12 323 TYR A N 1
ATOM 2641 C CA . TYR A 1 323 ? -25.915 -13.075 12.022 1.00 91.12 323 TYR A CA 1
ATOM 2642 C C . TYR A 1 323 ? -24.646 -12.722 12.790 1.00 91.12 323 TYR A C 1
ATOM 2644 O O . TYR A 1 323 ? -23.564 -12.641 12.202 1.00 91.12 323 TYR A O 1
ATOM 2652 N N . GLU A 1 324 ? -24.761 -12.528 14.101 1.00 92.06 324 GLU A N 1
ATOM 2653 C CA . GLU A 1 324 ? -23.635 -12.140 14.957 1.00 92.06 324 GLU A CA 1
ATOM 2654 C C . GLU A 1 324 ? -23.670 -12.903 16.287 1.00 92.06 324 GLU A C 1
ATOM 2656 O O . GLU A 1 324 ? -24.710 -12.990 16.940 1.00 92.06 324 GLU A O 1
ATOM 2661 N N . ILE A 1 325 ? -22.536 -13.496 16.678 1.00 93.56 325 ILE A N 1
ATOM 2662 C CA . ILE A 1 325 ? -22.404 -14.285 17.913 1.00 93.56 325 ILE A CA 1
ATOM 2663 C C . ILE A 1 325 ? -21.740 -13.435 18.989 1.00 93.56 325 ILE A C 1
ATOM 2665 O O . ILE A 1 325 ? -20.592 -13.012 18.830 1.00 93.56 325 ILE A O 1
ATOM 2669 N N . LEU A 1 326 ? -22.439 -13.233 20.103 1.00 92.25 326 LEU A N 1
ATOM 2670 C CA . LEU A 1 326 ? -22.002 -12.435 21.242 1.00 92.25 326 LEU A CA 1
ATOM 2671 C C . LEU A 1 326 ? -21.751 -13.303 22.476 1.00 92.25 326 LEU A C 1
ATOM 2673 O O . LEU A 1 326 ? -22.528 -14.201 22.787 1.00 92.25 326 LEU A O 1
ATOM 2677 N N . LEU A 1 327 ? -20.698 -12.977 23.222 1.00 91.31 327 LEU A N 1
ATOM 2678 C CA . LEU A 1 327 ? -20.419 -13.493 24.561 1.00 91.31 327 LEU A CA 1
ATOM 2679 C C . LEU A 1 327 ? -20.637 -12.385 25.596 1.00 91.31 327 LEU A C 1
ATOM 2681 O O . LEU A 1 327 ? -19.892 -11.403 25.646 1.00 91.31 327 LEU A O 1
ATOM 2685 N N . HIS A 1 328 ? -21.659 -12.548 26.427 1.00 88.12 328 HIS A N 1
ATOM 2686 C CA . HIS A 1 328 ? -22.047 -11.605 27.469 1.00 88.12 328 HIS A CA 1
ATOM 2687 C C . HIS A 1 328 ? -21.155 -11.757 28.702 1.00 88.12 328 HIS A C 1
ATOM 2689 O O . HIS A 1 328 ? -20.883 -12.866 29.154 1.00 88.12 328 HIS A O 1
ATOM 2695 N N . ARG A 1 329 ? -20.724 -10.635 29.285 1.00 80.00 329 ARG A N 1
ATOM 2696 C CA . ARG A 1 329 ? -20.012 -10.629 30.569 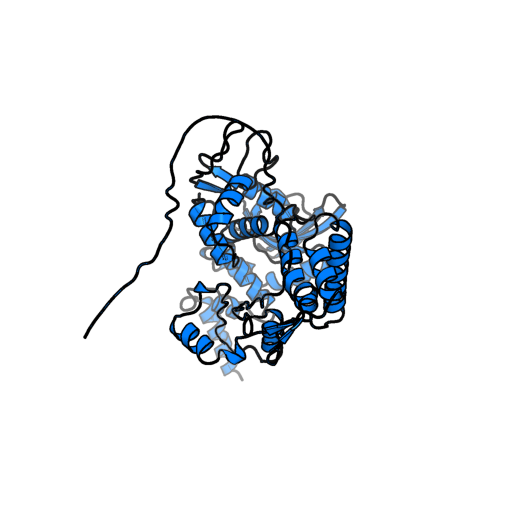1.00 80.00 329 ARG A CA 1
ATOM 2697 C C . ARG A 1 329 ? -21.000 -10.552 31.727 1.00 80.00 329 ARG A C 1
ATOM 2699 O O . ARG A 1 329 ? -21.881 -9.700 31.738 1.00 80.00 329 ARG A O 1
ATOM 2706 N N . GLU A 1 330 ? -20.802 -11.398 32.734 1.00 61.72 330 GLU A N 1
ATOM 2707 C CA . GLU A 1 330 ? -21.676 -11.447 33.914 1.00 61.72 330 GLU A CA 1
ATOM 2708 C C . GLU A 1 330 ? -21.347 -10.392 34.985 1.00 61.72 330 GLU A C 1
ATOM 2710 O O . GLU A 1 330 ? -22.095 -10.267 35.945 1.00 61.72 330 GLU A O 1
ATOM 2715 N N . ASN A 1 331 ? -20.264 -9.609 34.859 1.00 54.50 331 ASN A N 1
ATOM 2716 C CA . ASN A 1 331 ? -19.850 -8.700 35.938 1.00 54.50 331 ASN A CA 1
ATOM 2717 C C . ASN A 1 331 ? -18.972 -7.520 35.485 1.00 54.50 331 ASN A C 1
ATOM 2719 O O . ASN A 1 331 ? -17.784 -7.439 35.798 1.00 54.50 331 ASN A O 1
ATOM 2723 N N . SER A 1 332 ? -19.558 -6.552 34.787 1.00 53.00 332 SER A N 1
ATOM 2724 C CA . SER A 1 332 ? -18.917 -5.250 34.587 1.00 53.00 332 SER A CA 1
ATOM 2725 C C . SER A 1 332 ? -19.933 -4.118 34.706 1.00 53.00 332 SER A C 1
ATOM 2727 O O . SER A 1 332 ? -21.033 -4.184 34.165 1.00 53.00 332 SER A O 1
ATOM 2729 N N . SER A 1 333 ? -19.554 -3.052 35.415 1.00 54.84 333 SER A N 1
ATOM 2730 C CA . SER A 1 333 ? -20.305 -1.787 35.484 1.00 54.84 333 SER A CA 1
ATOM 2731 C C . SER A 1 333 ? -20.565 -1.188 34.095 1.00 54.84 333 SER A C 1
ATOM 2733 O O . SER A 1 333 ? -21.516 -0.435 33.896 1.00 54.84 333 SER A O 1
ATOM 2735 N N . THR A 1 334 ? -19.741 -1.566 33.120 1.00 56.12 334 THR A N 1
ATOM 2736 C CA . THR A 1 334 ? -19.907 -1.334 31.692 1.00 56.12 334 THR A CA 1
ATOM 2737 C C . THR A 1 334 ? -20.719 -2.491 31.094 1.00 56.12 334 THR A C 1
ATOM 2739 O O . THR A 1 334 ? -20.245 -3.624 31.071 1.00 56.12 334 THR A O 1
ATOM 2742 N N . ARG A 1 335 ? -21.949 -2.242 30.622 1.00 75.56 335 ARG A N 1
ATOM 2743 C CA . ARG A 1 335 ? -22.818 -3.226 29.933 1.00 75.56 335 ARG A CA 1
ATOM 2744 C C . ARG A 1 335 ? -22.253 -3.626 28.556 1.00 75.56 335 ARG A C 1
ATOM 2746 O O . ARG A 1 335 ? -22.841 -3.319 27.518 1.00 75.56 335 ARG A O 1
ATOM 2753 N N . THR A 1 336 ? -21.083 -4.257 28.538 1.00 84.69 336 THR A N 1
ATOM 2754 C CA . THR A 1 336 ? -20.357 -4.662 27.330 1.00 84.69 336 THR A CA 1
ATOM 2755 C C . THR A 1 336 ? -20.367 -6.179 27.145 1.00 84.69 336 THR A C 1
ATOM 2757 O O . THR A 1 336 ? -20.493 -6.952 28.095 1.00 84.69 336 THR A O 1
ATOM 2760 N N . ALA A 1 337 ? -20.263 -6.601 25.890 1.00 87.81 337 ALA A N 1
ATOM 2761 C CA . ALA A 1 337 ? -20.160 -7.987 25.452 1.00 87.81 337 ALA A CA 1
ATOM 2762 C C . ALA A 1 337 ? -19.028 -8.111 24.422 1.00 87.81 337 ALA A C 1
ATOM 2764 O O . ALA A 1 337 ? -18.522 -7.109 23.919 1.00 87.81 337 ALA A O 1
ATOM 2765 N N . PHE A 1 338 ? -18.628 -9.334 24.089 1.00 89.81 338 PHE A N 1
ATOM 2766 C CA . PHE A 1 338 ? -17.681 -9.589 23.007 1.00 89.81 338 PHE A CA 1
ATOM 2767 C C . PHE A 1 338 ? -18.410 -10.144 21.796 1.00 89.81 338 PHE A C 1
ATOM 2769 O O . PHE A 1 338 ? -18.984 -11.224 21.877 1.00 89.81 338 PHE A O 1
ATOM 2776 N N . SER A 1 339 ? -18.345 -9.452 20.665 1.00 91.38 339 SER A N 1
ATOM 2777 C CA . SER A 1 339 ? -18.715 -10.050 19.388 1.00 91.38 339 SER A CA 1
ATOM 2778 C C . SER A 1 339 ? -17.580 -10.947 18.916 1.00 91.38 339 SER A C 1
ATOM 2780 O O . SER A 1 339 ? -16.453 -10.479 18.751 1.00 91.38 339 SER A O 1
ATOM 2782 N N . LEU A 1 340 ? -17.888 -12.216 18.670 1.00 91.38 340 LEU A N 1
ATOM 2783 C CA . LEU A 1 340 ? -16.920 -13.254 18.324 1.00 91.38 340 LEU A CA 1
ATOM 2784 C C . LEU A 1 340 ? -16.918 -13.609 16.840 1.00 91.38 340 LEU A C 1
ATOM 2786 O O . LEU A 1 340 ? -15.874 -13.979 16.304 1.00 91.38 340 LEU A O 1
ATOM 2790 N N . TYR A 1 341 ? -18.088 -13.553 16.200 1.00 91.31 341 TYR A N 1
ATOM 2791 C CA . TYR A 1 341 ? -18.256 -13.988 14.820 1.00 91.31 341 TYR A CA 1
ATOM 2792 C C . TYR A 1 341 ? -19.405 -13.266 14.116 1.00 91.31 341 TYR A C 1
ATOM 2794 O O . TYR A 1 341 ? -20.413 -12.977 14.757 1.00 91.31 341 TYR A O 1
ATOM 2802 N N . ARG A 1 342 ? -19.256 -13.009 12.810 1.00 89.50 342 ARG A N 1
ATOM 2803 C CA . ARG A 1 342 ? -20.237 -12.330 11.943 1.00 89.50 342 ARG A CA 1
ATOM 2804 C C . ARG A 1 342 ? -20.396 -13.082 10.621 1.00 89.50 342 ARG A C 1
ATOM 2806 O O . ARG A 1 342 ? -19.388 -13.421 10.007 1.00 89.50 342 ARG A O 1
ATOM 2813 N N . SER A 1 343 ? -21.625 -13.292 10.150 1.00 87.00 343 SER A N 1
ATOM 2814 C CA . SER A 1 343 ? -21.905 -13.867 8.821 1.00 87.00 343 SER A CA 1
ATOM 2815 C C . SER A 1 343 ? -23.207 -13.330 8.225 1.00 87.00 343 SER A C 1
ATOM 2817 O O . SER A 1 343 ? -24.121 -12.947 8.945 1.00 87.00 343 SER A O 1
ATOM 2819 N N . THR A 1 344 ? -23.312 -13.322 6.897 1.00 88.44 344 THR A N 1
ATOM 2820 C CA . THR A 1 344 ? -24.560 -13.045 6.159 1.00 88.44 344 THR A CA 1
ATOM 2821 C C . THR A 1 344 ? -25.404 -14.307 5.956 1.00 88.44 344 THR A C 1
ATOM 2823 O O . THR A 1 344 ? -26.513 -14.241 5.425 1.00 88.44 344 THR A O 1
ATOM 2826 N N . ARG A 1 345 ? -24.883 -15.478 6.345 1.00 85.75 345 ARG A N 1
ATOM 2827 C CA . ARG A 1 345 ? -25.536 -16.772 6.158 1.00 85.75 345 ARG A CA 1
ATOM 2828 C C . ARG A 1 345 ? -25.851 -17.439 7.495 1.00 85.75 345 ARG A C 1
ATOM 2830 O O . ARG A 1 345 ? -24.992 -17.521 8.371 1.00 85.75 345 ARG A O 1
ATOM 2837 N N . ASN A 1 346 ? -27.072 -17.963 7.622 1.00 89.62 346 ASN A N 1
ATOM 2838 C CA . ASN A 1 346 ? -27.522 -18.612 8.855 1.00 89.62 346 ASN A CA 1
ATOM 2839 C C . ASN A 1 346 ? -26.773 -19.924 9.137 1.00 89.62 346 ASN A C 1
ATOM 2841 O O . ASN A 1 346 ? -26.357 -20.184 10.259 1.00 89.62 346 ASN A O 1
ATOM 2845 N N . ASP A 1 347 ? -26.574 -20.741 8.102 1.00 88.88 347 ASP A N 1
ATOM 2846 C CA . ASP A 1 347 ? -25.950 -22.062 8.211 1.00 88.88 347 ASP A CA 1
ATOM 2847 C C . ASP A 1 347 ? -24.523 -21.984 8.771 1.00 88.88 347 ASP A C 1
ATOM 2849 O O . ASP A 1 347 ? -24.156 -22.737 9.674 1.00 88.88 347 ASP A O 1
ATOM 2853 N N . GLU A 1 348 ? -23.728 -21.032 8.289 1.00 90.38 348 GLU A N 1
ATOM 2854 C CA . GLU A 1 348 ? -22.375 -20.796 8.799 1.00 90.38 348 GLU A CA 1
ATOM 2855 C C . GLU A 1 348 ? -22.377 -20.323 10.258 1.00 90.38 348 GLU A C 1
ATOM 2857 O O . GLU A 1 348 ? -21.578 -20.806 11.068 1.00 90.38 348 GLU A O 1
ATOM 2862 N N . ALA A 1 349 ? -23.290 -19.410 10.605 1.00 89.94 349 ALA A N 1
ATOM 2863 C CA . ALA A 1 349 ? -23.409 -18.874 11.954 1.00 89.94 349 ALA A CA 1
ATOM 2864 C C . ALA A 1 349 ? -23.843 -19.945 12.965 1.00 89.94 349 ALA A C 1
ATOM 2866 O O . ALA A 1 349 ? -23.239 -20.054 14.031 1.00 89.94 349 ALA A O 1
ATOM 2867 N N . GLU A 1 350 ? -24.815 -20.791 12.621 1.00 91.69 350 GLU A N 1
ATOM 2868 C CA . GLU A 1 350 ? -25.252 -21.908 13.465 1.00 91.69 350 GLU A CA 1
ATOM 2869 C C . GLU A 1 350 ? -24.132 -22.935 13.679 1.00 91.69 350 GLU A C 1
ATOM 2871 O O . GLU A 1 350 ? -23.871 -23.344 14.814 1.00 91.69 350 GLU A O 1
ATOM 2876 N N . ILE A 1 351 ? -23.407 -23.314 12.618 1.00 89.69 351 ILE A N 1
ATOM 2877 C CA . ILE A 1 351 ? -22.267 -24.237 12.727 1.00 89.69 351 ILE A CA 1
ATOM 2878 C C . ILE A 1 351 ? -21.199 -23.661 13.661 1.00 89.69 351 ILE A C 1
ATOM 2880 O O . ILE A 1 351 ? -20.652 -24.385 14.500 1.00 89.69 351 ILE A O 1
ATOM 2884 N N . TYR A 1 352 ? -20.888 -22.369 13.535 1.00 91.06 352 TYR A N 1
ATOM 2885 C CA . TYR A 1 352 ? -19.894 -21.725 14.390 1.00 91.06 352 TYR A CA 1
ATOM 2886 C C . TYR A 1 352 ? -20.378 -21.606 15.841 1.00 91.06 352 TYR A C 1
ATOM 2888 O O . TYR A 1 352 ? -19.617 -21.885 16.768 1.00 91.06 352 TYR A O 1
ATOM 2896 N N . PHE A 1 353 ? -21.658 -21.290 16.049 1.00 93.12 353 PHE A N 1
ATOM 2897 C CA . PHE A 1 353 ? -22.280 -21.253 17.371 1.00 93.12 353 PHE A CA 1
ATOM 2898 C C . PHE A 1 353 ? -22.184 -22.611 18.077 1.00 93.12 353 PHE A C 1
ATOM 2900 O O . PHE A 1 353 ? -21.738 -22.677 19.221 1.00 93.12 353 PHE A O 1
ATOM 2907 N N . ILE A 1 354 ? -22.490 -23.710 17.377 1.00 89.75 354 ILE A N 1
ATOM 2908 C CA . ILE A 1 354 ? -22.380 -25.075 17.916 1.00 89.75 354 ILE A CA 1
ATOM 2909 C C . ILE A 1 354 ? -20.939 -25.407 18.329 1.00 89.75 354 ILE A C 1
ATOM 2911 O O . ILE A 1 354 ? -20.725 -26.066 19.343 1.00 89.75 354 ILE A O 1
ATOM 2915 N N . ARG A 1 355 ? -19.928 -24.926 17.595 1.00 89.31 355 ARG A N 1
ATOM 2916 C CA . ARG A 1 355 ? -18.518 -25.146 17.966 1.00 89.31 355 ARG A CA 1
ATOM 2917 C C . ARG A 1 355 ? -18.128 -24.434 19.259 1.00 89.31 355 ARG A C 1
ATOM 2919 O O . ARG A 1 355 ? -17.235 -24.913 19.955 1.00 89.31 355 ARG A O 1
ATOM 2926 N N . LEU A 1 356 ? -18.745 -23.291 19.552 1.00 90.25 356 LEU A N 1
ATOM 2927 C CA . LEU A 1 356 ? -18.401 -22.451 20.699 1.00 90.25 356 LEU A CA 1
ATOM 2928 C C . LEU A 1 356 ? -19.230 -22.762 21.948 1.00 90.25 356 LEU A C 1
ATOM 2930 O O . LEU A 1 356 ? -18.685 -22.689 23.051 1.00 90.25 356 LEU A O 1
ATOM 2934 N N . LYS A 1 357 ? -20.515 -23.101 21.790 1.00 88.69 357 LYS A N 1
ATOM 2935 C CA . LYS A 1 357 ? -21.495 -23.169 22.885 1.00 88.69 357 LYS A CA 1
ATOM 2936 C C . LYS A 1 357 ? -21.103 -24.122 24.021 1.00 88.69 357 LYS A C 1
ATOM 2938 O O . LYS A 1 357 ? -21.265 -23.778 25.181 1.00 88.69 357 LYS A O 1
ATOM 2943 N N . ASP A 1 358 ? -20.475 -25.255 23.701 1.00 84.94 358 ASP A N 1
ATOM 2944 C CA . ASP A 1 358 ? -20.105 -26.273 24.698 1.00 84.94 358 ASP A CA 1
ATOM 2945 C C . ASP A 1 358 ? -18.734 -25.995 25.346 1.00 84.94 358 ASP A C 1
ATOM 2947 O O . ASP A 1 358 ? -18.235 -26.789 26.145 1.00 84.94 358 ASP A O 1
ATOM 2951 N N . LYS A 1 359 ? -18.068 -24.899 24.952 1.00 86.38 359 LYS A N 1
ATOM 2952 C CA . LYS A 1 359 ? -16.668 -24.626 25.300 1.00 86.38 359 LYS A CA 1
ATOM 2953 C C . LYS A 1 359 ? -16.480 -23.262 25.955 1.00 86.38 359 LYS A C 1
ATOM 2955 O O . LYS A 1 359 ? -15.925 -23.147 27.048 1.00 86.38 359 LYS A O 1
ATOM 2960 N N . LEU A 1 360 ? -16.928 -22.213 25.278 1.00 86.94 360 LEU A N 1
ATOM 2961 C CA . LEU A 1 360 ? -16.634 -20.835 25.655 1.00 86.94 360 LEU A CA 1
ATOM 2962 C C . LEU A 1 360 ? -17.320 -20.395 26.961 1.00 86.94 360 LEU A C 1
ATOM 2964 O O . LEU A 1 360 ? -16.623 -19.821 27.802 1.00 86.94 360 LEU A O 1
ATOM 2968 N N . PRO A 1 361 ? -18.617 -20.690 27.188 1.00 86.25 361 PRO A N 1
ATOM 2969 C CA . PRO A 1 361 ? -19.281 -20.362 28.450 1.00 86.25 361 PRO A CA 1
ATOM 2970 C C . PRO A 1 361 ? -18.605 -21.021 29.661 1.00 86.25 361 PRO A C 1
ATOM 2972 O O . PRO A 1 361 ? -18.237 -20.340 30.616 1.00 86.25 361 PRO A O 1
ATOM 2975 N N . ILE A 1 362 ? -18.260 -22.311 29.552 1.00 81.75 362 ILE A N 1
ATOM 2976 C CA . ILE A 1 362 ? -17.525 -23.051 30.593 1.00 81.75 362 ILE A CA 1
ATOM 2977 C C . ILE A 1 362 ? -16.171 -22.392 30.895 1.00 81.75 362 ILE A C 1
ATOM 2979 O O . ILE A 1 362 ? -15.772 -22.279 32.058 1.00 81.75 362 ILE A O 1
ATOM 2983 N N . PHE A 1 363 ? -15.443 -21.951 29.862 1.00 81.69 363 PHE A N 1
ATOM 2984 C CA . PHE A 1 363 ? -14.177 -21.238 30.044 1.00 81.69 363 PHE A CA 1
ATOM 2985 C C . PHE A 1 363 ? -14.379 -19.925 30.809 1.00 81.69 363 PHE A C 1
ATOM 2987 O O . PHE A 1 363 ? -13.621 -19.617 31.730 1.00 81.69 363 PHE A O 1
ATOM 2994 N N . MET A 1 364 ? -15.421 -19.178 30.445 1.00 81.00 364 MET A N 1
ATOM 2995 C CA . MET A 1 364 ? -15.768 -17.885 31.024 1.00 81.00 364 MET A CA 1
ATOM 2996 C C . MET A 1 364 ? -16.064 -17.990 32.524 1.00 81.00 364 MET A C 1
ATOM 2998 O O . MET A 1 364 ? -15.487 -17.241 33.311 1.00 81.00 364 MET A O 1
ATOM 3002 N N . THR A 1 365 ? -16.891 -18.958 32.930 1.00 78.69 365 THR A N 1
ATOM 3003 C CA . THR A 1 365 ? -17.252 -19.185 34.339 1.00 78.69 365 THR A CA 1
ATOM 3004 C C . THR A 1 365 ? -16.037 -19.549 35.193 1.00 78.69 365 THR A C 1
ATOM 3006 O O . THR A 1 365 ? -15.972 -19.223 36.377 1.00 78.69 365 THR A O 1
ATOM 3009 N N . ARG A 1 366 ? -15.053 -20.245 34.611 1.00 76.44 366 ARG A N 1
ATOM 3010 C CA . ARG A 1 366 ? -13.880 -20.751 35.342 1.00 76.44 366 ARG A CA 1
ATOM 3011 C C . ARG A 1 366 ? -12.713 -19.772 35.377 1.00 76.44 366 ARG A C 1
ATOM 3013 O O . ARG A 1 366 ? -11.971 -19.768 36.357 1.00 76.44 366 ARG A O 1
ATOM 3020 N N . PHE A 1 367 ? -12.551 -18.951 34.342 1.00 78.31 367 PHE A N 1
ATOM 3021 C CA . PHE A 1 367 ? -11.425 -18.027 34.204 1.00 78.31 367 PHE A CA 1
ATOM 3022 C C . PHE A 1 367 ? -11.869 -16.601 33.845 1.00 78.31 367 PHE A C 1
ATOM 3024 O O . PHE A 1 367 ? -11.390 -16.041 32.855 1.00 78.31 367 PHE A O 1
ATOM 3031 N N . PRO A 1 368 ? -12.728 -15.960 34.659 1.00 74.62 368 PRO A N 1
ATOM 3032 C CA . PRO A 1 368 ? -13.257 -14.632 34.345 1.00 74.62 368 PRO A CA 1
ATOM 3033 C C . PRO A 1 368 ? -12.154 -13.569 34.200 1.00 74.62 368 PRO A C 1
ATOM 3035 O O . PRO A 1 368 ? -12.249 -12.672 33.365 1.00 74.62 368 PRO A O 1
ATOM 3038 N N . ASN A 1 369 ? -11.054 -13.717 34.945 1.00 71.56 369 ASN A N 1
ATOM 3039 C CA . ASN A 1 369 ? -9.924 -12.782 34.946 1.00 71.56 369 ASN A CA 1
ATOM 3040 C C . ASN A 1 369 ? -9.041 -12.862 33.684 1.00 71.56 369 ASN A C 1
ATOM 3042 O O . ASN A 1 369 ? -8.179 -12.008 33.497 1.00 71.56 369 ASN A O 1
ATOM 3046 N N . LEU A 1 370 ? -9.218 -13.881 32.834 1.00 71.12 370 LEU A N 1
ATOM 3047 C CA . LEU A 1 370 ? -8.434 -14.084 31.604 1.00 71.12 370 LEU A CA 1
ATOM 3048 C C . LEU A 1 370 ? -9.198 -13.676 30.335 1.00 71.12 370 LEU A C 1
ATOM 3050 O O . LEU A 1 370 ? -8.717 -13.880 29.221 1.00 71.12 370 LEU A O 1
ATOM 3054 N N . LEU A 1 371 ? -10.391 -13.102 30.486 1.00 75.44 371 LEU A N 1
ATOM 3055 C CA . LEU A 1 371 ? -11.236 -12.689 29.372 1.00 75.44 371 LEU A CA 1
ATOM 3056 C C . LEU A 1 371 ? -10.813 -11.303 28.887 1.00 75.44 371 LEU A C 1
ATOM 3058 O O . LEU A 1 371 ? -11.350 -10.292 29.335 1.00 75.44 371 LEU A O 1
ATOM 3062 N N . SER A 1 372 ? -9.854 -11.256 27.967 1.00 82.75 372 SER A N 1
ATOM 3063 C CA . SER A 1 372 ? -9.538 -10.066 27.168 1.00 82.75 372 SER A CA 1
ATOM 3064 C C . SER A 1 372 ? -9.871 -10.310 25.692 1.00 82.75 372 SER A C 1
ATOM 3066 O O . SER A 1 372 ? -10.012 -11.463 25.276 1.00 82.75 372 SER A O 1
ATOM 3068 N N . THR A 1 373 ? -9.980 -9.248 24.887 1.00 82.62 373 THR A N 1
ATOM 3069 C CA . THR A 1 373 ? -10.222 -9.357 23.434 1.00 82.62 373 THR A CA 1
ATOM 3070 C C . THR A 1 373 ? -9.161 -10.216 22.743 1.00 82.62 373 THR A C 1
ATOM 3072 O O . THR A 1 373 ? -9.500 -11.094 21.953 1.00 82.62 373 THR A O 1
ATOM 3075 N N . SER A 1 374 ? -7.882 -10.038 23.091 1.00 79.69 374 SER A N 1
ATOM 3076 C CA . SER A 1 374 ? -6.772 -10.816 22.529 1.00 79.69 374 SER A CA 1
ATOM 3077 C C . SER A 1 374 ? -6.798 -12.279 22.975 1.00 79.69 374 SER A C 1
ATOM 3079 O O . SER A 1 374 ? -6.610 -13.174 22.154 1.00 79.69 374 SER A O 1
ATOM 3081 N N . SER A 1 375 ? -7.093 -12.547 24.250 1.00 82.50 375 SER A N 1
ATOM 3082 C CA . SER A 1 375 ? -7.210 -13.916 24.765 1.00 82.50 375 SER A CA 1
ATOM 3083 C C . SER A 1 375 ? -8.363 -14.671 24.100 1.00 82.50 375 SER A C 1
ATOM 3085 O O . SER A 1 375 ? -8.189 -15.809 23.670 1.00 82.50 375 SER A O 1
ATOM 3087 N N . LEU A 1 376 ? -9.527 -14.031 23.957 1.00 87.44 376 LEU A N 1
ATOM 3088 C CA . LEU A 1 376 ? -10.681 -14.616 23.274 1.00 87.44 376 LEU A CA 1
ATOM 3089 C C . LEU A 1 376 ? -10.423 -14.827 21.781 1.00 87.44 376 LEU A C 1
ATOM 3091 O O . LEU A 1 376 ? -10.845 -15.848 21.242 1.00 87.44 376 LEU A O 1
ATOM 3095 N N . GLN A 1 377 ? -9.694 -13.919 21.127 1.00 87.75 377 GLN A N 1
ATOM 3096 C CA . GLN A 1 377 ? -9.297 -14.075 19.729 1.00 87.75 377 GLN A CA 1
ATOM 3097 C C . GLN A 1 377 ? -8.465 -15.345 19.513 1.00 87.75 377 GLN A C 1
ATOM 3099 O O . GLN A 1 377 ? -8.729 -16.093 18.570 1.00 87.75 377 GLN A O 1
ATOM 3104 N N . GLU A 1 378 ? -7.489 -15.608 20.382 1.00 84.56 378 GLU A N 1
ATOM 3105 C CA . GLU A 1 378 ? -6.652 -16.810 20.299 1.00 84.56 378 GLU A CA 1
ATOM 3106 C C . GLU A 1 378 ? -7.430 -18.084 20.653 1.00 84.56 378 GLU A C 1
ATOM 3108 O O . GLU A 1 378 ? -7.313 -19.089 19.951 1.00 84.56 378 GLU A O 1
ATOM 3113 N N . ILE A 1 379 ? -8.316 -18.035 21.655 1.00 86.44 379 ILE A N 1
ATOM 3114 C CA . ILE A 1 379 ? -9.190 -19.167 21.998 1.00 86.44 379 ILE A CA 1
ATOM 3115 C C . ILE A 1 379 ? -10.125 -19.509 20.828 1.00 86.44 379 ILE A C 1
ATOM 3117 O O . ILE A 1 379 ? -10.224 -20.677 20.453 1.00 86.44 379 ILE A O 1
ATOM 3121 N N . CYS A 1 380 ? -10.774 -18.517 20.210 1.00 88.00 380 CYS A N 1
ATOM 3122 C CA . CYS A 1 380 ? -11.675 -18.742 19.075 1.00 88.00 380 CYS A CA 1
ATOM 3123 C C . CYS A 1 380 ? -10.922 -19.304 17.860 1.00 88.00 380 CYS A C 1
ATOM 3125 O O . CYS A 1 380 ? -11.397 -20.251 17.228 1.00 88.00 380 CYS A O 1
ATOM 3127 N N . LYS A 1 381 ? -9.712 -18.798 17.571 1.00 86.56 381 LYS A N 1
ATOM 3128 C CA . LYS A 1 381 ? -8.831 -19.377 16.540 1.00 86.56 381 LYS A CA 1
ATOM 3129 C C . LYS A 1 381 ? -8.494 -20.835 16.849 1.00 86.56 381 LYS A C 1
ATOM 3131 O O . LYS A 1 381 ? -8.584 -21.682 15.963 1.00 86.56 381 LYS A O 1
ATOM 3136 N N . HIS A 1 382 ? -8.146 -21.140 18.098 1.00 84.31 382 HIS A N 1
ATOM 3137 C CA . HIS A 1 382 ? -7.768 -22.487 18.512 1.00 84.31 382 HIS A CA 1
ATOM 3138 C C . HIS A 1 382 ? -8.935 -23.479 18.429 1.00 84.31 382 HIS A C 1
ATOM 3140 O O . HIS A 1 382 ? -8.761 -24.579 17.906 1.00 84.31 382 HIS A O 1
ATOM 3146 N N . ILE A 1 383 ? -10.128 -23.079 18.887 1.00 86.44 383 ILE A N 1
ATOM 3147 C CA . ILE A 1 383 ? -11.354 -23.886 18.796 1.00 86.44 383 ILE A CA 1
ATOM 3148 C C . ILE A 1 383 ? -11.714 -24.151 17.333 1.00 86.44 383 ILE A C 1
ATOM 3150 O O . ILE A 1 383 ? -12.106 -25.267 16.995 1.00 86.44 383 ILE A O 1
ATOM 3154 N N . ASN A 1 384 ? -11.558 -23.150 16.462 1.00 84.75 384 ASN A N 1
ATOM 3155 C CA . ASN A 1 384 ? -11.865 -23.301 15.045 1.00 84.75 384 ASN A CA 1
ATOM 3156 C C . ASN A 1 384 ? -10.868 -24.220 14.322 1.00 84.75 384 ASN A C 1
ATOM 3158 O O . ASN A 1 384 ? -11.274 -25.028 13.493 1.00 84.75 384 ASN A O 1
ATOM 3162 N N . ALA A 1 385 ? -9.577 -24.129 14.659 1.00 84.38 385 ALA A N 1
ATOM 3163 C CA . ALA A 1 385 ? -8.549 -25.012 14.112 1.00 84.38 385 ALA A CA 1
ATOM 3164 C C . ALA A 1 385 ? -8.676 -26.459 14.626 1.00 84.38 385 ALA A C 1
ATOM 3166 O O . ALA A 1 385 ? -8.326 -27.394 13.911 1.00 84.38 385 ALA A O 1
ATOM 3167 N N . ASN A 1 386 ? -9.190 -26.651 15.848 1.00 83.94 386 ASN A N 1
ATOM 3168 C CA . ASN A 1 386 ? -9.261 -27.953 16.515 1.00 83.94 386 ASN A CA 1
ATOM 3169 C C . ASN A 1 386 ? -10.671 -28.254 17.066 1.00 83.94 386 ASN A C 1
ATOM 3171 O O . ASN A 1 386 ? -10.872 -28.322 18.285 1.00 83.94 386 ASN A O 1
ATOM 3175 N N . PRO A 1 387 ? -11.676 -28.477 16.201 1.00 80.31 387 PRO A N 1
ATOM 3176 C CA . PRO A 1 387 ? -13.065 -28.637 16.636 1.00 80.31 387 PRO A CA 1
ATOM 3177 C C . PRO A 1 387 ? -13.289 -29.872 17.524 1.00 80.31 387 PRO A C 1
ATOM 3179 O O . PRO A 1 387 ? -14.120 -29.819 18.431 1.00 80.31 387 PRO A O 1
ATOM 3182 N N . SER A 1 388 ? -12.516 -30.946 17.334 1.00 80.75 388 SER A N 1
ATOM 3183 C CA . SER A 1 388 ? -12.614 -32.199 18.100 1.00 80.75 388 SER A CA 1
ATOM 3184 C C . SER A 1 388 ? -12.025 -32.131 19.514 1.00 80.75 388 SER A C 1
ATOM 3186 O O . SER A 1 388 ? -12.253 -33.036 20.316 1.00 80.75 388 SER A O 1
ATOM 3188 N N . GLN A 1 389 ? -11.270 -31.080 19.848 1.00 80.81 389 GLN A N 1
ATOM 3189 C CA . GLN A 1 389 ? -10.667 -30.947 21.171 1.00 80.81 389 GLN A CA 1
ATOM 3190 C C . GLN A 1 389 ? -11.710 -30.601 22.234 1.00 80.81 389 GLN A C 1
ATOM 3192 O O . GLN A 1 389 ? -12.528 -29.693 22.059 1.00 80.81 389 GLN A O 1
ATOM 3197 N N . ASN A 1 390 ? -11.642 -31.312 23.361 1.00 81.00 390 ASN A N 1
ATOM 3198 C CA . ASN A 1 390 ? -12.472 -31.045 24.531 1.00 81.00 390 ASN A CA 1
ATOM 3199 C C . ASN A 1 390 ? -11.946 -29.846 25.349 1.00 81.00 390 ASN A C 1
ATOM 3201 O O . ASN A 1 390 ? -10.861 -29.312 25.102 1.00 81.00 390 ASN A O 1
ATOM 3205 N N . MET A 1 391 ? -12.709 -29.450 26.369 1.00 74.81 391 MET A N 1
ATOM 3206 C CA . MET A 1 391 ? -12.369 -28.307 27.218 1.00 74.81 391 MET A CA 1
ATOM 3207 C C . MET A 1 391 ? -11.030 -28.431 27.948 1.00 74.81 391 MET A C 1
ATOM 3209 O O . MET A 1 391 ? -10.346 -27.425 28.131 1.00 74.81 391 MET A O 1
ATOM 3213 N N . ALA A 1 392 ? -10.604 -29.642 28.311 1.00 70.44 392 ALA A N 1
ATOM 3214 C CA . ALA A 1 392 ? -9.323 -29.849 28.979 1.00 70.44 392 ALA A CA 1
ATOM 3215 C C . ALA A 1 392 ? -8.137 -29.426 28.094 1.00 70.44 392 ALA A C 1
ATOM 3217 O O . ALA A 1 392 ? -7.235 -28.740 28.575 1.00 70.44 392 ALA A O 1
ATOM 3218 N N . HIS A 1 393 ? -8.167 -29.753 26.796 1.00 76.62 393 HIS A N 1
ATOM 3219 C CA . HIS A 1 393 ? -7.129 -29.333 25.845 1.00 76.62 393 HIS A CA 1
ATOM 3220 C C . HIS A 1 393 ? -7.085 -27.810 25.696 1.00 76.62 393 HIS A C 1
ATOM 3222 O O . HIS A 1 393 ? -6.013 -27.210 25.732 1.00 76.62 393 HIS A O 1
ATOM 3228 N N . ILE A 1 394 ? -8.254 -27.174 25.604 1.00 76.69 394 ILE A N 1
ATOM 3229 C CA . ILE A 1 394 ? -8.362 -25.722 25.426 1.00 76.69 394 ILE A CA 1
ATOM 3230 C C . ILE A 1 394 ? -7.792 -24.985 26.639 1.00 76.69 394 ILE A C 1
ATOM 3232 O O . ILE A 1 394 ? -7.015 -24.043 26.472 1.00 76.69 394 ILE A O 1
ATOM 3236 N N . ILE A 1 395 ? -8.116 -25.435 27.855 1.00 74.31 395 ILE A N 1
ATOM 3237 C CA . ILE A 1 395 ? -7.574 -24.856 29.092 1.00 74.31 395 ILE A CA 1
ATOM 3238 C C . ILE A 1 395 ? -6.066 -25.124 29.182 1.00 74.31 395 ILE A C 1
ATOM 3240 O O . ILE A 1 395 ? -5.301 -24.217 29.515 1.00 74.31 395 ILE A O 1
ATOM 3244 N N . PHE A 1 396 ? -5.621 -26.337 28.837 1.00 74.50 396 PHE A N 1
ATOM 3245 C CA . PHE A 1 396 ? -4.204 -26.691 28.847 1.00 74.50 396 PHE A CA 1
ATOM 3246 C C . PHE A 1 396 ? -3.387 -25.874 27.849 1.00 74.50 396 PHE A C 1
ATOM 3248 O O . PHE A 1 396 ? -2.229 -25.597 28.116 1.00 74.50 396 PHE A O 1
ATOM 3255 N N . VAL A 1 397 ? -3.926 -25.454 26.708 1.00 74.75 397 VAL A N 1
ATOM 3256 C CA . VAL A 1 397 ? -3.169 -24.615 25.766 1.00 74.75 397 VAL A CA 1
ATOM 3257 C C . VAL A 1 397 ? -3.174 -23.155 26.219 1.00 74.75 397 VAL A C 1
ATOM 3259 O O . VAL A 1 397 ? -2.106 -22.542 26.291 1.00 74.75 397 VAL A O 1
ATOM 3262 N N . ASN A 1 398 ? -4.337 -22.630 26.614 1.00 70.00 398 ASN A N 1
ATOM 3263 C CA . ASN A 1 398 ? -4.569 -21.184 26.703 1.00 70.00 398 ASN A CA 1
ATOM 3264 C C . ASN A 1 398 ? -4.466 -20.577 28.115 1.00 70.00 398 ASN A C 1
ATOM 3266 O O . ASN A 1 398 ? -4.395 -19.358 28.240 1.00 70.00 398 ASN A O 1
ATOM 3270 N N . CYS A 1 399 ? -4.450 -21.373 29.190 1.00 68.12 399 CYS A N 1
ATOM 3271 C CA . CYS A 1 399 ? -4.403 -20.836 30.555 1.00 68.12 399 CYS A CA 1
ATOM 3272 C C . CYS A 1 399 ? -2.961 -20.809 31.095 1.00 68.12 399 CYS A C 1
ATOM 3274 O O . CYS A 1 399 ? -2.309 -21.837 31.051 1.00 68.12 399 CYS A O 1
ATOM 3276 N N . PRO A 1 400 ? -2.415 -19.711 31.640 1.00 61.19 400 PRO A N 1
ATOM 3277 C CA . PRO A 1 400 ? -1.050 -19.695 32.187 1.00 61.19 400 PRO A CA 1
ATOM 3278 C C . PRO A 1 400 ? -0.897 -20.455 33.523 1.00 61.19 400 PRO A C 1
ATOM 3280 O O . PRO A 1 400 ? 0.204 -20.887 33.852 1.00 61.19 400 PRO A O 1
ATOM 3283 N N . GLN A 1 401 ? -1.981 -20.691 34.277 1.00 59.88 401 GLN A N 1
ATOM 3284 C CA . GLN A 1 401 ? -1.968 -21.382 35.584 1.00 59.88 401 GLN A CA 1
ATOM 3285 C C . GLN A 1 401 ? -2.319 -22.887 35.499 1.00 59.88 401 GLN A C 1
ATOM 3287 O O . GLN A 1 401 ? -3.005 -23.439 36.360 1.00 59.88 401 GLN A O 1
ATOM 3292 N N . LYS A 1 402 ? -1.846 -23.571 34.448 1.00 59.84 402 LYS A N 1
ATOM 3293 C CA . LYS A 1 402 ? -2.208 -24.963 34.081 1.00 59.84 402 LYS A CA 1
ATOM 3294 C C . LYS A 1 402 ? -2.023 -25.969 35.224 1.00 59.84 402 LYS A C 1
ATOM 3296 O O . LYS A 1 402 ? -2.856 -26.849 35.408 1.00 59.84 402 LYS A O 1
ATOM 3301 N N . ASN A 1 403 ? -0.960 -25.801 36.011 1.00 52.19 403 ASN A N 1
ATOM 3302 C CA . ASN A 1 403 ? -0.530 -26.764 37.031 1.00 52.19 403 ASN A CA 1
ATOM 3303 C C . ASN A 1 403 ? -1.327 -26.693 38.346 1.00 52.19 403 ASN A C 1
ATOM 3305 O O . ASN A 1 403 ? -1.189 -27.577 39.185 1.00 52.19 403 ASN A O 1
ATOM 3309 N N . HIS A 1 404 ? -2.161 -25.666 38.532 1.00 52.38 404 HIS A N 1
ATOM 3310 C CA . HIS A 1 404 ? -2.955 -25.476 39.751 1.00 52.38 404 HIS A CA 1
ATOM 3311 C C . HIS A 1 404 ? -4.463 -25.517 39.501 1.00 52.38 404 HIS A C 1
ATOM 3313 O O . HIS A 1 404 ? -5.236 -25.235 40.411 1.00 52.38 404 HIS A O 1
ATOM 3319 N N . CYS A 1 405 ? -4.902 -25.870 38.287 1.00 55.00 405 CYS A N 1
ATOM 3320 C CA . CYS A 1 405 ? -6.321 -25.938 37.970 1.00 55.00 405 CYS A CA 1
ATOM 3321 C C . CYS A 1 405 ? -6.916 -27.280 38.445 1.00 55.00 405 CYS A C 1
ATOM 3323 O O . CYS A 1 405 ? -6.616 -28.313 37.836 1.00 55.00 405 CYS A O 1
ATOM 3325 N N . PRO A 1 406 ? -7.803 -27.297 39.463 1.00 57.91 406 PRO A N 1
ATOM 3326 C CA . PRO A 1 406 ? -8.387 -28.535 39.986 1.00 57.91 406 PRO A CA 1
ATOM 3327 C C . PRO A 1 406 ? -9.156 -29.317 38.917 1.00 57.91 406 PRO A C 1
ATOM 3329 O O . PRO A 1 406 ? -9.207 -30.537 38.964 1.00 57.91 406 PRO A O 1
ATOM 3332 N N . PHE A 1 407 ? -9.703 -28.622 37.914 1.00 59.53 407 PHE A N 1
ATOM 3333 C CA . PHE A 1 407 ? -10.429 -29.230 36.801 1.00 59.53 407 PHE A CA 1
ATOM 3334 C C . PHE A 1 407 ? -9.520 -30.010 35.844 1.00 59.53 407 PHE A C 1
ATOM 3336 O O . PHE A 1 407 ? -9.885 -31.106 35.434 1.00 59.53 407 PHE A O 1
ATOM 3343 N N . ILE A 1 408 ? -8.330 -29.482 35.513 1.00 59.56 408 ILE A N 1
ATOM 3344 C CA . ILE A 1 408 ? -7.352 -30.222 34.699 1.00 59.56 408 ILE A CA 1
ATOM 3345 C C . ILE A 1 408 ? -6.939 -31.484 35.445 1.00 59.56 408 ILE A C 1
ATOM 3347 O O . ILE A 1 408 ? -6.903 -32.542 34.834 1.00 59.56 408 ILE A O 1
ATOM 3351 N N . ILE A 1 409 ? -6.680 -31.377 36.752 1.00 60.50 409 ILE A N 1
ATOM 3352 C CA . ILE A 1 409 ? -6.309 -32.513 37.601 1.00 60.50 409 ILE A CA 1
ATOM 3353 C C . ILE A 1 409 ? -7.442 -33.549 37.628 1.00 60.50 409 ILE A C 1
ATOM 3355 O O . ILE A 1 409 ? -7.179 -34.728 37.417 1.00 60.50 409 ILE A O 1
ATOM 3359 N N . ASP A 1 410 ? -8.696 -33.133 37.804 1.00 60.69 410 ASP A N 1
ATOM 3360 C CA . ASP A 1 410 ? -9.857 -34.031 37.885 1.00 60.69 410 ASP A CA 1
ATOM 3361 C C . ASP A 1 410 ? -10.166 -34.732 36.540 1.00 60.69 410 ASP A C 1
ATOM 3363 O O . ASP A 1 410 ? -10.412 -35.938 36.508 1.00 60.69 410 ASP A O 1
ATOM 3367 N N . GLU A 1 411 ? -10.067 -34.025 35.406 1.00 61.00 411 GLU A N 1
ATOM 3368 C CA . GLU A 1 411 ? -10.180 -34.609 34.053 1.00 61.00 411 GLU A CA 1
ATOM 3369 C C . GLU A 1 411 ? -9.013 -35.552 33.729 1.00 61.00 411 GLU A C 1
ATOM 3371 O O . GLU A 1 411 ? -9.231 -36.653 33.218 1.00 61.00 411 GLU A O 1
ATOM 3376 N N . TRP A 1 412 ? -7.776 -35.176 34.076 1.00 57.28 412 TRP A N 1
ATOM 3377 C CA . TRP A 1 412 ? -6.619 -36.067 33.937 1.00 57.28 412 TRP A CA 1
ATOM 3378 C C . TRP A 1 412 ? -6.787 -37.331 34.779 1.00 57.28 412 TRP A C 1
ATOM 3380 O O . TRP A 1 412 ? -6.492 -38.426 34.307 1.00 57.28 412 TRP A O 1
ATOM 3390 N N . THR A 1 413 ? -7.310 -37.199 35.999 1.00 57.69 413 THR A N 1
ATOM 3391 C CA . THR A 1 413 ? -7.559 -38.332 36.901 1.00 57.69 413 THR A CA 1
ATOM 3392 C C . THR A 1 413 ? -8.649 -39.248 36.335 1.00 57.69 413 THR A C 1
ATOM 3394 O O . THR A 1 413 ? -8.488 -40.468 36.337 1.00 57.69 413 THR A O 1
ATOM 3397 N N . LYS A 1 414 ? -9.715 -38.695 35.739 1.00 63.38 414 LYS A N 1
ATOM 3398 C CA . LYS A 1 414 ? -10.751 -39.471 35.026 1.00 63.38 414 LYS A CA 1
ATOM 3399 C C . LYS A 1 414 ? -10.206 -40.190 33.789 1.00 63.38 414 LYS A C 1
ATOM 3401 O O . LYS A 1 414 ? -10.570 -41.341 33.552 1.00 63.38 414 LYS A O 1
ATOM 3406 N N . LEU A 1 415 ? -9.315 -39.557 33.025 1.00 55.78 415 LEU A N 1
ATOM 3407 C CA . LEU A 1 415 ? -8.660 -40.166 31.860 1.00 55.78 415 LEU A CA 1
ATOM 3408 C C . LEU A 1 415 ? -7.673 -41.278 32.254 1.00 55.78 415 LEU A C 1
ATOM 3410 O O . LEU A 1 415 ? -7.635 -42.315 31.591 1.00 55.78 415 LEU A O 1
ATOM 3414 N N . GLN A 1 416 ? -6.923 -41.108 33.347 1.00 53.56 416 GLN A N 1
ATOM 3415 C CA . GLN A 1 416 ? -6.062 -42.156 33.914 1.00 53.56 416 GLN A CA 1
ATOM 3416 C C . GLN A 1 416 ? -6.888 -43.340 34.442 1.00 53.56 416 GLN A C 1
ATOM 3418 O O . GLN A 1 416 ? -6.580 -44.492 34.144 1.00 53.56 416 GLN A O 1
ATOM 3423 N N . ASN A 1 417 ? -8.008 -43.074 35.118 1.00 51.69 417 ASN A N 1
ATOM 3424 C CA . ASN A 1 417 ? -8.915 -44.120 35.602 1.00 51.69 417 ASN A CA 1
ATOM 3425 C C . ASN A 1 417 ? -9.611 -44.890 34.460 1.00 51.69 417 ASN A C 1
ATOM 3427 O O . ASN A 1 417 ? -9.858 -46.088 34.588 1.00 51.69 417 ASN A O 1
ATOM 3431 N N . LYS A 1 418 ? -9.860 -44.246 33.310 1.00 53.50 418 LYS A N 1
ATOM 3432 C CA . LYS A 1 418 ? -10.343 -44.916 32.086 1.00 53.50 418 LYS A CA 1
ATOM 3433 C C . LYS A 1 418 ? -9.281 -45.776 31.397 1.00 53.50 418 LYS A C 1
ATOM 3435 O O . LYS A 1 418 ? -9.632 -46.761 30.762 1.00 53.50 418 LYS A O 1
ATOM 3440 N N . LYS A 1 419 ? -7.994 -45.434 31.518 1.00 51.62 419 LYS A N 1
ATOM 3441 C CA . LYS A 1 419 ? -6.894 -46.274 31.011 1.00 51.62 419 LYS A CA 1
ATOM 3442 C C . LYS A 1 419 ? -6.649 -47.515 31.866 1.00 51.62 419 LYS A C 1
ATOM 3444 O O . LYS A 1 419 ? -6.211 -48.518 31.329 1.00 51.62 419 LYS A O 1
ATOM 3449 N N . ASN A 1 420 ? -6.964 -47.458 33.159 1.00 47.94 420 ASN A N 1
ATOM 3450 C CA . ASN A 1 420 ? -6.805 -48.588 34.081 1.00 47.94 420 ASN A CA 1
ATOM 3451 C C . ASN A 1 420 ? -7.997 -49.563 34.089 1.00 47.94 420 ASN A C 1
ATOM 3453 O O . ASN A 1 420 ? -7.987 -50.528 34.847 1.00 47.94 420 ASN A O 1
ATOM 3457 N N . THR A 1 421 ? -9.036 -49.307 33.289 1.00 46.44 421 THR A N 1
ATOM 3458 C CA . THR A 1 421 ? -10.234 -50.159 33.176 1.00 46.44 421 THR A CA 1
ATOM 3459 C C . THR A 1 421 ? -10.347 -50.873 31.821 1.00 46.44 421 THR A C 1
ATOM 3461 O O . THR A 1 421 ? -11.392 -51.456 31.533 1.00 46.44 421 THR A O 1
ATOM 3464 N N . HIS A 1 422 ? -9.270 -50.881 31.025 1.00 38.03 422 HIS A N 1
ATOM 3465 C CA . HIS A 1 422 ? -9.131 -51.680 29.804 1.00 38.03 422 HIS A CA 1
ATOM 3466 C C . HIS A 1 422 ? -7.943 -52.631 29.867 1.00 38.03 422 HIS A C 1
ATOM 3468 O O . HIS A 1 422 ? -6.856 -52.180 30.291 1.00 38.03 422 HIS A O 1
#

Secondary structure (DSSP, 8-state):
---------PPP-----------------PPP-------S---------GGG--HHHHHHHHHHS-----------SGGGS-HHHHHHHHHTHHHH--EEE--SHHHHHHHHHHH-GGGHHHHHHHHHHHHHHHHHHHHTTPPPP-S--TT--EEEHHHHIIIIIHHHHHHHHHHHSPPTT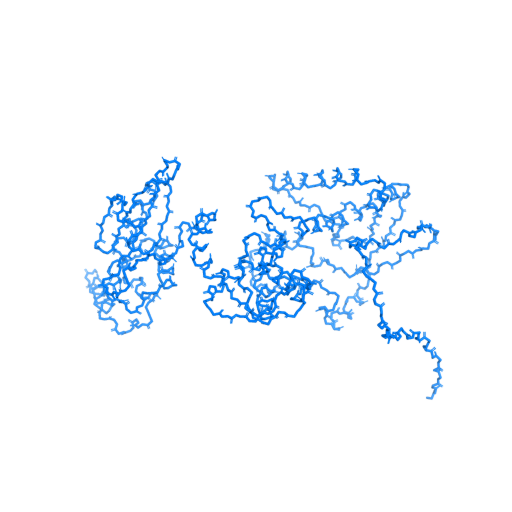T---HHHHHHHHHHHHH---S-EEHHHHHHHHHHHTT-TT-HHHHHHHHHHHH--STTS-SS-SEEEES---BTTB------EEEE-THHHH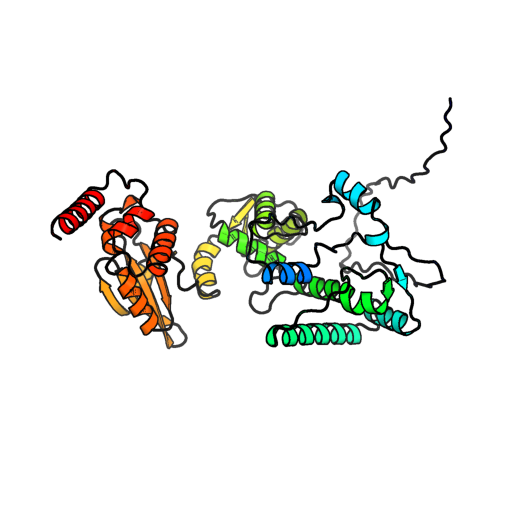HHHHHHHHTT--TT--EEEEGGGGTTSEEEEEETTEEEEEEE-TTS-EEEEEEEE-SS-SS-EEEEEEEES-HHHHHHHHHHHHTTHHHHHHH-GGG--HHHHHHHHHHHHH-TT--HHHHHHHH-TTGGG-HHHHHHHHHHHHHHTT-

Sequence (422 aa):
MSTIIERNTLIPIQRTKGFETGFDNQNSYFPDSYPFTLQSKRCEIIVKLKREHNLCENITHNSTIYAADIPATLTDSLASSTSVEAIEYFSDIQRHRIDFRYGGEEDDDAFDLAFNPENIEAKKQWIANVMEERRLRRENGEKVPYLYEYNTRKVTLKDFVEKELINYFIEQNERSLSSLVDGFKTAQRKIIYTCFKLNDECETKVTHLAGFTAKSTAYKHGGRFLMPLIIKLAQNFVGSNNINLLLPIGQFGKRLEILNQAIFLKMTSFLSLANQFLTKVFSLEPYSVVEVKIEDYIHYDIVAREESLILYNYCDNKNQNNYEILLHRENSSTRTAFSLYRSTRNDEAEIYFIRLKDKLPIFMTRFPNLLSTSSLQEICKHINANPSQNMAHIIFVNCPQKNHCPFIIDEWTKLQNKKNTH

Foldseek 3Di:
DDDDDDDDPDDDPDDDDDDDDDDDDDPDPDPDDDDDPPDDDFDFDQDPDCAVPPVLVVVVVCVPDPDDVDDDDHDPDPVVDDPVVVVVCVVPVQQRGEGEDEPPPLLVVLVCCVPPPVNVVVVVVLLVVLVVVVVVCVVVVHGQDAQDDSPHRYDYSNSCSNHPVSVVVVVCCQQPAADPLPRDGPLLVLLVVLCVVVVDQDKDFLQVSLVSSCVVVVPPVGSVVSSLVLLQLQDDEPPGDPDRQKHQPPPSAYPVGGDSDGTIIGGDVVVVVVVVVVCVSVVDDFFQKDKDAVVVCPPWDWPDDAPQKTWTWDQDPVRQIKIWIWGFQPDDPGRMIITGGIDSDPVVNVVLCVLCRQAPVVCCVQCVVQDDSVLSSVLSVVSVVCSPDDNLVSCCVRPPPNPPDVVNVVVVVVVVVVVVVD

Radius of gyration: 30.46 Å; chains: 1; bounding box: 94×90×75 Å

pLDDT: mean 71.02, std 22.6, range [21.41, 96.06]

Organism: Dermatophagoides farinae (NCBI:txid6954)